Protein AF-A0A350R4T0-F1 (afdb_monomer)

pLDDT: mean 81.98, std 20.98, range [22.91, 98.38]

Secondary structure (DSSP, 8-state):
-----HHHIIIII----HHHHHHHHT-S--HHHHHHHHHHHHTTEEEEEEE-TTSPEEEEE--HHHHHHHHHHHHHHHHHHHHHHHS-HHHHHHHHHHHHHHHHHHHHHHHT----HHHHHHHHHT--SS--GGGHHHHHHHHHHHHHHTTGGGS--SHHHHHHHHHHHTT--GGG--------SS-SS---TT-TT---SS--HHHHHHHHHHHHHHHHH--S-HHHHHHHHHHHHHHH--SSS-HHHHHHHHHHHHHIIIIIGGGGGGS-THHHHT---HHHHHHHHHHHHH-BTHHHHHHHHHHHHHHHHHHHHHHHHHHHHHHHHHHHHHHHHHHHHTTTT----PPP------------PPPPPPPPPPP------PPP-PPSS--TTTHHHHHHHHHHH-TTS-HHHHHHHHHS--TT--EEHHHHHHHTT--HHHHHHHHHHHHHTTSEEEEEETTEEEEEEPP--

Foldseek 3Di:
DPCPQLLCCCVQVHVDDPVRVCVVVVHPDCPVSVVSNVVSQVVQKDWFLAADLVRHTFIERCDPNLVVLLVLLVVLLVVLLVLLVPDDPVLNLVLVLVLLLVLLVLVCVLLVLPDDPVVSVCLSVVVDPDDPPSCLLSSLLSVLLVVQLVPVLQPQQAQQLLQLNVCSSVVNDPVRDDDDNAFDPDDPDDDPPPDPLDQDQAHDLVCLRVNRRSLSCRLPPPPDDLLLSLLVQLLSLSHHVGHPDCSLSSSLSSSLSSSCNPPSNSSSSSFNSSCVSSPPDPVLVVLSSSCSRVSYCNSSSVVVSVVSSVSSVVSVVSSVVSVVVVVVVVLVVVVVVVVVVVPVPDDDDDDDDDDDDDDDDDDDDDDDDDDDDDDDDDDDDPDDDDDDDDDPVCLVVQLVVCCVVPVPADSLLSSCCSVAQDASDKDFLVNSCVPSVDDSVVSVVSLVVCVVVQQWPWDDDPHGIITGGDDDD

Nearest PDB structures (foldseek):
  3eqx-assembly1_A  TM=6.441E-01  e=3.065E-06  Shewanella oneidensis
  4rgl-assembly1_A  TM=5.930E-01  e=4.329E-07  Oleidesulfovibrio alaskensis G20
  6i7k-assembly1_A  TM=6.540E-01  e=5.885E-06  Homo sapiens
  6i7h-assembly1_A-2  TM=6.859E-01  e=5.178E-05  Homo sapiens
  6i7i-assembly1_A-2  TM=6.608E-01  e=1.604E-04  Homo sapiens

Solvent-accessible surface area (backbone atoms only — not comparable to full-atom values): 27866 Å² total; per-residue (Å²): 128,85,83,69,54,64,24,49,53,47,51,51,79,39,72,57,51,74,64,58,51,30,60,74,68,72,43,96,78,47,66,71,61,51,46,47,30,51,61,47,45,59,78,36,54,41,77,44,75,40,58,48,94,86,71,47,58,30,30,38,51,65,38,74,50,53,50,52,51,51,55,50,42,53,52,48,46,53,50,45,36,54,53,53,65,72,40,52,74,68,39,37,52,53,46,52,50,54,41,50,47,57,49,47,53,52,52,32,64,73,72,64,64,76,76,48,73,69,55,52,50,40,59,74,68,64,73,59,96,71,75,58,75,89,47,42,54,62,44,21,39,52,54,44,52,52,50,35,46,74,60,53,24,68,54,72,73,44,69,63,46,57,51,50,48,46,41,26,34,73,58,50,52,83,94,68,72,75,87,66,96,76,57,37,92,68,73,94,60,84,82,64,93,83,51,88,87,64,84,76,81,48,46,59,63,92,48,38,65,60,51,48,51,32,47,29,46,36,63,72,69,52,90,64,56,43,67,56,43,19,50,50,48,39,53,48,44,64,44,36,44,52,41,86,64,64,45,51,60,39,30,28,51,49,26,24,32,45,26,12,53,58,88,34,47,50,45,28,64,62,55,63,44,57,61,63,57,69,53,80,53,68,65,63,52,51,38,54,52,49,23,69,74,68,33,40,44,37,59,49,49,60,52,51,51,54,54,50,46,52,53,51,50,54,52,54,53,48,50,57,52,34,58,55,49,42,57,52,49,53,59,47,53,60,56,49,55,59,56,52,69,67,63,80,72,74,79,79,91,74,82,89,82,90,82,85,89,81,89,88,86,85,87,85,85,88,82,81,84,81,88,83,84,88,86,85,87,84,90,79,86,69,91,72,81,86,72,88,81,79,59,83,85,56,46,64,59,50,27,52,51,47,40,69,78,36,74,88,56,51,70,69,58,34,45,49,41,63,76,59,56,55,72,90,44,76,43,38,49,69,53,51,18,64,75,72,69,47,55,66,70,59,23,43,54,50,53,51,50,39,26,76,75,57,50,23,47,78,46,76,59,92,94,44,64,35,34,30,36,45,91,79,131

Structure (mmCIF, N/CA/C/O backbone):
data_AF-A0A350R4T0-F1
#
_entry.id   AF-A0A350R4T0-F1
#
loop_
_atom_site.group_PDB
_atom_site.id
_atom_site.type_symbol
_atom_site.label_atom_id
_atom_site.label_alt_id
_atom_site.label_comp_id
_atom_site.label_asym_id
_atom_site.label_entity_id
_atom_site.label_seq_id
_atom_site.pdbx_PDB_ins_code
_atom_site.Cartn_x
_atom_site.Cartn_y
_atom_site.Cartn_z
_atom_site.occupancy
_atom_site.B_iso_or_equiv
_atom_site.auth_seq_id
_atom_site.auth_comp_id
_atom_site.auth_asym_id
_atom_site.auth_atom_id
_atom_site.pdbx_PDB_model_num
ATOM 1 N N . MET A 1 1 ? 25.513 -29.483 -12.481 1.00 37.22 1 MET A N 1
ATOM 2 C CA . MET A 1 1 ? 24.245 -29.137 -11.806 1.00 37.22 1 MET A CA 1
ATOM 3 C C . MET A 1 1 ? 23.146 -29.222 -12.844 1.00 37.22 1 MET A C 1
ATOM 5 O O . MET A 1 1 ? 23.435 -28.833 -13.972 1.00 37.22 1 MET A O 1
ATOM 9 N N . PRO A 1 2 ? 21.965 -29.783 -12.539 1.00 38.56 2 PRO A N 1
ATOM 10 C CA . PRO A 1 2 ? 20.888 -29.847 -13.515 1.00 38.56 2 PRO A CA 1
ATOM 11 C C . PRO A 1 2 ? 20.585 -28.419 -13.962 1.00 38.56 2 PRO A C 1
ATOM 13 O O . PRO A 1 2 ? 20.465 -27.522 -13.131 1.00 38.56 2 PRO A O 1
ATOM 16 N N . THR A 1 3 ? 20.551 -28.215 -15.270 1.00 42.66 3 THR A N 1
ATOM 17 C CA . THR A 1 3 ? 20.135 -26.988 -15.942 1.00 42.66 3 THR A CA 1
ATOM 18 C C . THR A 1 3 ? 18.671 -26.710 -15.609 1.00 42.66 3 THR A C 1
ATOM 20 O O . THR A 1 3 ? 17.787 -27.014 -16.404 1.00 42.66 3 THR A O 1
ATOM 23 N N . GLN A 1 4 ? 18.390 -26.179 -14.417 1.00 57.03 4 GLN A N 1
ATOM 24 C CA . GLN A 1 4 ? 17.205 -25.345 -14.262 1.00 57.03 4 GLN A CA 1
ATOM 25 C C . GLN A 1 4 ? 17.345 -24.223 -15.288 1.00 57.03 4 GLN A C 1
ATOM 27 O O . GLN A 1 4 ? 18.411 -23.608 -15.390 1.00 57.03 4 GLN A O 1
ATOM 32 N N . ASP A 1 5 ? 16.306 -24.045 -16.098 1.00 84.06 5 ASP A N 1
ATOM 33 C CA . ASP A 1 5 ? 16.245 -22.997 -17.105 1.00 84.06 5 ASP A CA 1
ATOM 34 C C . ASP A 1 5 ? 16.638 -21.662 -16.453 1.00 84.06 5 ASP A C 1
ATOM 36 O O . ASP A 1 5 ? 16.085 -21.266 -15.423 1.00 84.06 5 ASP A O 1
ATOM 40 N N . ILE A 1 6 ? 17.650 -21.001 -17.019 1.00 88.50 6 ILE A N 1
ATOM 41 C CA . ILE A 1 6 ? 18.194 -19.739 -16.508 1.00 88.50 6 ILE A CA 1
ATOM 42 C C . ILE A 1 6 ? 17.074 -18.695 -16.397 1.00 88.50 6 ILE A C 1
ATOM 44 O O . ILE A 1 6 ? 17.079 -17.901 -15.455 1.00 88.50 6 ILE A O 1
ATOM 48 N N . GLY A 1 7 ? 16.092 -18.736 -17.306 1.00 87.06 7 GLY A N 1
ATOM 49 C CA . GLY A 1 7 ? 14.911 -17.883 -17.252 1.00 87.06 7 GLY A CA 1
ATOM 50 C C . GLY A 1 7 ? 14.069 -18.111 -15.998 1.00 87.06 7 GLY A C 1
ATOM 51 O O . GLY A 1 7 ? 13.732 -17.140 -15.320 1.00 87.06 7 GLY A O 1
ATOM 52 N N . ILE A 1 8 ? 13.815 -19.374 -15.636 1.00 90.50 8 ILE A N 1
ATOM 53 C CA . ILE A 1 8 ? 13.058 -19.753 -14.430 1.00 90.50 8 ILE A CA 1
ATOM 54 C C . ILE A 1 8 ? 13.806 -19.304 -13.175 1.00 90.50 8 ILE A C 1
ATOM 56 O O . ILE A 1 8 ? 13.237 -18.629 -12.321 1.00 90.50 8 ILE A O 1
ATOM 60 N N . ARG A 1 9 ? 15.102 -19.611 -13.069 1.00 91.94 9 ARG A N 1
ATOM 61 C CA . ARG A 1 9 ? 15.896 -19.259 -11.881 1.00 91.94 9 ARG A CA 1
ATOM 62 C C . ARG A 1 9 ? 15.863 -17.756 -11.580 1.00 91.94 9 ARG A C 1
ATOM 64 O O . ARG A 1 9 ? 15.686 -17.356 -10.434 1.00 91.94 9 ARG A O 1
ATOM 71 N N . TRP A 1 10 ? 16.017 -16.921 -12.606 1.00 94.00 10 TRP A N 1
ATOM 72 C CA . TRP A 1 10 ? 16.139 -15.466 -12.451 1.00 94.00 10 TRP A CA 1
ATOM 73 C C . TRP A 1 10 ? 14.848 -14.685 -12.738 1.00 94.00 10 TRP A C 1
ATOM 75 O O . TRP A 1 10 ? 14.883 -13.457 -12.876 1.00 94.00 10 TRP A O 1
ATOM 85 N N . SER A 1 11 ? 13.709 -15.377 -12.818 1.00 93.25 11 SER A N 1
ATOM 86 C CA . SER A 1 11 ? 12.385 -14.747 -12.942 1.00 93.25 11 SER A CA 1
ATOM 87 C C . SER A 1 11 ? 11.349 -15.334 -11.981 1.00 93.25 11 SER A C 1
ATOM 89 O O . SER A 1 11 ? 10.501 -14.590 -11.508 1.00 93.25 11 SER A O 1
ATOM 91 N N . GLU A 1 12 ? 11.416 -16.627 -11.652 1.00 92.62 12 GLU A N 1
ATOM 92 C CA . GLU A 1 12 ? 10.487 -17.285 -10.719 1.00 92.62 12 GLU A CA 1
ATOM 93 C C . GLU A 1 12 ? 11.066 -17.414 -9.311 1.00 92.62 12 GLU A C 1
ATOM 95 O O . GLU A 1 12 ? 10.388 -17.076 -8.346 1.00 92.62 12 GLU A O 1
ATOM 100 N N . GLU A 1 13 ? 12.303 -17.907 -9.167 1.00 91.19 13 GLU A N 1
ATOM 101 C CA . GLU A 1 13 ? 12.912 -18.093 -7.837 1.00 91.19 13 GLU A CA 1
ATOM 102 C C . GLU A 1 13 ? 13.390 -16.758 -7.259 1.00 91.19 13 GLU A C 1
ATOM 104 O O . GLU A 1 13 ? 13.171 -16.452 -6.087 1.00 91.19 13 GLU A O 1
ATOM 109 N N . LYS A 1 14 ? 14.031 -15.942 -8.101 1.00 91.38 14 LYS A N 1
ATOM 110 C CA . LYS A 1 14 ? 14.407 -14.566 -7.784 1.00 91.38 14 LYS A CA 1
ATOM 111 C C . LYS A 1 14 ? 14.205 -13.693 -9.013 1.00 91.38 14 LYS A C 1
ATOM 113 O O . LYS A 1 14 ? 14.926 -13.860 -9.990 1.00 91.38 14 LYS A O 1
ATOM 118 N N . TYR A 1 15 ? 13.304 -12.717 -8.942 1.00 95.12 15 TYR A N 1
ATOM 119 C CA . TYR A 1 15 ? 13.141 -11.714 -9.996 1.00 95.12 15 TYR A CA 1
ATOM 120 C C . TYR A 1 15 ? 14.297 -10.697 -9.950 1.00 95.12 15 TYR A C 1
ATOM 122 O O . TYR A 1 15 ? 14.198 -9.655 -9.306 1.00 95.12 15 TYR A O 1
ATOM 130 N N . ALA A 1 16 ? 15.434 -11.053 -10.555 1.00 94.38 16 ALA A N 1
ATOM 131 C CA . ALA A 1 16 ? 16.701 -10.334 -10.388 1.00 94.38 16 ALA A CA 1
ATOM 132 C C . ALA A 1 16 ? 16.960 -9.279 -11.472 1.00 94.38 16 ALA A C 1
ATOM 134 O O . ALA A 1 16 ? 16.561 -9.455 -12.627 1.00 94.38 16 ALA A O 1
ATOM 135 N N . THR A 1 17 ? 17.667 -8.204 -11.125 1.00 94.75 17 THR A N 1
ATOM 136 C CA . THR A 1 17 ? 18.118 -7.203 -12.109 1.00 94.75 17 THR A CA 1
ATOM 137 C C . THR A 1 17 ? 19.287 -7.732 -12.941 1.00 94.75 17 THR A C 1
ATOM 139 O O . THR A 1 17 ? 19.937 -8.723 -12.588 1.00 94.75 17 THR A O 1
ATOM 142 N N . LYS A 1 18 ? 19.608 -7.056 -14.052 1.00 92.75 18 LYS A N 1
ATOM 143 C CA . LYS A 1 18 ? 20.770 -7.430 -14.876 1.00 92.75 18 LYS A CA 1
ATOM 144 C C . LYS A 1 18 ? 22.067 -7.372 -14.068 1.00 92.75 18 LYS A C 1
ATOM 146 O O . LYS A 1 18 ? 22.930 -8.232 -14.235 1.00 92.75 18 LYS A O 1
ATOM 151 N N . ASP A 1 19 ? 22.198 -6.375 -13.203 1.00 91.56 19 ASP A N 1
ATOM 152 C CA . ASP A 1 19 ? 23.389 -6.187 -12.379 1.00 91.56 19 ASP A CA 1
ATOM 153 C C . ASP A 1 19 ? 23.502 -7.279 -11.307 1.00 91.56 19 ASP A C 1
ATOM 155 O O . ASP A 1 19 ? 24.559 -7.888 -11.180 1.00 91.56 19 ASP A O 1
ATOM 159 N N . GLU A 1 20 ? 22.401 -7.656 -10.652 1.00 92.75 20 GLU A N 1
ATOM 160 C CA . GLU A 1 20 ? 22.406 -8.770 -9.694 1.00 92.75 20 GLU A CA 1
ATOM 161 C C . GLU A 1 20 ? 22.778 -10.112 -10.340 1.00 92.75 20 GLU A C 1
ATOM 163 O O . GLU A 1 20 ? 23.484 -10.925 -9.739 1.00 92.75 20 GLU A O 1
ATOM 168 N N . VAL A 1 21 ? 22.313 -10.362 -11.569 1.00 93.19 21 VAL A N 1
ATOM 169 C CA . VAL A 1 21 ? 22.714 -11.552 -12.332 1.00 93.19 21 VAL A CA 1
ATOM 170 C C . VAL A 1 21 ? 24.203 -11.474 -12.676 1.00 93.19 21 VAL A C 1
ATOM 172 O O . VAL A 1 21 ? 24.911 -12.474 -12.555 1.00 93.19 21 VAL A O 1
ATOM 175 N N . ARG A 1 22 ? 24.709 -10.299 -13.071 1.00 92.50 22 ARG A N 1
ATOM 176 C CA . ARG A 1 22 ? 26.131 -10.100 -13.392 1.00 92.50 22 ARG A CA 1
ATOM 177 C C . ARG A 1 22 ? 27.015 -10.437 -12.193 1.00 92.50 22 ARG A C 1
ATOM 179 O O . ARG A 1 22 ? 27.972 -11.201 -12.339 1.00 92.50 22 ARG A O 1
ATOM 186 N N . ASP A 1 23 ? 26.641 -9.926 -11.027 1.00 91.44 23 ASP A N 1
ATOM 187 C CA . ASP A 1 23 ? 27.347 -10.147 -9.769 1.00 91.44 23 ASP A CA 1
ATOM 188 C C . ASP A 1 23 ? 27.299 -11.623 -9.354 1.00 91.44 23 ASP A C 1
ATOM 190 O O . ASP A 1 23 ? 28.320 -12.198 -8.977 1.00 91.44 23 ASP A O 1
ATOM 194 N N . ALA A 1 24 ? 26.146 -12.282 -9.508 1.00 91.19 24 ALA A N 1
ATOM 195 C CA . ALA A 1 24 ? 25.981 -13.690 -9.151 1.00 91.19 24 ALA A CA 1
ATOM 196 C C . ALA A 1 24 ? 26.835 -14.652 -9.995 1.00 91.19 24 ALA A C 1
ATOM 198 O O . ALA A 1 24 ? 27.280 -15.683 -9.485 1.00 91.19 24 ALA A O 1
ATOM 199 N N . TYR A 1 25 ? 27.063 -14.344 -11.275 1.00 87.88 25 TYR A N 1
ATOM 200 C CA . TYR A 1 25 ? 27.940 -15.142 -12.142 1.00 87.88 25 TYR A CA 1
ATOM 201 C C . TYR A 1 25 ? 29.409 -14.705 -12.085 1.00 87.88 25 TYR A C 1
ATOM 203 O O . TYR A 1 25 ? 30.262 -15.429 -12.596 1.00 87.88 25 TYR A O 1
ATOM 211 N N . ASN A 1 26 ? 29.718 -13.559 -11.467 1.00 87.12 26 ASN A N 1
ATOM 212 C CA . ASN A 1 26 ? 31.053 -12.957 -11.438 1.00 87.12 26 ASN A CA 1
ATOM 213 C C . ASN A 1 26 ? 31.675 -12.830 -12.849 1.00 87.12 26 ASN A C 1
ATOM 215 O O . ASN A 1 26 ? 32.846 -13.142 -13.074 1.00 87.12 26 ASN A O 1
ATOM 219 N N . MET A 1 27 ? 30.860 -12.424 -13.829 1.00 85.12 27 MET A N 1
ATOM 220 C CA . MET A 1 27 ? 31.243 -12.295 -15.241 1.00 85.12 27 MET A CA 1
ATOM 221 C C . MET A 1 27 ? 30.953 -10.883 -15.741 1.00 85.12 27 MET A C 1
ATOM 223 O O . MET A 1 27 ? 29.874 -10.357 -15.507 1.00 85.12 27 MET A O 1
ATOM 227 N N . SER A 1 28 ? 31.870 -10.278 -16.500 1.00 74.81 28 SER A N 1
ATOM 228 C CA . SER A 1 28 ? 31.670 -8.924 -17.044 1.00 74.81 28 SER A CA 1
ATOM 229 C C . SER A 1 28 ? 30.616 -8.862 -18.158 1.00 74.81 28 SER A C 1
ATOM 231 O O . SER A 1 28 ? 29.921 -7.857 -18.288 1.00 74.81 28 SER A O 1
ATOM 233 N N . MET A 1 29 ? 30.462 -9.936 -18.941 1.00 82.81 29 MET A N 1
ATOM 234 C CA . MET A 1 29 ? 29.531 -10.010 -20.068 1.00 82.81 29 MET A CA 1
ATOM 235 C C . MET A 1 29 ? 28.543 -11.163 -19.873 1.00 82.81 29 MET A C 1
ATOM 237 O O . MET A 1 29 ? 28.912 -12.334 -19.935 1.00 82.81 29 MET A O 1
ATOM 241 N N . ILE A 1 30 ? 27.274 -10.810 -19.659 1.00 90.00 30 ILE A N 1
ATOM 242 C CA . ILE A 1 30 ? 26.172 -11.756 -19.431 1.00 90.00 30 ILE A CA 1
ATOM 243 C C . ILE A 1 30 ? 25.044 -11.606 -20.462 1.00 90.00 30 ILE A C 1
ATOM 245 O O . ILE A 1 30 ? 23.940 -12.076 -20.222 1.00 90.00 30 ILE A O 1
ATOM 249 N N . ASP A 1 31 ? 25.272 -10.951 -21.605 1.00 91.25 31 ASP A N 1
ATOM 250 C CA . ASP A 1 31 ? 24.187 -10.572 -22.529 1.00 91.25 31 ASP A CA 1
ATOM 251 C C . ASP A 1 31 ? 23.389 -11.767 -23.062 1.00 91.25 31 ASP A C 1
ATOM 253 O O . ASP A 1 31 ? 22.167 -11.691 -23.151 1.00 91.25 31 ASP A O 1
ATOM 257 N N . ASN A 1 32 ? 24.044 -12.899 -23.334 1.00 90.12 32 ASN A N 1
ATOM 258 C CA . ASN A 1 32 ? 23.351 -14.123 -23.750 1.00 90.12 32 ASN A CA 1
ATOM 259 C C . ASN A 1 32 ? 22.494 -14.723 -22.622 1.00 90.12 32 ASN A C 1
ATOM 261 O O . ASN A 1 32 ? 21.389 -15.188 -22.883 1.00 90.12 32 ASN A O 1
ATOM 265 N N . ILE A 1 33 ? 22.987 -14.691 -21.378 1.00 91.06 33 ILE A N 1
ATOM 266 C CA . ILE A 1 33 ? 22.257 -15.155 -20.184 1.00 91.06 33 ILE A CA 1
ATOM 267 C C . ILE A 1 33 ? 21.057 -14.235 -19.947 1.00 91.06 33 ILE A C 1
ATOM 269 O O . ILE A 1 33 ? 19.930 -14.699 -19.812 1.00 91.06 33 ILE A O 1
ATOM 273 N N . TRP A 1 34 ? 21.287 -12.922 -19.974 1.00 94.62 34 TRP A N 1
ATOM 274 C CA . TRP A 1 34 ? 20.245 -11.918 -19.805 1.00 94.62 34 TRP A CA 1
ATOM 275 C C . TRP A 1 34 ? 19.180 -12.015 -20.893 1.00 94.62 34 TRP A C 1
ATOM 277 O O . TRP A 1 34 ? 17.994 -11.930 -20.597 1.00 94.62 34 TRP A O 1
ATOM 287 N N . LYS A 1 35 ? 19.578 -12.270 -22.144 1.00 93.94 35 LYS A N 1
ATOM 288 C CA . LYS A 1 35 ? 18.636 -12.485 -23.242 1.00 93.94 35 LYS A CA 1
ATOM 289 C C . LYS A 1 35 ? 17.700 -13.663 -22.967 1.00 93.94 35 LYS A C 1
ATOM 291 O O . LYS A 1 35 ? 16.502 -13.503 -23.145 1.00 93.94 35 LYS A O 1
ATOM 296 N N . GLN A 1 36 ? 18.212 -14.794 -22.477 1.00 93.62 36 GLN A N 1
ATOM 297 C CA . GLN A 1 36 ? 17.370 -15.943 -22.111 1.00 93.62 36 GLN A CA 1
ATOM 298 C C . GLN A 1 36 ? 16.370 -15.595 -20.998 1.00 93.62 36 GLN A C 1
ATOM 300 O O . GLN A 1 36 ? 15.213 -15.999 -21.060 1.00 93.62 36 GLN A O 1
ATOM 305 N N . ILE A 1 37 ? 16.795 -14.798 -20.013 1.00 94.94 37 ILE A N 1
ATOM 306 C CA . ILE A 1 37 ? 15.923 -14.320 -18.931 1.00 94.94 37 ILE A CA 1
ATOM 307 C C . ILE A 1 37 ? 14.811 -13.424 -19.486 1.00 94.94 37 ILE A C 1
ATOM 309 O O . ILE A 1 37 ? 13.642 -13.629 -19.173 1.00 94.94 37 ILE A O 1
ATOM 313 N N . ILE A 1 38 ? 15.153 -12.460 -20.344 1.00 95.19 38 ILE A N 1
ATOM 314 C CA . ILE A 1 38 ? 14.170 -11.574 -20.978 1.00 95.19 38 ILE A CA 1
ATOM 315 C C . ILE A 1 38 ? 13.218 -12.354 -21.890 1.00 95.19 38 ILE A C 1
ATOM 317 O O . ILE A 1 38 ? 12.019 -12.087 -21.871 1.00 95.19 38 ILE A O 1
ATOM 321 N N . ASP A 1 39 ? 13.719 -13.325 -22.655 1.00 94.62 39 ASP A N 1
ATOM 322 C CA . ASP A 1 39 ? 12.893 -14.167 -23.523 1.00 94.62 39 ASP A CA 1
ATOM 323 C C . ASP A 1 39 ? 11.878 -14.987 -22.705 1.00 94.62 39 ASP A C 1
ATOM 325 O O . ASP A 1 39 ? 10.723 -15.085 -23.111 1.00 94.62 39 ASP A O 1
ATOM 329 N N . TYR A 1 40 ? 12.258 -15.484 -21.520 1.00 95.19 40 TYR A N 1
ATOM 330 C CA . TYR A 1 40 ? 11.320 -16.109 -20.579 1.00 95.19 40 TYR A CA 1
ATOM 331 C C . TYR A 1 40 ? 10.292 -15.106 -20.037 1.00 95.19 40 TYR A C 1
ATOM 333 O O . TYR A 1 40 ? 9.089 -15.350 -20.109 1.00 95.19 40 TYR A O 1
ATOM 341 N N . ARG A 1 41 ? 10.742 -13.950 -19.527 1.00 96.31 41 ARG A N 1
ATOM 342 C CA . ARG A 1 41 ? 9.858 -12.921 -18.949 1.00 96.31 41 ARG A CA 1
ATOM 343 C C . ARG A 1 41 ? 8.807 -12.434 -19.941 1.00 96.31 41 ARG A C 1
ATOM 345 O O . ARG A 1 41 ? 7.651 -12.290 -19.562 1.00 96.31 41 ARG A O 1
ATOM 352 N N . ARG A 1 42 ? 9.181 -12.274 -21.215 1.00 95.88 42 ARG A N 1
ATOM 353 C CA . ARG A 1 42 ? 8.281 -11.866 -22.308 1.00 95.88 42 ARG A CA 1
ATOM 354 C C . ARG A 1 42 ? 7.040 -12.743 -22.447 1.00 95.88 42 ARG A C 1
ATOM 356 O O . ARG A 1 42 ? 6.013 -12.241 -22.887 1.00 95.88 42 ARG A O 1
ATOM 363 N N . LEU A 1 43 ? 7.111 -14.019 -22.063 1.00 95.31 43 LEU A N 1
ATOM 364 C CA . LEU A 1 43 ? 5.964 -14.933 -22.099 1.00 95.31 43 LEU A CA 1
ATOM 365 C C . LEU A 1 43 ? 4.859 -14.540 -21.105 1.00 95.31 43 LEU A C 1
ATOM 367 O O . LEU A 1 43 ? 3.704 -14.906 -21.304 1.00 95.31 43 LEU A O 1
ATOM 371 N N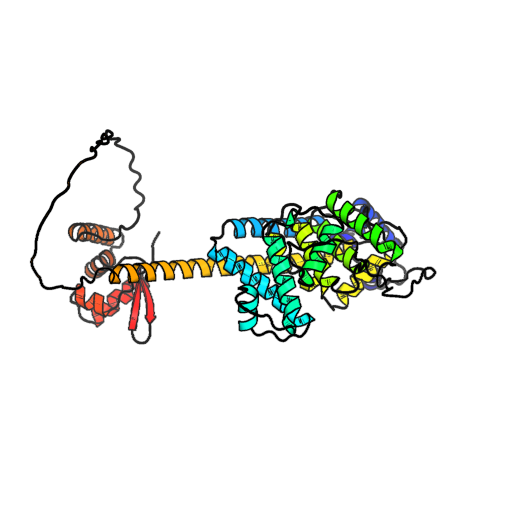 . TYR A 1 44 ? 5.211 -13.790 -20.057 1.00 96.25 44 TYR A N 1
ATOM 372 C CA . TYR A 1 44 ? 4.328 -13.387 -18.958 1.00 96.25 44 TYR A CA 1
ATOM 373 C C . TYR A 1 44 ? 4.193 -11.862 -18.833 1.00 96.25 44 TYR A C 1
ATOM 375 O O . TYR A 1 44 ? 3.600 -11.366 -17.873 1.00 96.25 44 TYR A O 1
ATOM 383 N N . THR A 1 45 ? 4.768 -11.104 -19.770 1.00 97.50 45 THR A N 1
ATOM 384 C CA . THR A 1 45 ? 4.732 -9.642 -19.759 1.00 97.50 45 THR A CA 1
ATOM 385 C C . THR A 1 45 ? 3.349 -9.123 -20.139 1.00 97.50 45 THR A C 1
ATOM 387 O O . THR A 1 45 ? 2.776 -9.496 -21.161 1.00 97.50 45 THR A O 1
ATOM 390 N N . LYS A 1 46 ? 2.850 -8.195 -19.330 1.00 97.00 46 LYS A N 1
ATOM 391 C CA . LYS A 1 46 ? 1.690 -7.351 -19.581 1.00 97.00 46 LYS A CA 1
ATOM 392 C C . LYS A 1 46 ? 2.177 -5.911 -19.711 1.00 97.00 46 LYS A C 1
ATOM 394 O O . LYS A 1 46 ? 2.768 -5.369 -18.779 1.00 97.00 46 LYS A O 1
ATOM 399 N N . THR A 1 47 ? 1.962 -5.310 -20.875 1.00 96.88 47 THR A N 1
ATOM 400 C CA . THR A 1 47 ? 2.154 -3.868 -21.067 1.00 96.88 47 THR A CA 1
ATOM 401 C C . THR A 1 47 ? 0.997 -3.133 -20.403 1.00 96.88 47 THR A C 1
ATOM 403 O O . THR A 1 47 ? -0.140 -3.595 -20.483 1.00 96.88 47 THR A O 1
ATOM 406 N N . LEU A 1 48 ? 1.296 -2.037 -19.714 1.00 96.81 48 LEU A N 1
ATOM 407 C CA . LEU A 1 48 ? 0.308 -1.229 -19.014 1.00 96.81 48 LEU A CA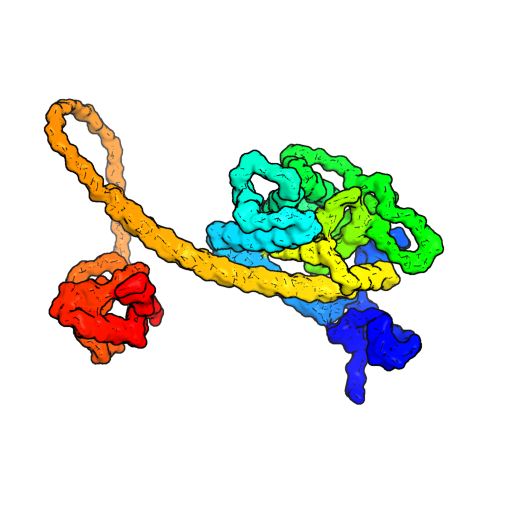 1
ATOM 408 C C . LEU A 1 48 ? -0.086 -0.023 -19.866 1.00 96.81 48 LEU A C 1
ATOM 410 O O . LEU A 1 48 ? 0.765 0.559 -20.539 1.00 96.81 48 LEU A O 1
ATOM 414 N N . ASP A 1 49 ? -1.332 0.421 -19.723 1.00 93.44 49 ASP A N 1
ATOM 415 C CA . ASP A 1 49 ? -1.814 1.711 -20.237 1.00 93.44 49 ASP A CA 1
ATOM 416 C C . ASP A 1 49 ? -1.380 2.873 -19.318 1.00 93.44 49 ASP A C 1
ATOM 418 O O . ASP A 1 49 ? -2.156 3.756 -18.968 1.00 93.44 49 ASP A O 1
ATOM 422 N N . LEU A 1 50 ? -0.121 2.823 -18.880 1.00 94.62 50 LEU A N 1
ATOM 423 C CA . LEU A 1 50 ? 0.552 3.806 -18.041 1.00 94.62 50 LEU A CA 1
ATOM 424 C C . LEU A 1 50 ? 1.897 4.116 -18.668 1.00 94.62 50 LEU A C 1
ATOM 426 O O . LEU A 1 50 ? 2.722 3.211 -18.823 1.00 94.62 50 LEU A O 1
ATOM 430 N N . HIS A 1 51 ? 2.154 5.382 -18.969 1.00 95.69 51 HIS A N 1
ATOM 431 C CA . HIS A 1 51 ? 3.400 5.773 -19.614 1.00 95.69 51 HIS A CA 1
ATOM 432 C C . HIS A 1 51 ? 4.343 6.500 -18.666 1.00 95.69 51 HIS A C 1
ATOM 434 O O . HIS A 1 51 ? 3.930 7.200 -17.741 1.00 95.69 51 HIS A O 1
ATOM 440 N N . ASN A 1 52 ? 5.643 6.363 -18.913 1.00 94.06 52 ASN A N 1
ATOM 441 C CA . ASN A 1 52 ? 6.640 7.212 -18.282 1.00 94.06 52 ASN A CA 1
ATOM 442 C C . ASN A 1 52 ? 6.575 8.651 -18.842 1.00 94.06 52 ASN A C 1
ATOM 444 O O . ASN A 1 52 ? 5.828 8.963 -19.779 1.00 94.06 52 ASN A O 1
ATOM 448 N N . ILE A 1 53 ? 7.408 9.538 -18.295 1.00 91.56 53 ILE A N 1
ATOM 449 C CA . ILE A 1 53 ? 7.526 10.929 -18.761 1.00 91.56 53 ILE A CA 1
ATOM 450 C C . ILE A 1 53 ? 7.872 10.999 -20.261 1.00 91.56 53 ILE A C 1
ATOM 452 O O . ILE A 1 53 ? 7.377 11.880 -20.956 1.00 91.56 53 ILE A O 1
ATOM 456 N N . ASP A 1 54 ? 8.592 10.024 -20.815 1.00 88.81 54 ASP A N 1
ATOM 457 C CA . ASP A 1 54 ? 8.925 9.962 -22.248 1.00 88.81 54 ASP A CA 1
ATOM 458 C C . ASP A 1 54 ? 7.848 9.288 -23.121 1.00 88.81 54 ASP A C 1
ATOM 460 O O . ASP A 1 54 ? 8.101 8.972 -24.284 1.00 88.81 54 ASP A O 1
ATOM 464 N N . ARG A 1 55 ? 6.638 9.058 -22.589 1.00 91.94 55 ARG A N 1
ATOM 465 C CA . ARG A 1 55 ? 5.512 8.396 -23.284 1.00 91.94 55 ARG A CA 1
ATOM 466 C C . ARG A 1 55 ? 5.787 6.943 -23.687 1.00 91.94 55 ARG A C 1
ATOM 468 O O . ARG A 1 55 ? 5.169 6.422 -24.612 1.00 91.94 55 ARG A O 1
ATOM 475 N N . THR A 1 56 ? 6.705 6.274 -22.999 1.00 93.81 56 THR A N 1
ATOM 476 C CA . THR A 1 56 ? 6.963 4.841 -23.166 1.00 93.81 56 THR A CA 1
ATOM 477 C C . THR A 1 56 ? 6.174 4.063 -22.112 1.00 93.81 56 THR A C 1
ATOM 479 O O . THR A 1 56 ? 6.229 4.432 -20.937 1.00 93.81 56 THR A O 1
ATOM 482 N N . PRO A 1 57 ? 5.425 3.015 -22.493 1.00 96.81 57 PRO A N 1
ATOM 483 C CA . PRO A 1 57 ? 4.569 2.305 -21.555 1.00 96.81 57 PRO A CA 1
ATOM 484 C C . PRO A 1 57 ? 5.390 1.498 -20.549 1.00 96.81 57 PRO A C 1
ATOM 486 O O . PRO A 1 57 ? 6.406 0.886 -20.893 1.00 96.81 57 PRO A O 1
ATOM 489 N N . TYR A 1 58 ? 4.910 1.465 -19.312 1.00 97.94 58 TYR A N 1
ATOM 490 C CA . TYR A 1 58 ? 5.384 0.541 -18.293 1.00 97.94 58 TYR A CA 1
ATOM 491 C C . TYR A 1 58 ? 4.912 -0.885 -18.583 1.00 97.94 58 TYR A C 1
ATOM 493 O O . TYR A 1 58 ? 3.959 -1.128 -19.327 1.00 97.94 58 TYR A O 1
ATOM 501 N N . MET A 1 59 ? 5.575 -1.855 -17.964 1.00 97.94 59 MET A N 1
ATOM 502 C CA . MET A 1 59 ? 5.178 -3.255 -18.020 1.00 97.94 59 MET A CA 1
ATOM 503 C C . MET A 1 59 ? 5.271 -3.928 -16.652 1.00 97.94 59 MET A C 1
ATOM 505 O O . MET A 1 59 ? 6.018 -3.498 -15.774 1.00 97.94 59 MET A O 1
ATOM 509 N N . VAL A 1 60 ? 4.529 -5.022 -16.496 1.00 98.06 60 VAL A N 1
ATOM 510 C CA . VAL A 1 60 ? 4.623 -5.951 -15.362 1.00 98.06 60 VAL A CA 1
ATOM 511 C C . VAL A 1 60 ? 4.713 -7.371 -15.907 1.00 98.06 60 VAL A C 1
ATOM 513 O O . VAL A 1 60 ? 4.073 -7.714 -16.897 1.00 98.06 60 VAL A O 1
ATOM 516 N N . VAL A 1 61 ? 5.502 -8.221 -15.267 1.00 97.81 61 VAL A N 1
ATOM 517 C CA . VAL A 1 61 ? 5.699 -9.622 -15.625 1.00 97.81 61 VAL A CA 1
ATOM 518 C C . VAL A 1 61 ? 5.015 -10.488 -14.579 1.00 97.81 61 VAL A C 1
ATOM 520 O O . VAL A 1 61 ? 5.482 -10.644 -13.453 1.00 97.81 61 VAL A O 1
ATOM 523 N N . VAL A 1 62 ? 3.872 -11.053 -14.955 1.00 96.31 62 VAL A N 1
ATOM 524 C CA . VAL A 1 62 ? 2.969 -11.754 -14.038 1.00 96.31 62 VAL A CA 1
ATOM 525 C C . VAL A 1 62 ? 3.278 -13.253 -14.071 1.00 96.31 62 VAL A C 1
ATOM 527 O O . VAL A 1 62 ? 2.488 -14.064 -14.557 1.00 96.31 62 VAL A O 1
ATOM 530 N N . THR A 1 63 ? 4.477 -13.606 -13.599 1.00 95.44 63 THR A N 1
ATOM 531 C CA . THR A 1 63 ? 4.956 -14.996 -13.534 1.00 95.44 63 THR A CA 1
ATOM 532 C C . THR A 1 63 ? 4.160 -15.841 -12.536 1.00 95.44 63 THR A C 1
ATOM 534 O O . THR A 1 63 ? 3.370 -15.312 -11.748 1.00 95.44 63 THR A O 1
ATOM 537 N N . GLN A 1 64 ? 4.379 -17.161 -12.518 1.00 94.44 64 GLN A N 1
ATOM 538 C CA . GLN A 1 64 ? 3.668 -18.041 -11.589 1.00 94.44 64 GLN A CA 1
ATOM 539 C C . GLN A 1 64 ? 3.954 -17.671 -10.125 1.00 94.44 64 GLN A C 1
ATOM 541 O O . GLN A 1 64 ? 3.025 -17.614 -9.317 1.00 94.44 64 GLN A O 1
ATOM 546 N N . THR A 1 65 ? 5.207 -17.368 -9.775 1.00 95.38 65 THR A N 1
ATOM 547 C CA . THR A 1 65 ? 5.563 -16.931 -8.418 1.00 95.38 65 THR A CA 1
ATOM 548 C C . THR A 1 65 ? 4.859 -15.629 -8.037 1.00 95.38 65 THR A C 1
ATOM 550 O O . THR A 1 65 ?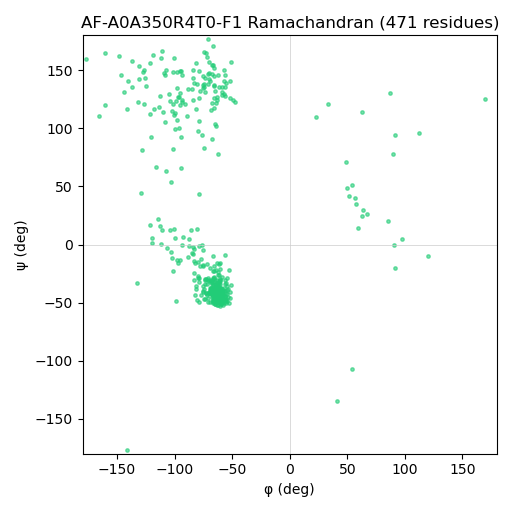 4.315 -15.535 -6.935 1.00 95.38 65 THR A O 1
ATOM 553 N N . ILE A 1 66 ? 4.815 -14.636 -8.934 1.00 97.25 66 ILE A N 1
ATOM 554 C CA . ILE A 1 66 ? 4.128 -13.363 -8.666 1.00 97.25 66 ILE A CA 1
ATOM 555 C C . ILE A 1 66 ? 2.628 -13.594 -8.463 1.00 97.25 66 ILE A C 1
ATOM 557 O O . ILE A 1 66 ? 2.066 -13.095 -7.492 1.00 97.25 66 ILE A O 1
ATOM 561 N N . GLN A 1 67 ? 1.990 -14.416 -9.301 1.00 96.69 67 GLN A N 1
ATOM 562 C CA . GLN A 1 67 ? 0.577 -14.778 -9.134 1.00 96.69 67 GLN A CA 1
ATOM 563 C C . GLN A 1 67 ? 0.308 -15.462 -7.790 1.00 96.69 67 GLN A C 1
ATOM 565 O O . GLN A 1 67 ? -0.688 -15.162 -7.135 1.00 96.69 67 GLN A O 1
ATOM 570 N N . LEU A 1 68 ? 1.195 -16.357 -7.343 1.00 97.38 68 LEU A N 1
ATOM 571 C CA . LEU A 1 68 ? 1.064 -17.014 -6.040 1.00 97.38 68 LEU A CA 1
ATOM 572 C C . LEU A 1 68 ? 1.182 -16.024 -4.876 1.00 97.38 68 LEU A C 1
ATOM 574 O O . LEU A 1 68 ? 0.414 -16.135 -3.918 1.00 97.38 68 LEU A O 1
ATOM 578 N N . LYS A 1 69 ? 2.100 -15.051 -4.960 1.00 97.62 69 LYS A N 1
ATOM 579 C CA . LYS A 1 69 ? 2.227 -13.977 -3.962 1.00 97.62 69 LYS A CA 1
ATOM 580 C C . LYS A 1 69 ? 0.977 -13.100 -3.922 1.00 97.62 69 LYS A C 1
ATOM 582 O O . LYS A 1 69 ? 0.412 -12.910 -2.849 1.00 97.62 69 LYS A O 1
ATOM 587 N N . VAL A 1 70 ? 0.497 -12.651 -5.082 1.00 98.00 70 VAL A N 1
ATOM 588 C CA . VAL A 1 70 ? -0.751 -11.878 -5.207 1.00 98.00 70 VAL A CA 1
ATOM 589 C C . VAL A 1 70 ? -1.918 -12.647 -4.590 1.00 98.00 70 VAL A C 1
ATOM 591 O O . VAL A 1 70 ? -2.580 -12.145 -3.688 1.00 98.00 70 VAL A O 1
ATOM 594 N N . ALA A 1 71 ? -2.094 -13.916 -4.958 1.00 97.69 71 ALA A N 1
ATOM 595 C CA . ALA A 1 71 ? -3.157 -14.749 -4.410 1.00 97.69 71 ALA A CA 1
ATOM 596 C C . ALA A 1 71 ? -2.995 -15.039 -2.900 1.00 97.69 71 ALA A C 1
ATOM 598 O O . ALA A 1 71 ? -3.966 -15.405 -2.240 1.00 97.69 71 ALA A O 1
ATOM 599 N N . SER A 1 72 ? -1.789 -14.950 -2.323 1.00 97.25 72 SER A N 1
ATOM 600 C CA . SER A 1 72 ? -1.593 -15.005 -0.860 1.00 97.25 72 SER A CA 1
ATOM 601 C C . SER A 1 72 ? -2.144 -13.742 -0.200 1.00 97.25 72 SER A C 1
ATOM 603 O O . SER A 1 72 ? -2.934 -13.839 0.742 1.00 97.25 72 SER A O 1
ATOM 605 N N . VAL A 1 73 ? -1.770 -12.576 -0.733 1.00 98.00 73 VAL A N 1
ATOM 606 C CA . VAL A 1 73 ? -2.201 -11.254 -0.259 1.00 98.00 73 VAL A CA 1
ATOM 607 C C . VAL A 1 73 ? -3.724 -11.116 -0.344 1.00 98.00 73 VAL A C 1
ATOM 609 O O . VAL A 1 73 ? -4.366 -10.853 0.672 1.00 98.00 73 VAL A O 1
ATOM 612 N N . GLU A 1 74 ? -4.328 -11.414 -1.498 1.00 97.62 74 GLU A N 1
ATOM 613 C CA . GLU A 1 74 ? -5.785 -11.339 -1.708 1.00 97.62 74 GLU A CA 1
ATOM 614 C C . GLU A 1 74 ? -6.562 -12.257 -0.755 1.00 97.62 74 GLU A C 1
ATOM 616 O O . GLU A 1 74 ? -7.567 -11.853 -0.165 1.00 97.62 74 GLU A O 1
ATOM 621 N N . ARG A 1 75 ? -6.081 -13.491 -0.535 1.00 97.75 75 ARG A N 1
ATOM 622 C CA . ARG A 1 75 ? -6.717 -14.421 0.413 1.00 97.75 75 ARG A CA 1
ATOM 623 C C . ARG A 1 75 ? -6.672 -13.898 1.843 1.00 97.75 75 ARG A C 1
ATOM 625 O O . ARG A 1 75 ? -7.616 -14.123 2.596 1.00 97.75 75 ARG A O 1
ATOM 632 N N . ARG A 1 76 ? -5.582 -13.244 2.251 1.00 97.69 76 ARG A N 1
ATOM 633 C CA . ARG A 1 76 ? -5.478 -12.667 3.598 1.00 97.69 76 ARG A CA 1
ATOM 634 C C . ARG A 1 76 ? -6.351 -11.435 3.757 1.00 97.69 76 ARG A C 1
ATOM 636 O O . ARG A 1 76 ? -7.042 -11.362 4.765 1.00 97.69 76 ARG A O 1
ATOM 643 N N . LEU A 1 77 ? -6.391 -10.552 2.761 1.00 97.19 77 LEU A N 1
ATOM 644 C CA . LEU A 1 77 ? -7.329 -9.426 2.732 1.00 97.19 77 LEU A CA 1
ATOM 645 C C . LEU A 1 77 ? -8.778 -9.902 2.840 1.00 97.19 77 LEU A C 1
ATOM 647 O O . LEU A 1 77 ? -9.506 -9.447 3.714 1.00 97.19 77 LEU A O 1
ATOM 651 N N . SER A 1 78 ? -9.159 -10.907 2.051 1.00 96.81 78 SER A N 1
ATOM 652 C CA . SER A 1 78 ? -10.499 -11.508 2.120 1.00 96.81 78 SER A CA 1
ATOM 653 C C . SER A 1 78 ? -10.799 -12.082 3.511 1.00 96.81 78 SER A C 1
ATOM 655 O O . SER A 1 78 ? -11.895 -11.925 4.040 1.00 96.81 78 SER A O 1
ATOM 657 N N . ARG A 1 79 ? -9.817 -12.740 4.146 1.00 97.00 79 ARG A N 1
ATOM 658 C CA . ARG A 1 79 ? -9.965 -13.248 5.521 1.00 97.00 79 ARG A CA 1
ATOM 659 C C . ARG A 1 79 ? -10.120 -12.132 6.547 1.00 97.00 79 ARG A C 1
ATOM 661 O O . ARG A 1 79 ? -10.860 -12.333 7.503 1.00 97.00 79 ARG A O 1
ATOM 668 N N . ILE A 1 80 ? -9.405 -11.019 6.383 1.00 97.00 80 ILE A N 1
ATOM 669 C CA . ILE A 1 80 ? -9.548 -9.837 7.240 1.00 97.00 80 ILE A CA 1
ATOM 670 C C . ILE A 1 80 ? -10.960 -9.293 7.083 1.00 97.00 80 ILE A C 1
ATOM 672 O O . ILE A 1 80 ? -11.649 -9.206 8.087 1.00 97.00 80 ILE A O 1
ATOM 676 N N . LEU A 1 81 ? -11.414 -9.059 5.848 1.00 95.25 81 LEU A N 1
ATOM 677 C CA . LEU A 1 81 ? -12.756 -8.557 5.553 1.00 95.25 81 LEU A CA 1
ATOM 678 C C . LEU A 1 81 ? -13.855 -9.400 6.215 1.00 95.25 81 LEU A C 1
ATOM 680 O O . LEU A 1 81 ? -14.704 -8.866 6.920 1.00 95.25 81 LEU A O 1
ATOM 684 N N . VAL A 1 82 ? -13.812 -10.726 6.043 1.00 95.81 82 VAL A N 1
ATOM 685 C CA . VAL A 1 82 ? -14.794 -11.634 6.665 1.00 95.81 82 VAL A CA 1
ATOM 686 C C . VAL A 1 82 ? -14.720 -11.559 8.190 1.00 95.81 82 VAL A C 1
ATOM 688 O O . VAL A 1 82 ? -15.739 -11.395 8.852 1.00 95.81 82 VAL A O 1
ATOM 691 N N . LYS A 1 83 ? -13.513 -11.628 8.765 1.00 95.38 83 LYS A N 1
ATOM 692 C CA . LYS A 1 83 ? -13.341 -11.594 10.222 1.00 95.38 83 LYS A CA 1
ATOM 693 C C . LYS A 1 83 ? -13.793 -10.272 10.832 1.00 95.38 83 LYS A C 1
ATOM 695 O O . LYS A 1 83 ? -14.404 -10.300 11.889 1.00 95.38 83 LYS A O 1
ATOM 700 N N . THR A 1 84 ? -13.506 -9.136 10.200 1.00 93.56 84 THR A N 1
ATOM 701 C CA . THR A 1 84 ? -13.917 -7.816 10.702 1.00 93.56 84 THR A CA 1
ATOM 702 C C . THR A 1 84 ? -15.411 -7.581 10.534 1.00 93.56 84 THR A C 1
ATOM 704 O O . THR A 1 84 ? -16.002 -6.883 11.352 1.00 93.56 84 THR A O 1
ATOM 707 N N . HIS A 1 85 ? -16.032 -8.179 9.515 1.00 92.06 85 HIS A N 1
ATOM 708 C CA . HIS A 1 85 ? -17.482 -8.157 9.347 1.00 92.06 85 HIS A CA 1
ATOM 709 C C . HIS A 1 85 ? -18.208 -8.972 10.430 1.00 92.06 85 HIS A C 1
ATOM 711 O O . HIS A 1 85 ? -19.242 -8.535 10.928 1.00 92.06 85 HIS A O 1
ATOM 717 N N . ASP A 1 86 ? -17.646 -10.119 10.822 1.00 92.06 86 ASP A N 1
ATOM 718 C CA . ASP A 1 86 ? -18.215 -11.006 11.846 1.00 92.06 86 ASP A CA 1
ATOM 719 C C . ASP A 1 86 ? -17.994 -10.505 13.294 1.00 92.06 86 ASP A C 1
ATOM 721 O O . ASP A 1 86 ? -18.609 -11.026 14.228 1.00 92.06 86 ASP A O 1
ATOM 725 N N . MET A 1 87 ? -17.129 -9.503 13.508 1.00 93.06 87 MET A N 1
ATOM 726 C CA . MET A 1 87 ? -16.904 -8.886 14.826 1.00 93.06 87 MET A CA 1
ATOM 727 C C . MET A 1 87 ? -18.136 -8.117 15.314 1.00 93.06 87 MET A C 1
ATOM 729 O O . MET A 1 87 ? -18.831 -7.464 14.530 1.00 93.06 87 MET A O 1
ATOM 733 N N . LYS A 1 88 ? -18.377 -8.092 16.634 1.00 91.25 88 LYS A N 1
ATOM 734 C CA . LYS A 1 88 ? -19.405 -7.196 17.186 1.00 91.25 88 LYS A CA 1
ATOM 735 C C . LYS A 1 88 ? -18.909 -5.752 17.136 1.00 91.25 88 LYS A C 1
ATOM 737 O O . LYS A 1 88 ? -17.718 -5.482 16.993 1.00 91.25 88 LYS A O 1
ATOM 742 N N . ALA A 1 89 ? -19.836 -4.808 17.303 1.00 90.81 89 ALA A N 1
ATOM 743 C CA . ALA A 1 89 ? -19.556 -3.376 17.189 1.00 90.81 89 ALA A CA 1
ATOM 744 C C . ALA A 1 89 ? -18.361 -2.922 18.050 1.00 90.81 89 ALA A C 1
ATOM 746 O O . ALA A 1 89 ? -17.468 -2.249 17.543 1.00 90.81 89 ALA A O 1
ATOM 747 N N . TYR A 1 90 ? -18.304 -3.359 19.314 1.00 89.75 90 TYR A N 1
ATOM 748 C CA . TYR A 1 90 ? -17.194 -3.043 20.217 1.00 89.75 90 TYR A CA 1
ATOM 749 C C . TYR A 1 90 ? -15.856 -3.617 19.727 1.00 89.75 90 TYR A C 1
ATOM 751 O O . TYR A 1 90 ? -14.866 -2.891 19.655 1.00 89.75 90 TYR A O 1
ATOM 759 N N . GLY A 1 91 ? -15.819 -4.905 19.360 1.00 92.69 91 GLY A N 1
ATOM 760 C CA . GLY A 1 91 ? -14.610 -5.555 18.849 1.00 92.69 91 GLY A CA 1
ATOM 761 C C . GLY A 1 91 ? -14.106 -4.897 17.565 1.00 92.69 91 GLY A C 1
ATOM 762 O O . GLY A 1 91 ? -12.916 -4.605 17.444 1.00 92.69 91 GLY A O 1
ATOM 763 N N . LYS A 1 92 ? -15.019 -4.572 16.644 1.00 93.12 92 LYS A N 1
ATOM 764 C CA . LYS A 1 92 ? -14.706 -3.874 15.394 1.00 93.12 92 LYS A CA 1
ATOM 765 C C . LYS A 1 92 ? -14.122 -2.482 15.644 1.00 93.12 92 LYS A C 1
ATOM 767 O O . LYS A 1 92 ? -13.105 -2.135 15.045 1.00 93.12 92 LYS A O 1
ATOM 772 N N . GLU A 1 93 ? -14.719 -1.701 16.544 1.00 92.50 93 GLU A N 1
ATOM 773 C CA . GLU A 1 93 ? -14.208 -0.377 16.916 1.00 92.50 93 GLU A CA 1
ATOM 774 C C . GLU A 1 93 ? -12.826 -0.471 17.578 1.00 92.50 93 GLU A C 1
ATOM 776 O O . GLU A 1 93 ? -11.905 0.253 17.197 1.00 92.50 93 GLU A O 1
ATOM 781 N N . LEU A 1 94 ? -12.648 -1.397 18.526 1.00 93.75 94 LEU A N 1
ATOM 782 C CA . LEU A 1 94 ? -11.374 -1.617 19.210 1.00 93.75 94 LEU A CA 1
ATOM 783 C C . LEU A 1 94 ? -10.268 -2.036 18.232 1.00 93.75 94 LEU A C 1
ATOM 785 O O . LEU A 1 94 ? -9.153 -1.516 18.302 1.00 93.75 94 LEU A O 1
ATOM 789 N N . PHE A 1 95 ? -10.569 -2.951 17.309 1.00 96.44 95 PHE A N 1
ATOM 790 C CA . PHE A 1 95 ? -9.639 -3.370 16.263 1.00 96.44 95 PHE A CA 1
ATOM 791 C C . PHE A 1 95 ? -9.268 -2.200 15.345 1.00 96.44 95 PHE A C 1
ATOM 793 O O . PHE A 1 95 ? -8.083 -1.937 15.140 1.00 96.44 95 PHE A O 1
ATOM 800 N N . ALA A 1 96 ? -10.256 -1.445 14.854 1.00 95.19 96 ALA A N 1
ATOM 801 C CA . ALA A 1 96 ? -10.004 -0.281 14.012 1.00 95.19 96 ALA A CA 1
ATOM 802 C C . ALA A 1 96 ? -9.128 0.761 14.729 1.00 95.19 96 ALA A C 1
ATOM 804 O O . ALA A 1 96 ? -8.158 1.244 14.149 1.00 95.19 96 ALA A O 1
ATOM 805 N N . LYS A 1 97 ? -9.394 1.050 16.013 1.00 94.44 97 LYS A N 1
ATOM 806 C CA . LYS A 1 97 ? -8.566 1.961 16.825 1.00 94.44 97 LYS A CA 1
ATOM 807 C C . LYS A 1 97 ? -7.118 1.495 16.928 1.00 94.44 97 LYS A C 1
ATOM 809 O O . LYS A 1 97 ? -6.216 2.308 16.754 1.00 94.44 97 LYS A O 1
ATOM 814 N N . ARG A 1 98 ? -6.873 0.203 17.166 1.00 95.31 98 ARG A N 1
ATOM 815 C CA . ARG A 1 98 ? -5.508 -0.350 17.231 1.00 95.31 98 ARG A CA 1
ATOM 816 C C . ARG A 1 98 ? -4.776 -0.233 15.889 1.00 95.31 98 ARG A C 1
ATOM 818 O O . ARG A 1 98 ? -3.614 0.177 15.866 1.00 95.31 98 ARG A O 1
ATOM 825 N N . ARG A 1 99 ? -5.467 -0.476 14.771 1.00 96.31 99 ARG A N 1
ATOM 826 C CA . ARG A 1 99 ? -4.904 -0.273 13.425 1.00 96.31 99 ARG A CA 1
ATOM 827 C C . ARG A 1 99 ? -4.593 1.186 13.133 1.00 96.31 99 ARG A C 1
ATOM 829 O O . ARG A 1 99 ? -3.495 1.493 12.676 1.00 96.31 99 ARG A O 1
ATOM 836 N N . TYR A 1 100 ? -5.510 2.091 13.447 1.00 96.81 100 TYR A N 1
ATOM 837 C CA . TYR A 1 100 ? -5.296 3.520 13.232 1.00 96.81 100 TYR A CA 1
ATOM 838 C C . TYR A 1 100 ? -4.219 4.087 14.162 1.00 96.81 100 TYR A C 1
ATOM 840 O O . TYR A 1 100 ? -3.462 4.954 13.736 1.00 96.81 100 TYR A O 1
ATOM 848 N N . ALA A 1 101 ? -4.061 3.554 15.378 1.00 96.38 101 ALA A N 1
ATOM 849 C CA . ALA A 1 101 ? -2.934 3.884 16.248 1.00 96.38 101 ALA A CA 1
ATOM 850 C C . ALA A 1 101 ? -1.590 3.531 15.587 1.00 96.38 101 ALA A C 1
ATOM 852 O O . ALA A 1 101 ? -0.692 4.367 15.557 1.00 96.38 101 ALA A O 1
ATOM 853 N N . LYS A 1 102 ? -1.470 2.350 14.961 1.00 96.06 102 LYS A N 1
ATOM 854 C CA . LYS A 1 102 ? -0.267 1.966 14.196 1.00 96.06 102 LYS A CA 1
ATOM 855 C C . LYS A 1 102 ? -0.013 2.871 12.986 1.00 96.06 102 LYS A C 1
ATOM 857 O O . LYS A 1 102 ? 1.140 3.105 12.632 1.00 96.06 102 LYS A O 1
ATOM 862 N N . THR A 1 103 ? -1.056 3.389 12.337 1.00 96.81 103 THR A N 1
ATOM 863 C CA . THR A 1 103 ? -0.903 4.425 11.300 1.00 96.81 103 THR A CA 1
ATOM 864 C C . THR A 1 103 ? -0.391 5.737 11.900 1.00 96.81 103 THR A C 1
ATOM 866 O O . THR A 1 103 ? 0.545 6.327 11.363 1.00 96.81 103 THR A O 1
ATOM 869 N N . ILE A 1 104 ? -0.942 6.171 13.040 1.00 96.69 104 ILE A N 1
ATOM 870 C CA . ILE A 1 104 ? -0.481 7.370 13.756 1.00 96.69 104 ILE A CA 1
ATOM 871 C C . ILE A 1 104 ? 0.989 7.238 14.158 1.00 96.69 104 ILE A C 1
ATOM 873 O O . ILE A 1 104 ? 1.731 8.196 13.987 1.00 96.69 104 ILE A O 1
ATOM 877 N N . GLU A 1 105 ? 1.435 6.074 14.632 1.00 95.31 105 GLU A N 1
ATOM 878 C CA . GLU A 1 105 ? 2.843 5.830 14.980 1.00 95.31 105 GLU A CA 1
ATOM 879 C C . GLU A 1 105 ? 3.787 6.066 13.791 1.00 95.31 105 GLU A C 1
ATOM 881 O O . GLU A 1 105 ?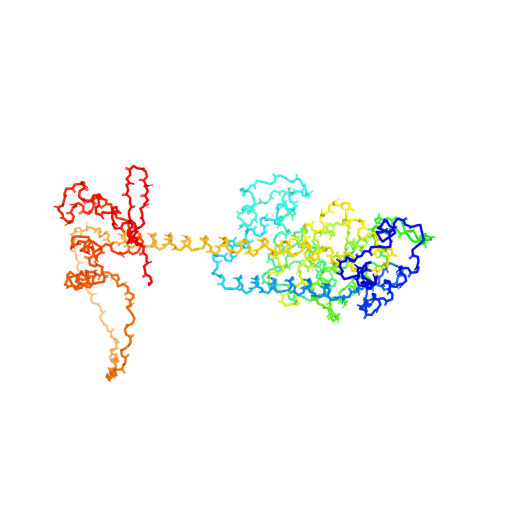 4.858 6.656 13.949 1.00 95.31 105 GLU A O 1
ATOM 886 N N . VAL A 1 106 ? 3.387 5.647 12.587 1.00 95.31 106 VAL A N 1
ATOM 887 C CA . VAL A 1 106 ? 4.177 5.866 11.365 1.00 95.31 106 VAL A CA 1
ATOM 888 C C . VAL A 1 106 ? 4.225 7.352 11.008 1.00 95.31 106 VAL A C 1
ATOM 890 O O . VAL A 1 106 ? 5.303 7.882 10.733 1.00 95.31 106 VAL A O 1
ATOM 893 N N . LEU A 1 107 ? 3.084 8.043 11.071 1.00 95.31 107 LEU A N 1
ATOM 894 C CA . LEU A 1 107 ? 3.007 9.482 10.810 1.00 95.31 107 LEU A CA 1
ATOM 895 C C . LEU A 1 107 ? 3.807 10.290 11.843 1.00 95.31 107 LEU A C 1
ATOM 897 O O . LEU A 1 107 ? 4.574 11.176 11.474 1.00 95.31 107 LEU A O 1
ATOM 901 N N . ASP A 1 108 ? 3.680 9.964 13.129 1.00 94.19 108 ASP A N 1
ATOM 902 C CA . ASP A 1 108 ? 4.415 10.608 14.220 1.00 94.19 108 ASP A CA 1
ATOM 903 C C . ASP A 1 108 ? 5.926 10.440 14.057 1.00 94.19 108 ASP A C 1
ATOM 905 O O . ASP A 1 108 ? 6.675 11.402 14.230 1.00 94.19 108 ASP A O 1
ATOM 909 N N . SER A 1 109 ? 6.374 9.245 13.657 1.00 92.88 109 SER A N 1
ATOM 910 C CA . SER A 1 109 ? 7.783 8.983 13.364 1.00 92.88 109 SER A CA 1
ATOM 911 C C . SER A 1 109 ? 8.295 9.842 12.202 1.00 92.88 109 SER A C 1
ATOM 913 O O . SER A 1 109 ? 9.380 10.425 12.298 1.00 92.88 109 SER A O 1
ATOM 915 N N . ASN A 1 110 ? 7.495 9.982 11.139 1.00 92.69 110 ASN A N 1
ATOM 916 C CA . ASN A 1 110 ? 7.838 10.786 9.968 1.00 92.69 110 ASN A CA 1
ATOM 917 C C . ASN A 1 110 ? 7.915 12.291 10.293 1.00 92.69 110 ASN A C 1
ATOM 919 O O . ASN A 1 110 ? 8.926 12.940 10.011 1.00 92.69 110 ASN A O 1
ATOM 923 N N . TYR A 1 111 ? 6.890 12.848 10.946 1.00 91.50 111 TYR A N 1
ATOM 924 C CA . TYR A 1 111 ? 6.846 14.279 11.286 1.00 91.50 111 TYR A CA 1
ATOM 925 C C . TYR A 1 111 ? 7.591 14.641 12.575 1.00 91.50 111 TYR A C 1
ATOM 927 O O . TYR A 1 111 ? 7.767 15.824 12.870 1.00 91.50 111 TYR A O 1
ATOM 935 N N . LYS A 1 112 ? 8.053 13.644 13.337 1.00 90.81 112 LYS A N 1
ATOM 936 C CA . LYS A 1 112 ? 8.787 13.796 14.604 1.00 90.81 112 LYS A CA 1
ATOM 937 C C . LYS A 1 112 ? 8.005 14.603 15.641 1.00 90.81 112 LYS A C 1
ATOM 939 O O . LYS A 1 112 ? 8.573 15.435 16.354 1.00 90.81 112 LYS A O 1
ATOM 944 N N . THR A 1 113 ? 6.698 14.363 15.719 1.00 88.44 113 THR A N 1
ATOM 945 C CA . THR A 1 113 ? 5.801 15.106 16.612 1.00 88.44 113 THR A CA 1
ATOM 946 C C . THR A 1 113 ? 5.888 14.653 18.075 1.00 88.44 113 THR A C 1
ATOM 948 O O . THR A 1 113 ? 5.575 15.449 18.959 1.00 88.44 113 THR A O 1
ATOM 951 N N . ASN A 1 114 ? 6.420 13.452 18.345 1.00 89.69 114 ASN A N 1
ATOM 952 C CA . ASN A 1 114 ? 6.560 12.834 19.672 1.00 89.69 114 ASN A CA 1
ATOM 953 C C . ASN A 1 114 ? 5.225 12.761 20.435 1.00 89.69 114 ASN A C 1
ATOM 955 O O . ASN A 1 114 ? 5.119 13.210 21.581 1.00 89.69 114 ASN A O 1
ATOM 959 N N . ILE A 1 115 ? 4.196 12.228 19.779 1.00 91.81 115 ILE A N 1
ATOM 960 C CA . ILE A 1 115 ? 2.849 12.110 20.337 1.00 91.81 115 ILE A CA 1
ATOM 961 C C . ILE A 1 115 ? 2.810 11.134 21.529 1.00 91.81 115 ILE A C 1
ATOM 963 O O . ILE A 1 115 ? 3.406 10.058 21.501 1.00 91.81 115 ILE A O 1
ATOM 967 N N . SER A 1 116 ? 2.105 11.503 22.604 1.00 92.19 116 SER A N 1
ATOM 968 C CA . SER A 1 116 ? 1.894 10.604 23.748 1.00 92.19 116 SER A CA 1
ATOM 969 C C . SER A 1 116 ? 0.747 9.631 23.478 1.00 92.19 116 SER A C 1
ATOM 971 O O . SER A 1 116 ? -0.158 9.929 22.700 1.00 92.19 116 SER A O 1
ATOM 973 N N . GLN A 1 117 ? 0.744 8.484 24.159 1.00 90.44 117 GLN A N 1
ATOM 974 C CA . GLN A 1 117 ? -0.314 7.478 24.005 1.00 90.44 117 GLN A CA 1
ATOM 975 C C . GLN A 1 117 ? -1.697 8.012 24.409 1.00 90.44 117 GLN A C 1
ATOM 977 O O . GLN A 1 117 ? -2.695 7.676 23.778 1.00 90.44 117 GLN A O 1
ATOM 982 N N . GLU A 1 118 ? -1.766 8.899 25.406 1.00 89.56 118 GLU A N 1
ATOM 983 C CA . GLU A 1 118 ? -3.019 9.567 25.772 1.00 89.56 118 GLU A CA 1
ATOM 984 C C . GLU A 1 118 ? -3.523 10.457 24.631 1.00 89.56 118 GLU A C 1
ATOM 986 O O . GLU A 1 118 ? -4.700 10.404 24.280 1.00 89.56 118 GLU A O 1
ATOM 991 N N . MET A 1 119 ? -2.631 11.232 24.001 1.00 91.75 119 MET A N 1
ATOM 992 C CA . MET A 1 119 ? -2.997 12.072 22.859 1.00 91.75 119 MET A CA 1
ATOM 993 C C . MET A 1 119 ? -3.432 11.227 21.653 1.00 91.75 119 MET A C 1
ATOM 995 O O . MET A 1 119 ? -4.375 11.609 20.972 1.00 91.75 119 MET A O 1
ATOM 999 N N . VAL A 1 120 ? -2.814 10.064 21.409 1.00 93.31 120 VAL A N 1
ATOM 1000 C CA . VAL A 1 120 ? -3.267 9.127 20.363 1.00 93.31 120 VAL A CA 1
ATOM 1001 C C . VAL A 1 120 ? -4.719 8.704 20.597 1.00 93.31 120 VAL A C 1
ATOM 1003 O O . VAL A 1 120 ? -5.509 8.773 19.659 1.00 93.31 120 VAL A O 1
ATOM 1006 N N . SER A 1 121 ? -5.093 8.325 21.827 1.00 91.69 121 SER A N 1
ATOM 1007 C CA . SER A 1 121 ? -6.491 7.979 22.147 1.00 91.69 121 SER A CA 1
ATOM 1008 C C . SER A 1 121 ? -7.422 9.150 21.855 1.00 91.69 121 SER A C 1
ATOM 1010 O O . SER A 1 121 ? -8.390 8.987 21.125 1.00 91.69 121 SER A O 1
ATOM 1012 N N . HIS A 1 122 ? -7.071 10.349 22.322 1.00 91.62 122 HIS A N 1
ATOM 1013 C CA . HIS A 1 122 ? -7.867 11.554 22.097 1.00 91.62 122 HIS A CA 1
ATOM 1014 C C . HIS A 1 122 ? -8.060 11.892 20.605 1.00 91.62 122 HIS A C 1
ATOM 1016 O O . HIS A 1 122 ? -9.148 12.278 20.175 1.00 91.62 122 HIS A O 1
ATOM 1022 N N . LEU A 1 123 ? -7.025 11.707 19.775 1.00 92.44 123 LEU A N 1
ATOM 1023 C CA . LEU A 1 123 ? -7.144 11.881 18.322 1.00 92.44 123 LEU A CA 1
ATOM 1024 C C . LEU A 1 123 ? -8.049 10.823 17.679 1.00 92.44 123 LEU A C 1
ATOM 1026 O O . LEU A 1 123 ? -8.766 11.127 16.727 1.00 92.44 123 LEU A O 1
ATOM 1030 N N . LEU A 1 124 ? -8.007 9.584 18.174 1.00 92.94 124 LEU A N 1
ATOM 1031 C CA . LEU A 1 124 ? -8.831 8.488 17.669 1.00 92.94 124 LEU A CA 1
ATOM 1032 C C . LEU A 1 124 ? -10.290 8.592 18.114 1.00 92.94 124 LEU A C 1
ATOM 1034 O O . LEU A 1 124 ? -11.169 8.248 17.328 1.00 92.94 124 LEU A O 1
ATOM 1038 N N . ASP A 1 125 ? -10.542 9.063 19.330 1.00 88.94 125 ASP A N 1
ATOM 1039 C CA . ASP A 1 125 ? -11.879 9.222 19.906 1.00 88.94 125 ASP A CA 1
ATOM 1040 C C . ASP A 1 125 ? -12.560 10.525 19.457 1.00 88.94 125 ASP A C 1
ATOM 1042 O O . ASP A 1 125 ? -13.777 10.653 19.565 1.00 88.94 125 ASP A O 1
ATOM 1046 N N . GLU A 1 126 ? -11.786 11.465 18.901 1.00 85.94 126 GLU A N 1
ATOM 1047 C CA . GLU A 1 126 ? -12.249 12.783 18.442 1.00 85.94 126 GLU A CA 1
ATOM 1048 C C . GLU A 1 126 ? -12.920 13.599 19.561 1.00 85.94 126 GLU A C 1
ATOM 1050 O O . GLU A 1 126 ? -13.854 14.367 19.336 1.00 85.94 126 GLU A O 1
ATOM 1055 N N . ASP A 1 127 ? -12.422 13.442 20.789 1.00 85.19 127 ASP A N 1
ATOM 1056 C CA . ASP A 1 127 ? -13.006 14.008 22.009 1.00 85.19 127 ASP A CA 1
ATOM 1057 C C . ASP A 1 127 ? -12.404 15.370 22.412 1.00 85.19 127 ASP A C 1
ATOM 1059 O O . ASP A 1 127 ? -12.821 15.989 23.396 1.00 85.19 127 ASP A O 1
ATOM 1063 N N . LEU A 1 128 ? -11.441 15.875 21.636 1.00 81.62 128 LEU A N 1
ATOM 1064 C CA . LEU A 1 128 ? -10.807 17.169 21.865 1.00 81.62 128 LEU A CA 1
ATOM 1065 C C . LEU A 1 128 ? -11.623 18.308 21.257 1.00 81.62 128 LEU A C 1
ATOM 1067 O O . LEU A 1 128 ? -11.814 18.382 20.046 1.00 81.62 128 LEU A O 1
ATOM 1071 N N . SER A 1 129 ? -11.977 19.292 22.086 1.00 79.69 129 SER A N 1
ATOM 1072 C CA . SER A 1 129 ? -12.614 20.532 21.618 1.00 79.69 129 SER A CA 1
ATOM 1073 C C . SER A 1 129 ? -11.732 21.331 20.653 1.00 79.69 129 SER A C 1
ATOM 1075 O O . SER A 1 129 ? -12.241 22.019 19.771 1.00 79.69 129 SER A O 1
ATOM 1077 N N . THR A 1 130 ? -10.410 21.263 20.838 1.00 82.56 130 THR A N 1
ATOM 1078 C CA . THR A 1 130 ? -9.426 21.939 19.990 1.00 82.56 130 THR A CA 1
ATOM 1079 C C . THR A 1 130 ? -8.189 21.070 19.849 1.00 82.56 130 THR A C 1
ATOM 1081 O O . THR A 1 130 ? -7.618 20.622 20.843 1.00 82.56 130 THR A O 1
ATOM 1084 N N . ILE A 1 131 ? -7.734 20.896 18.613 1.00 86.31 131 ILE A N 1
ATOM 1085 C CA . ILE A 1 131 ? -6.575 20.065 18.293 1.00 86.31 131 ILE A CA 1
ATOM 1086 C C . ILE A 1 131 ? -5.336 20.957 18.197 1.00 86.31 131 ILE A C 1
ATOM 1088 O O . ILE A 1 131 ? -5.360 21.950 17.462 1.00 86.31 131 ILE A O 1
ATOM 1092 N N . PRO A 1 132 ? -4.247 20.645 18.924 1.00 88.19 132 PRO A N 1
ATOM 1093 C CA . PRO A 1 132 ? -2.997 21.384 18.799 1.00 88.19 132 PRO A CA 1
ATOM 1094 C C . PRO A 1 132 ? -2.499 21.400 17.350 1.00 88.19 132 PRO A C 1
ATOM 1096 O O . PRO A 1 132 ? -2.519 20.375 16.668 1.00 88.19 132 PRO A O 1
ATOM 1099 N N . SER A 1 133 ? -1.995 22.548 16.887 1.00 87.75 133 SER A N 1
ATOM 1100 C CA . SER A 1 133 ? -1.581 22.739 15.488 1.00 87.75 133 SER A CA 1
ATOM 1101 C C . SER A 1 133 ? -0.566 21.696 15.011 1.00 87.75 133 SER A C 1
ATOM 1103 O O . SER A 1 133 ? -0.663 21.229 13.880 1.00 87.75 133 SER A O 1
ATOM 1105 N N . GLN A 1 134 ? 0.344 21.265 15.888 1.00 89.56 134 GLN A N 1
ATOM 1106 C CA . GLN A 1 134 ? 1.346 20.231 15.610 1.00 89.56 134 GLN A CA 1
ATOM 1107 C C . GLN A 1 134 ? 0.762 18.847 15.272 1.00 89.56 134 GLN A C 1
ATOM 1109 O O . GLN A 1 134 ? 1.427 18.070 14.600 1.00 89.56 134 GLN A O 1
ATOM 1114 N N . TYR A 1 135 ? -0.468 18.542 15.702 1.00 92.00 135 TYR A N 1
ATOM 1115 C CA . TYR A 1 135 ? -1.141 17.263 15.431 1.00 92.00 135 TYR A CA 1
ATOM 1116 C C . TYR A 1 135 ? -2.259 17.383 14.393 1.00 92.00 135 TYR A C 1
ATOM 1118 O O . TYR A 1 135 ? -2.861 16.376 14.029 1.00 92.00 135 TYR A O 1
ATOM 1126 N N . SER A 1 136 ? -2.541 18.596 13.907 1.00 91.19 136 SER A N 1
ATOM 1127 C CA . SER A 1 136 ? -3.646 18.859 12.976 1.00 91.19 136 SER A CA 1
ATOM 1128 C C . SER A 1 136 ? -3.570 18.000 11.713 1.00 91.19 136 SER A C 1
ATOM 1130 O O . SER A 1 136 ? -4.577 17.434 11.303 1.00 91.19 136 SER A O 1
ATOM 1132 N N . LEU A 1 137 ? -2.372 17.830 11.148 1.00 93.94 137 LEU A N 1
ATOM 1133 C CA . LEU A 1 137 ? -2.158 17.022 9.951 1.00 93.94 137 LEU A CA 1
ATOM 1134 C C . LEU A 1 137 ? -2.442 15.534 10.196 1.00 93.94 137 LEU A C 1
ATOM 1136 O O . LEU A 1 137 ? -3.178 14.920 9.430 1.00 93.94 137 LEU A O 1
ATOM 1140 N N . ILE A 1 138 ? -1.908 14.976 11.289 1.00 95.38 138 ILE A N 1
ATOM 1141 C CA . ILE A 1 138 ? -2.135 13.576 11.682 1.00 95.38 138 ILE A CA 1
ATOM 1142 C C . ILE A 1 138 ? -3.624 13.342 11.934 1.00 95.38 138 ILE A C 1
ATOM 1144 O O . ILE A 1 138 ? -4.197 12.378 11.435 1.00 95.38 138 ILE A O 1
ATOM 1148 N N . TYR A 1 139 ? -4.271 14.250 12.664 1.00 94.75 139 TYR A N 1
ATOM 1149 C CA . TYR A 1 139 ? -5.704 14.176 12.909 1.00 94.75 139 TYR A CA 1
ATOM 1150 C C . TYR A 1 139 ? -6.515 14.202 11.610 1.00 94.75 139 TYR A C 1
ATOM 1152 O O . TYR A 1 139 ? -7.349 13.326 11.389 1.00 94.75 139 TYR A O 1
ATOM 1160 N N . ASN A 1 140 ? -6.255 15.175 10.732 1.00 95.06 140 ASN A N 1
ATOM 1161 C CA . ASN A 1 140 ? -6.967 15.300 9.464 1.00 95.06 140 ASN A CA 1
ATOM 1162 C C . ASN A 1 140 ? -6.752 14.068 8.582 1.00 95.06 140 ASN A C 1
ATOM 1164 O O . ASN A 1 140 ? -7.701 13.597 7.959 1.00 95.06 140 ASN A O 1
ATOM 1168 N N . TYR A 1 141 ? -5.538 13.512 8.565 1.00 97.19 141 TYR A N 1
ATOM 1169 C CA . TYR A 1 141 ? -5.231 12.275 7.857 1.00 97.19 141 TYR A CA 1
ATOM 1170 C C . TYR A 1 141 ? -6.074 11.105 8.374 1.00 97.19 141 TYR A C 1
ATOM 1172 O O . TYR A 1 141 ? -6.733 10.423 7.593 1.00 97.19 141 TYR A O 1
ATOM 1180 N N . ILE A 1 142 ? -6.118 10.895 9.692 1.00 96.38 142 ILE A N 1
ATOM 1181 C CA . ILE A 1 142 ? -6.896 9.804 10.293 1.00 96.38 142 ILE A CA 1
ATOM 1182 C C . ILE A 1 142 ? -8.396 10.001 10.081 1.00 96.38 142 ILE A C 1
ATOM 1184 O O . ILE A 1 142 ? -9.099 9.042 9.771 1.00 96.38 142 ILE A O 1
ATOM 1188 N N . ARG A 1 143 ? -8.892 11.237 10.170 1.00 95.00 143 ARG A N 1
ATOM 1189 C CA . ARG A 1 143 ? -10.284 11.568 9.839 1.00 95.00 143 ARG A CA 1
ATOM 1190 C C . ARG A 1 143 ? -10.610 11.244 8.377 1.00 95.00 143 ARG A C 1
ATOM 1192 O O . ARG A 1 143 ? -11.657 10.669 8.098 1.00 95.00 143 ARG A O 1
ATOM 1199 N N . THR A 1 144 ? -9.701 11.575 7.461 1.00 96.19 144 THR A N 1
ATOM 1200 C CA . THR A 1 144 ? -9.801 11.250 6.026 1.00 96.19 144 THR A CA 1
ATOM 1201 C C . THR A 1 144 ? -9.846 9.733 5.828 1.00 96.19 144 THR A C 1
ATOM 1203 O O . THR A 1 144 ? -10.739 9.217 5.163 1.00 96.19 144 THR A O 1
ATOM 1206 N N . LEU A 1 145 ? -8.943 8.992 6.474 1.00 96.81 145 LEU A N 1
ATOM 1207 C CA . LEU A 1 145 ? -8.909 7.531 6.426 1.00 96.81 145 LEU A CA 1
ATOM 1208 C C . LEU A 1 145 ? -10.229 6.921 6.924 1.00 96.81 145 LEU A C 1
ATOM 1210 O O . LEU A 1 145 ? -10.811 6.079 6.243 1.00 96.81 145 LEU A O 1
ATOM 1214 N N . LYS A 1 146 ? -10.736 7.374 8.079 1.00 95.31 146 LYS A N 1
ATOM 1215 C CA . LYS A 1 146 ? -12.017 6.918 8.641 1.00 95.31 146 LYS A CA 1
ATOM 1216 C C . LYS A 1 146 ? -13.199 7.186 7.709 1.00 95.31 146 LYS A C 1
ATOM 1218 O O . LYS A 1 146 ? -14.074 6.332 7.606 1.00 95.31 146 LYS A O 1
ATOM 1223 N N . TYR A 1 147 ? -13.214 8.332 7.030 1.00 94.69 147 TYR A N 1
ATOM 1224 C CA . TYR A 1 147 ? -14.242 8.659 6.041 1.00 94.69 147 TYR A CA 1
ATOM 1225 C C . TYR A 1 147 ? -14.245 7.660 4.880 1.00 94.69 147 TYR A C 1
ATOM 1227 O O . TYR A 1 147 ? -15.284 7.097 4.548 1.00 94.69 147 TYR A O 1
ATOM 1235 N N . TYR A 1 148 ? -13.081 7.339 4.312 1.00 95.25 148 TYR A N 1
ATOM 1236 C CA . TYR A 1 148 ? -13.022 6.314 3.266 1.00 95.25 148 TYR A CA 1
ATOM 1237 C C . TYR A 1 148 ? -13.390 4.927 3.792 1.00 95.25 148 TYR A C 1
ATOM 1239 O O . TYR A 1 148 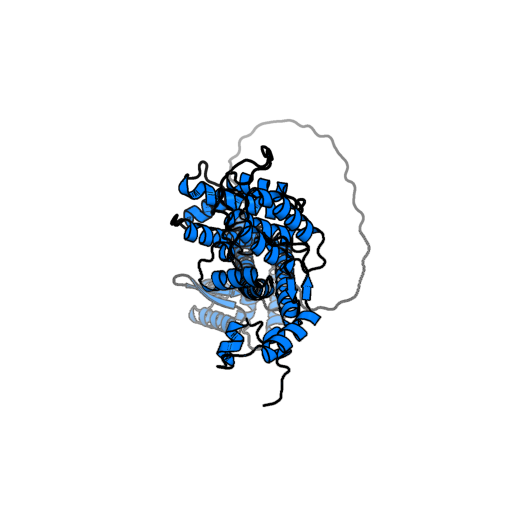? -14.121 4.204 3.118 1.00 95.25 148 TYR A O 1
ATOM 1247 N N . ALA A 1 149 ? -12.995 4.588 5.022 1.00 94.44 149 ALA A N 1
ATOM 1248 C CA . ALA A 1 149 ? -13.388 3.341 5.672 1.00 94.44 149 ALA A CA 1
ATOM 1249 C C . ALA A 1 149 ? -14.907 3.215 5.899 1.00 94.44 149 ALA A C 1
ATOM 1251 O O . ALA A 1 149 ? -15.414 2.096 5.909 1.00 94.44 149 ALA A O 1
ATOM 1252 N N . SER A 1 150 ? -15.656 4.319 6.023 1.00 92.56 150 SER A N 1
ATOM 1253 C CA . SER A 1 150 ? -17.111 4.288 6.246 1.00 92.56 150 SER A CA 1
ATOM 1254 C C . SER A 1 150 ? -17.953 4.063 4.980 1.00 92.56 150 SER A C 1
ATOM 1256 O O . SER A 1 150 ? -19.168 4.248 5.024 1.00 92.56 150 SER A O 1
ATOM 1258 N N . GLY A 1 151 ? -17.337 3.655 3.864 1.00 91.50 151 GLY A N 1
ATOM 1259 C CA . GLY A 1 151 ? -18.026 3.284 2.617 1.00 91.50 151 GLY A CA 1
ATOM 1260 C C . GLY A 1 151 ? -17.637 4.122 1.398 1.00 91.50 151 GLY A C 1
ATOM 1261 O O . GLY A 1 151 ? -17.963 3.757 0.268 1.00 91.50 151 GLY A O 1
AT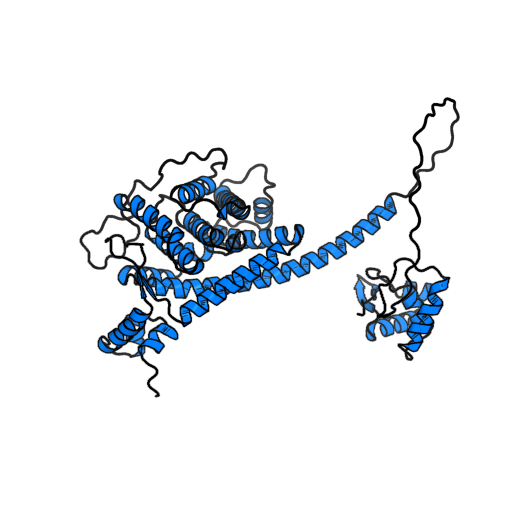OM 1262 N N . HIS A 1 152 ? -16.894 5.212 1.603 1.00 91.94 152 HIS A N 1
ATOM 1263 C CA . HIS A 1 152 ? -16.456 6.103 0.525 1.00 91.94 152 HIS A CA 1
ATOM 1264 C C . HIS A 1 152 ? -15.289 5.541 -0.303 1.00 91.94 152 HIS A C 1
ATOM 1266 O O . HIS A 1 152 ? -14.880 6.140 -1.290 1.00 91.94 152 HIS A O 1
ATOM 1272 N N . TYR A 1 153 ? -14.777 4.346 0.017 1.00 87.50 153 TYR A N 1
ATOM 1273 C CA . TYR A 1 153 ? -13.886 3.600 -0.884 1.00 87.50 153 TYR A CA 1
ATOM 1274 C C . TYR A 1 153 ? -14.543 3.238 -2.232 1.00 87.50 153 TYR A C 1
ATOM 1276 O O . TYR A 1 153 ? -13.849 2.900 -3.188 1.00 87.50 153 TYR A O 1
ATOM 1284 N N . THR A 1 154 ? -15.874 3.322 -2.328 1.00 89.88 154 THR A N 1
ATOM 1285 C CA . THR A 1 154 ? -16.637 3.112 -3.570 1.00 89.88 154 THR A CA 1
ATOM 1286 C C . THR A 1 154 ? -16.713 4.350 -4.469 1.00 89.88 154 THR A C 1
ATOM 1288 O O . THR A 1 154 ? -17.251 4.264 -5.576 1.00 89.88 154 THR A O 1
ATOM 1291 N N . ASP A 1 155 ? -16.163 5.486 -4.026 1.00 91.19 155 ASP A N 1
ATOM 1292 C CA . ASP A 1 155 ? -16.128 6.719 -4.808 1.00 91.19 155 ASP A CA 1
ATOM 1293 C C . ASP A 1 155 ? -15.421 6.495 -6.158 1.00 91.19 155 ASP A C 1
ATOM 1295 O O . ASP A 1 155 ? -14.549 5.635 -6.314 1.00 91.19 155 ASP A O 1
ATOM 1299 N N . ILE A 1 156 ? -15.831 7.262 -7.171 1.00 93.00 156 ILE A N 1
ATOM 1300 C CA . ILE A 1 156 ? -15.321 7.111 -8.537 1.00 93.00 156 ILE A CA 1
ATOM 1301 C C . ILE A 1 156 ? -13.822 7.418 -8.553 1.00 93.00 156 ILE A C 1
ATOM 1303 O O . ILE A 1 156 ? -13.395 8.491 -8.136 1.00 93.00 156 ILE A O 1
ATOM 1307 N N . ILE A 1 157 ? -13.031 6.493 -9.097 1.00 95.12 157 ILE A N 1
ATOM 1308 C CA . ILE A 1 157 ? -11.590 6.686 -9.268 1.00 95.12 157 ILE A CA 1
ATOM 1309 C C . ILE A 1 157 ? -11.338 7.615 -10.461 1.00 95.12 157 ILE A C 1
ATOM 1311 O O . ILE A 1 157 ? -11.286 7.187 -11.616 1.00 95.12 157 ILE A O 1
ATOM 1315 N N . ASP A 1 158 ? -11.199 8.901 -10.166 1.00 93.81 158 ASP A N 1
ATOM 1316 C CA . ASP A 1 158 ? -10.819 9.960 -11.095 1.00 93.81 158 ASP A CA 1
ATOM 1317 C C . ASP A 1 158 ? -9.882 10.980 -10.410 1.00 93.81 158 ASP A C 1
ATOM 1319 O O . ASP A 1 158 ? -9.485 10.826 -9.252 1.00 93.81 158 ASP A O 1
ATOM 1323 N N . TYR A 1 159 ? -9.511 12.045 -11.126 1.00 90.88 159 TYR A N 1
ATOM 1324 C CA . TYR A 1 159 ? -8.646 13.095 -10.580 1.00 90.88 159 TYR A CA 1
ATOM 1325 C C . TYR A 1 159 ? -9.266 13.822 -9.368 1.00 90.88 159 TYR A C 1
ATOM 1327 O O . TYR A 1 159 ? -8.537 14.328 -8.514 1.00 90.88 159 TYR A O 1
ATOM 1335 N N . ARG A 1 160 ? -10.603 13.851 -9.265 1.00 91.88 160 ARG A N 1
ATOM 1336 C CA . ARG A 1 160 ? -11.335 14.521 -8.181 1.00 91.88 160 ARG A CA 1
ATOM 1337 C C . ARG A 1 160 ? -11.189 13.770 -6.876 1.00 91.88 160 ARG A C 1
ATOM 1339 O O . ARG A 1 160 ? -11.121 14.401 -5.826 1.00 91.88 160 ARG A O 1
ATOM 1346 N N . LEU A 1 161 ? -11.107 12.442 -6.935 1.00 93.69 161 LEU A N 1
ATOM 1347 C CA . LEU A 1 161 ? -10.807 11.631 -5.763 1.00 93.69 161 LEU A CA 1
ATOM 1348 C C . LEU A 1 161 ? -9.463 12.051 -5.148 1.00 93.69 161 LEU A C 1
ATOM 1350 O O . LEU A 1 161 ? -9.406 12.343 -3.957 1.00 93.69 161 LEU A O 1
ATOM 1354 N N . LEU A 1 162 ? -8.406 12.180 -5.953 1.00 93.19 162 LEU A N 1
ATOM 1355 C CA . LEU A 1 162 ? -7.088 12.618 -5.473 1.00 93.19 162 LEU A CA 1
ATOM 1356 C C . LEU A 1 162 ? -7.113 14.023 -4.856 1.00 93.19 162 LEU A C 1
ATOM 1358 O O . LEU A 1 162 ? -6.563 14.228 -3.774 1.00 93.19 162 LEU A O 1
ATOM 1362 N N . GLU A 1 163 ? -7.786 14.974 -5.501 1.00 91.19 163 GLU A N 1
ATOM 1363 C CA . GLU A 1 163 ? -7.973 16.325 -4.954 1.00 91.19 163 GLU A CA 1
ATOM 1364 C C . GLU A 1 163 ? -8.773 16.311 -3.652 1.00 91.19 163 GLU A C 1
ATOM 1366 O O . GLU A 1 163 ? -8.423 17.002 -2.696 1.00 91.19 163 GLU A O 1
ATOM 1371 N N . SER A 1 164 ? -9.824 15.494 -3.578 1.00 92.62 164 SER A N 1
ATOM 1372 C CA . SER A 1 164 ? -10.641 15.377 -2.374 1.00 92.62 164 SER A CA 1
ATOM 1373 C C . SER A 1 164 ? -9.839 14.813 -1.201 1.00 92.62 164 SER A C 1
ATOM 1375 O O . SER A 1 164 ? -9.922 15.357 -0.102 1.00 92.62 164 SER A O 1
ATOM 1377 N N . ILE A 1 165 ? -8.994 13.801 -1.438 1.00 95.12 165 ILE A N 1
ATOM 1378 C CA . ILE A 1 165 ? -8.063 13.260 -0.442 1.00 95.12 165 ILE A CA 1
ATOM 1379 C C . ILE A 1 165 ? -7.140 14.377 0.055 1.00 95.12 165 ILE A C 1
ATOM 1381 O O . ILE A 1 165 ? -7.062 14.615 1.260 1.00 95.12 165 ILE A O 1
ATOM 1385 N N . LEU A 1 166 ? -6.486 15.105 -0.857 1.00 94.75 166 LEU A N 1
ATOM 1386 C CA . LEU A 1 166 ? -5.576 16.194 -0.502 1.00 94.75 166 LEU A CA 1
ATOM 1387 C C . LEU A 1 166 ? -6.276 17.265 0.349 1.00 94.75 166 LEU A C 1
ATOM 1389 O O . LEU A 1 166 ? -5.792 17.624 1.425 1.00 94.75 166 LEU A O 1
ATOM 1393 N N . LYS A 1 167 ? -7.437 17.753 -0.100 1.00 92.88 167 LYS A N 1
ATOM 1394 C CA . LYS A 1 167 ? -8.219 18.787 0.593 1.00 92.88 167 LYS A CA 1
ATOM 1395 C C . LYS A 1 167 ? -8.676 18.341 1.980 1.00 92.88 167 LYS A C 1
ATOM 1397 O O . LYS A 1 167 ? -8.645 19.135 2.923 1.00 92.88 167 LYS A O 1
ATOM 1402 N N . GLN A 1 168 ? -9.064 17.079 2.132 1.00 93.31 168 GLN A N 1
ATOM 1403 C CA . GLN A 1 168 ? -9.474 16.534 3.425 1.00 93.31 168 GLN A CA 1
ATOM 1404 C C . GLN A 1 168 ? -8.293 16.450 4.405 1.00 93.31 168 GLN A C 1
ATOM 1406 O O . GLN A 1 168 ? -8.447 16.854 5.562 1.00 93.31 168 GLN A O 1
ATOM 1411 N N . ILE A 1 169 ? -7.101 16.048 3.940 1.00 95.00 169 ILE A N 1
ATOM 1412 C CA . ILE A 1 169 ? -5.869 16.056 4.753 1.00 95.00 169 ILE A CA 1
ATOM 1413 C C . ILE A 1 169 ? -5.482 17.495 5.148 1.00 95.00 169 ILE A C 1
ATOM 1415 O O . ILE A 1 169 ? -5.058 17.745 6.279 1.00 95.00 169 ILE A O 1
ATOM 1419 N N . GLN A 1 170 ? -5.696 18.475 4.264 1.00 92.44 170 GLN A N 1
ATOM 1420 C CA . GLN A 1 170 ? -5.518 19.904 4.570 1.00 92.44 170 GLN A CA 1
ATOM 1421 C C . GLN A 1 170 ? -6.533 20.444 5.596 1.00 92.44 170 GLN A C 1
ATOM 1423 O O . GLN A 1 170 ? -6.376 21.556 6.098 1.00 92.44 170 GLN A O 1
ATOM 1428 N N . GLY A 1 171 ? -7.562 19.664 5.939 1.00 89.69 171 GLY A N 1
ATOM 1429 C CA . GLY A 1 171 ? -8.556 20.006 6.951 1.00 89.69 171 GLY A CA 1
ATOM 1430 C C . GLY A 1 171 ? -9.853 20.590 6.397 1.00 89.69 171 GLY A C 1
ATOM 1431 O O . GLY A 1 171 ? -10.724 20.951 7.192 1.00 89.69 171 GLY A O 1
ATOM 1432 N N . VAL A 1 172 ? -10.024 20.651 5.073 1.00 88.94 172 VAL A N 1
ATOM 1433 C CA . VAL A 1 172 ? -11.282 21.085 4.453 1.00 88.94 172 VAL A CA 1
ATOM 1434 C C . VAL A 1 172 ? -12.388 20.086 4.798 1.00 88.94 172 VAL A C 1
ATOM 1436 O O . VAL A 1 172 ? -12.195 18.873 4.714 1.00 88.94 172 VAL A O 1
ATOM 1439 N N . SER A 1 173 ? -13.540 20.600 5.238 1.00 80.12 173 SER A N 1
ATOM 1440 C CA . SER A 1 173 ? -14.702 19.763 5.557 1.00 80.12 173 SER A CA 1
ATOM 1441 C C . SER A 1 173 ? -15.253 19.090 4.302 1.00 80.12 173 SER A C 1
ATOM 1443 O O . SER A 1 173 ? -15.293 19.718 3.243 1.00 80.12 173 SER A O 1
ATOM 1445 N N . PHE A 1 174 ? -15.755 17.864 4.453 1.00 74.06 174 PHE A N 1
ATOM 1446 C CA . PHE A 1 174 ? -16.394 17.085 3.389 1.00 74.06 174 PHE A CA 1
ATOM 1447 C C . PHE A 1 174 ? -17.512 17.870 2.680 1.00 74.06 174 PHE A C 1
ATOM 1449 O O . PHE A 1 174 ? -17.574 17.881 1.455 1.00 74.06 174 PHE A O 1
ATOM 1456 N N . ASP A 1 175 ? -18.321 18.620 3.437 1.00 72.69 175 ASP A N 1
ATOM 1457 C CA . ASP A 1 175 ? -19.451 19.403 2.909 1.00 72.69 175 ASP A CA 1
ATOM 1458 C C . ASP A 1 175 ? -19.034 20.646 2.099 1.00 72.69 175 ASP A C 1
ATOM 1460 O O . ASP A 1 175 ? -19.845 21.217 1.372 1.00 72.69 175 ASP A O 1
ATOM 1464 N N . ASN A 1 176 ? -17.776 21.083 2.227 1.00 72.25 176 ASN A N 1
ATOM 1465 C CA . ASN A 1 176 ? -17.258 22.317 1.625 1.00 72.25 176 ASN A CA 1
ATOM 1466 C C . ASN A 1 176 ? -16.215 22.050 0.528 1.00 72.25 176 ASN A C 1
ATOM 1468 O O . ASN A 1 176 ? -15.465 22.958 0.157 1.00 72.25 176 ASN A O 1
ATOM 1472 N N . LEU A 1 177 ? -16.135 20.817 0.020 1.00 74.94 177 LEU A N 1
ATOM 1473 C CA . LEU A 1 177 ? -15.203 20.454 -1.044 1.00 74.94 177 LEU A CA 1
ATOM 1474 C C . LEU A 1 177 ? -15.546 21.210 -2.333 1.00 74.94 177 LEU A C 1
ATOM 1476 O O . LEU A 1 177 ? -16.483 20.874 -3.054 1.00 74.94 177 LEU A O 1
ATOM 1480 N N . THR A 1 178 ? -14.756 22.241 -2.626 1.00 71.88 178 THR A N 1
ATOM 1481 C CA . THR A 1 178 ? -14.713 22.871 -3.947 1.00 71.88 178 THR A CA 1
ATOM 1482 C C . THR A 1 178 ? -13.493 22.315 -4.660 1.00 71.88 178 THR A C 1
ATOM 1484 O O . THR A 1 178 ? -12.368 22.515 -4.206 1.00 71.88 178 THR A O 1
ATOM 1487 N N . LEU A 1 179 ? -13.733 21.553 -5.723 1.00 71.94 179 LEU A N 1
ATOM 1488 C CA . LEU A 1 179 ? -12.688 20.884 -6.487 1.00 71.94 179 LEU A CA 1
ATOM 1489 C C . LEU A 1 179 ? -12.336 21.749 -7.695 1.00 71.94 179 LEU A C 1
ATOM 1491 O O . LEU A 1 179 ? -13.063 21.783 -8.691 1.00 71.94 179 LEU A O 1
ATOM 1495 N N . GLU A 1 180 ? -11.241 22.487 -7.565 1.00 66.31 180 GLU A N 1
ATOM 1496 C CA . GLU A 1 180 ? -10.531 23.096 -8.684 1.00 66.31 180 GLU A CA 1
ATOM 1497 C C . GLU A 1 180 ? -9.309 22.227 -8.980 1.00 66.31 180 GLU A C 1
ATOM 1499 O O . GLU A 1 180 ? -8.778 21.598 -8.067 1.00 66.31 180 GLU A O 1
ATOM 1504 N N . LYS A 1 181 ? -8.893 22.155 -10.253 1.00 68.38 181 LYS A N 1
ATOM 1505 C CA . LYS A 1 181 ? -7.805 21.265 -10.662 1.00 68.38 181 LYS A CA 1
ATOM 1506 C C . LYS A 1 181 ? -6.481 21.740 -10.062 1.00 68.38 181 LYS A C 1
ATOM 1508 O O . LYS A 1 181 ? -5.813 22.581 -10.655 1.00 68.38 181 LYS A O 1
ATOM 1513 N N . GLU A 1 182 ? -6.145 21.243 -8.876 1.00 78.44 182 GLU A N 1
ATOM 1514 C CA . GLU A 1 182 ? -5.022 21.705 -8.057 1.00 78.44 182 GLU A CA 1
ATOM 1515 C C . GLU A 1 182 ? -3.836 20.756 -8.198 1.00 78.44 182 GLU A C 1
ATOM 1517 O O . GLU A 1 182 ? -3.602 19.876 -7.372 1.00 78.44 182 GLU A O 1
ATOM 1522 N N . TYR A 1 183 ? -3.071 20.945 -9.267 1.00 91.94 183 TYR A N 1
ATOM 1523 C CA . TYR A 1 183 ? -1.719 20.405 -9.359 1.00 91.94 183 TYR A CA 1
ATOM 1524 C C . TYR A 1 183 ? -0.706 21.493 -9.052 1.00 91.94 183 TYR A C 1
ATOM 1526 O O . TYR A 1 183 ? -1.011 22.680 -9.153 1.00 91.94 183 TYR A O 1
ATOM 1534 N N . ARG A 1 184 ? 0.511 21.076 -8.711 1.00 93.25 184 ARG A N 1
ATOM 1535 C CA . ARG A 1 184 ? 1.609 22.017 -8.504 1.00 93.25 184 ARG A CA 1
ATOM 1536 C C . ARG A 1 184 ? 1.861 22.878 -9.735 1.00 93.25 184 ARG A C 1
ATOM 1538 O O . ARG A 1 184 ? 1.861 22.392 -10.867 1.00 93.25 184 ARG A O 1
ATOM 1545 N N . GLU A 1 185 ? 2.145 24.147 -9.480 1.00 89.69 185 GLU A N 1
ATOM 1546 C CA . GLU A 1 185 ? 2.483 25.139 -10.505 1.00 89.69 185 GLU A CA 1
ATOM 1547 C C . GLU A 1 185 ? 3.998 25.336 -10.653 1.00 89.69 185 GLU A C 1
ATOM 1549 O O . GLU A 1 185 ? 4.456 25.932 -11.629 1.00 89.69 185 GLU A O 1
ATOM 1554 N N . GLU A 1 186 ? 4.786 24.825 -9.703 1.00 89.50 186 GLU A N 1
ATOM 1555 C CA . GLU A 1 186 ? 6.244 24.919 -9.705 1.00 89.50 186 GLU A CA 1
ATOM 1556 C C . GLU A 1 186 ? 6.905 23.569 -10.009 1.00 89.50 186 GLU A C 1
ATOM 1558 O O . GLU A 1 186 ? 6.406 22.489 -9.667 1.00 89.50 186 GLU A O 1
ATOM 1563 N N . GLU A 1 187 ? 8.049 23.618 -10.699 1.00 89.62 187 GLU A N 1
ATOM 1564 C CA . GLU A 1 187 ? 8.818 22.416 -11.003 1.00 89.62 187 GLU A CA 1
ATOM 1565 C C . GLU A 1 187 ? 9.622 21.968 -9.784 1.00 89.62 187 GLU A C 1
ATOM 1567 O O . GLU A 1 187 ? 10.436 22.720 -9.251 1.00 89.62 187 GLU A O 1
ATOM 1572 N N . ILE A 1 188 ? 9.449 20.704 -9.384 1.00 85.81 188 ILE A N 1
ATOM 1573 C CA . ILE A 1 188 ? 10.251 20.083 -8.314 1.00 85.81 188 ILE A CA 1
ATOM 1574 C C . ILE A 1 188 ? 11.719 19.941 -8.747 1.00 85.81 188 ILE A C 1
ATOM 1576 O O . ILE A 1 188 ? 12.640 19.959 -7.927 1.00 85.81 188 ILE A O 1
ATOM 1580 N N . GLU A 1 189 ? 11.953 19.786 -10.048 1.00 76.44 189 GLU A N 1
ATOM 1581 C CA . GLU A 1 189 ? 13.280 19.655 -10.624 1.00 76.44 189 GLU A CA 1
ATOM 1582 C C . GLU A 1 189 ? 13.335 20.285 -12.015 1.00 76.44 189 GLU A C 1
ATOM 1584 O O . GLU A 1 189 ? 12.381 20.217 -12.786 1.00 76.44 189 GLU A O 1
ATOM 1589 N N . THR A 1 190 ? 14.483 20.870 -12.359 1.00 69.38 190 THR A N 1
ATOM 1590 C CA . THR A 1 190 ? 14.728 21.380 -13.706 1.00 69.38 190 THR A CA 1
ATOM 1591 C C . THR A 1 190 ? 14.600 20.252 -14.723 1.00 69.38 190 THR A C 1
ATOM 1593 O O . THR A 1 190 ? 15.243 19.215 -14.603 1.00 69.38 190 THR A O 1
ATOM 1596 N N . SER A 1 191 ? 13.810 20.454 -15.769 1.00 62.28 191 SER A N 1
ATOM 1597 C CA . SER A 1 191 ? 13.577 19.409 -16.758 1.00 62.28 191 SER A CA 1
ATOM 1598 C C . SER A 1 191 ? 14.853 19.053 -17.537 1.00 62.28 191 SER A C 1
ATOM 1600 O O . SER A 1 191 ? 15.494 19.904 -18.160 1.00 62.28 191 SER A O 1
ATOM 1602 N N . HIS A 1 192 ? 15.203 17.766 -17.555 1.00 67.06 192 HIS A N 1
ATOM 1603 C CA . HIS A 1 192 ? 16.400 17.241 -18.216 1.00 67.06 192 HIS A CA 1
ATOM 1604 C C . HIS A 1 192 ? 16.079 16.551 -19.553 1.00 67.06 192 HIS A C 1
ATOM 1606 O O . HIS A 1 192 ? 16.503 15.426 -19.798 1.00 67.06 192 HIS A O 1
ATOM 1612 N N . TYR A 1 193 ? 15.385 17.255 -20.458 1.00 58.12 193 TYR A N 1
ATOM 1613 C CA . TYR A 1 193 ? 14.883 16.734 -21.748 1.00 58.12 193 TYR A CA 1
ATOM 1614 C C . TYR A 1 193 ? 15.937 16.126 -22.702 1.00 58.12 193 TYR A C 1
ATOM 1616 O O . TYR A 1 193 ? 15.579 15.552 -23.725 1.00 58.12 193 TYR A O 1
ATOM 1624 N N . TYR A 1 194 ? 17.234 16.260 -22.407 1.00 57.25 194 TYR A N 1
ATOM 1625 C CA . TYR A 1 194 ? 18.330 15.870 -23.304 1.00 57.25 194 TYR A CA 1
ATOM 1626 C C . TYR A 1 194 ? 19.267 14.796 -22.734 1.00 57.25 194 TYR A C 1
ATOM 1628 O O . TYR A 1 194 ? 20.251 14.442 -23.386 1.00 57.25 194 TYR A O 1
ATOM 1636 N N . GLN A 1 195 ? 19.017 14.293 -21.521 1.00 64.31 195 GLN A N 1
ATOM 1637 C CA . GLN A 1 195 ? 19.857 13.262 -20.912 1.00 64.31 195 GLN A CA 1
ATOM 1638 C C . GLN A 1 195 ? 19.211 11.883 -21.055 1.00 64.31 195 GLN A C 1
ATOM 1640 O O . GLN A 1 195 ? 18.210 11.579 -20.416 1.00 64.31 195 GLN A O 1
ATOM 1645 N N . ASN A 1 196 ? 19.824 11.019 -21.867 1.00 59.22 196 ASN A N 1
ATOM 1646 C CA . ASN A 1 196 ? 19.429 9.614 -21.924 1.00 59.22 196 ASN A CA 1
ATOM 1647 C C . ASN A 1 196 ? 19.640 8.952 -20.557 1.00 59.22 196 ASN A C 1
ATOM 1649 O O . ASN A 1 196 ? 20.715 9.081 -19.966 1.00 59.22 196 ASN A O 1
ATOM 1653 N N . ASN A 1 197 ? 18.652 8.164 -20.124 1.00 66.69 197 ASN A N 1
ATOM 1654 C CA . ASN A 1 197 ? 18.685 7.403 -18.872 1.00 66.69 197 ASN A CA 1
ATOM 1655 C C . ASN A 1 197 ? 18.681 8.285 -17.606 1.00 66.69 197 ASN A C 1
ATOM 1657 O O . ASN A 1 197 ? 19.201 7.882 -16.560 1.00 66.69 197 ASN A O 1
ATOM 1661 N N . TYR A 1 198 ? 18.128 9.497 -17.721 1.00 79.44 198 TYR A N 1
ATOM 1662 C CA . TYR A 1 198 ? 17.913 10.389 -16.592 1.00 79.44 198 TYR A CA 1
ATOM 1663 C C . TYR A 1 198 ? 16.887 9.799 -15.622 1.00 79.44 198 TYR A C 1
ATOM 1665 O O . TYR A 1 198 ? 15.866 9.255 -16.038 1.00 79.44 198 TYR A O 1
ATOM 1673 N N . VAL A 1 199 ? 17.173 9.912 -14.326 1.00 85.19 199 VAL A N 1
ATOM 1674 C CA . VAL A 1 199 ? 16.257 9.480 -13.273 1.00 85.19 199 VAL A CA 1
ATOM 1675 C C . VAL A 1 199 ? 15.497 10.706 -12.788 1.00 85.19 199 VAL A C 1
ATOM 1677 O O . VAL A 1 199 ? 16.066 11.558 -12.109 1.00 85.19 199 VAL A O 1
ATOM 1680 N N . TYR A 1 200 ? 14.225 10.796 -13.153 1.00 86.69 200 TYR A N 1
ATOM 1681 C CA . TYR A 1 200 ? 13.353 11.903 -12.790 1.00 86.69 200 TYR A CA 1
ATOM 1682 C C . TYR A 1 200 ? 12.943 11.824 -11.324 1.00 86.69 200 TYR A C 1
ATOM 1684 O O . TYR A 1 200 ? 12.527 10.764 -10.844 1.00 86.69 200 TYR A O 1
ATOM 1692 N N . LYS A 1 201 ? 12.997 12.968 -10.634 1.00 87.94 201 LYS A N 1
ATOM 1693 C CA . LYS A 1 201 ? 12.439 13.109 -9.281 1.00 87.94 201 LYS A CA 1
ATOM 1694 C C . LYS A 1 201 ? 10.922 13.297 -9.261 1.00 87.94 201 LYS A C 1
ATOM 1696 O O . LYS A 1 201 ? 10.298 12.942 -8.266 1.00 87.94 201 LYS A O 1
ATOM 1701 N N . ALA A 1 202 ? 10.363 13.883 -10.319 1.00 91.94 202 ALA A N 1
ATOM 1702 C CA . ALA A 1 202 ? 8.934 14.126 -10.493 1.00 91.94 202 ALA A CA 1
ATOM 1703 C C . ALA A 1 202 ? 8.603 14.362 -11.981 1.00 91.94 202 ALA A C 1
ATOM 1705 O O . ALA A 1 202 ? 9.506 14.619 -12.785 1.00 91.94 202 ALA A O 1
ATOM 1706 N N . ALA A 1 203 ? 7.321 14.298 -12.349 1.00 92.50 203 ALA A N 1
ATOM 1707 C CA . ALA A 1 203 ? 6.864 14.563 -13.718 1.00 92.50 203 ALA A CA 1
ATOM 1708 C C . ALA A 1 203 ? 6.871 16.065 -14.064 1.00 92.50 203 ALA A C 1
ATOM 1710 O O . ALA A 1 203 ? 6.548 16.864 -13.207 1.00 92.50 203 ALA A O 1
ATOM 1711 N N . PRO A 1 204 ? 7.173 16.507 -15.293 1.00 92.38 204 PRO A N 1
ATOM 1712 C CA . PRO A 1 204 ? 6.997 17.915 -15.670 1.00 92.38 204 PRO A CA 1
ATOM 1713 C C . PRO A 1 204 ? 5.552 18.391 -15.453 1.00 92.38 204 PRO A C 1
ATOM 1715 O O . PRO A 1 204 ? 4.628 17.607 -15.678 1.00 92.38 204 PRO A O 1
ATOM 1718 N N . ILE A 1 205 ? 5.332 19.658 -15.078 1.00 93.31 205 ILE A N 1
ATOM 1719 C CA . ILE A 1 205 ? 3.987 20.192 -14.749 1.00 93.31 205 ILE A CA 1
ATOM 1720 C C . ILE A 1 205 ? 2.994 19.960 -15.891 1.00 93.31 205 ILE A C 1
ATOM 1722 O O . ILE A 1 205 ? 1.865 19.519 -15.682 1.00 93.31 205 ILE A O 1
ATOM 1726 N N . GLU A 1 206 ? 3.444 20.197 -17.122 1.00 91.94 206 GLU A N 1
ATOM 1727 C CA . GLU A 1 206 ? 2.652 20.010 -18.341 1.00 91.94 206 GLU A CA 1
ATOM 1728 C C . GLU A 1 206 ? 2.197 18.560 -18.570 1.00 91.94 206 GLU A C 1
ATOM 1730 O O . GLU A 1 206 ? 1.279 18.331 -19.357 1.00 91.94 206 GLU A O 1
ATOM 1735 N N . ARG A 1 207 ? 2.827 17.594 -17.886 1.00 92.94 207 ARG A N 1
ATOM 1736 C CA . ARG A 1 207 ? 2.526 16.162 -17.961 1.00 92.94 207 ARG A CA 1
ATOM 1737 C C . ARG A 1 207 ? 1.734 15.620 -16.768 1.00 92.94 207 ARG A C 1
ATOM 1739 O O . ARG A 1 207 ? 1.351 14.455 -16.761 1.00 92.94 207 ARG A O 1
ATOM 1746 N N . ILE A 1 208 ? 1.503 16.415 -15.723 1.00 95.06 208 ILE A N 1
ATOM 1747 C CA . ILE A 1 208 ? 0.841 15.898 -14.516 1.00 95.06 208 ILE A CA 1
ATOM 1748 C C . ILE A 1 208 ? -0.597 15.489 -14.844 1.00 95.06 208 ILE A C 1
ATOM 1750 O O . ILE A 1 208 ? -1.030 14.398 -14.485 1.00 95.06 208 ILE A O 1
ATOM 1754 N N . ALA A 1 209 ? -1.325 16.337 -15.571 1.00 94.75 209 ALA A N 1
ATOM 1755 C CA . ALA A 1 209 ? -2.735 16.106 -15.856 1.00 94.75 209 ALA A CA 1
ATOM 1756 C C . ALA A 1 209 ? -2.999 14.839 -16.673 1.00 94.75 209 ALA A C 1
ATOM 1758 O O . ALA A 1 209 ? -3.851 14.047 -16.278 1.00 94.75 209 ALA A O 1
ATOM 1759 N N . ASP A 1 210 ? -2.276 14.629 -17.776 1.00 95.25 210 ASP A N 1
ATOM 1760 C CA . ASP A 1 210 ? -2.443 13.427 -18.594 1.00 95.25 210 ASP A CA 1
ATOM 1761 C C . ASP A 1 210 ? -1.967 12.175 -17.857 1.00 95.25 210 ASP A C 1
ATOM 1763 O O . ASP A 1 210 ? -2.627 11.148 -17.948 1.00 95.25 210 ASP A O 1
ATOM 1767 N N . MET A 1 211 ? -0.888 12.253 -17.072 1.00 97.12 211 MET A N 1
ATOM 1768 C CA . MET A 1 211 ? -0.411 11.103 -16.295 1.00 97.12 211 MET A CA 1
ATOM 1769 C C . MET A 1 211 ? -1.393 10.697 -15.184 1.00 97.12 211 MET A C 1
ATOM 1771 O O . MET A 1 211 ? -1.611 9.507 -14.964 1.00 97.12 211 MET A O 1
ATOM 1775 N N . ILE A 1 212 ? -2.026 11.652 -14.496 1.00 97.12 212 ILE A N 1
ATOM 1776 C CA . ILE A 1 212 ? -3.059 11.341 -13.494 1.00 97.12 212 ILE A CA 1
ATOM 1777 C C . ILE A 1 212 ? -4.324 10.774 -14.151 1.00 97.12 212 ILE A C 1
ATOM 1779 O O . ILE A 1 212 ? -4.907 9.824 -13.622 1.00 97.12 212 ILE A O 1
ATOM 1783 N N . ASP A 1 213 ? -4.724 11.289 -15.315 1.00 95.94 213 ASP A N 1
ATOM 1784 C CA . ASP A 1 213 ? -5.847 10.731 -16.074 1.00 95.94 213 ASP A CA 1
ATOM 1785 C C . ASP A 1 213 ? -5.534 9.298 -16.560 1.00 95.94 213 ASP A C 1
ATOM 1787 O O . ASP A 1 213 ? -6.368 8.402 -16.410 1.00 95.94 213 ASP A O 1
ATOM 1791 N N . GLU A 1 214 ? -4.318 9.044 -17.064 1.00 97.19 214 GLU A N 1
ATOM 1792 C CA . GLU A 1 214 ? -3.830 7.697 -17.405 1.00 97.19 214 GLU A CA 1
ATOM 1793 C C . GLU A 1 214 ? -3.869 6.763 -16.192 1.00 97.19 214 GLU A C 1
ATOM 1795 O O . GLU A 1 214 ? -4.367 5.644 -16.300 1.00 97.19 214 GLU A O 1
ATOM 1800 N N . LEU A 1 215 ? -3.422 7.226 -15.021 1.00 98.12 215 LEU A N 1
ATOM 1801 C CA . LEU A 1 215 ? -3.481 6.451 -13.784 1.00 98.12 215 LEU A CA 1
ATOM 1802 C C . LEU A 1 215 ? -4.909 6.053 -13.416 1.00 98.12 215 LEU A C 1
ATOM 1804 O O . LEU A 1 215 ? -5.171 4.881 -13.139 1.00 98.12 215 LEU A O 1
ATOM 1808 N N . CYS A 1 216 ? -5.838 7.005 -13.422 1.00 96.88 216 CYS A N 1
ATOM 1809 C CA . CYS A 1 216 ? -7.228 6.727 -13.074 1.00 96.88 216 CYS A CA 1
ATOM 1810 C C . CYS A 1 216 ? -7.877 5.763 -14.080 1.00 96.88 216 CYS A C 1
ATOM 1812 O O . CYS A 1 216 ? -8.642 4.880 -13.689 1.00 96.88 216 CYS A O 1
ATOM 1814 N N . ASN A 1 217 ? -7.553 5.890 -15.370 1.00 96.94 217 ASN A N 1
ATOM 1815 C CA . ASN A 1 217 ? -8.020 4.964 -16.403 1.00 96.94 217 ASN A CA 1
ATOM 1816 C C . ASN A 1 217 ? -7.428 3.568 -16.217 1.00 96.94 217 ASN A C 1
ATOM 1818 O O . ASN A 1 217 ? -8.176 2.595 -16.188 1.00 96.94 217 ASN A O 1
ATOM 1822 N N . PHE A 1 218 ? -6.117 3.465 -15.992 1.00 97.44 218 PHE A N 1
ATOM 1823 C CA . PHE A 1 218 ? -5.443 2.199 -15.720 1.00 97.44 218 PHE A CA 1
ATOM 1824 C C . PHE A 1 218 ? -6.088 1.459 -14.547 1.00 97.44 218 PHE A C 1
ATOM 1826 O O . PHE A 1 218 ? -6.409 0.275 -14.658 1.00 97.44 218 PHE A O 1
ATOM 1833 N N . VAL A 1 219 ? -6.315 2.150 -13.430 1.00 96.94 219 VAL A N 1
ATOM 1834 C CA . VAL A 1 219 ? -6.909 1.537 -12.240 1.00 96.94 219 VAL A CA 1
ATOM 1835 C C . VAL A 1 219 ? -8.324 1.016 -12.541 1.00 96.94 219 VAL A C 1
ATOM 1837 O O . VAL A 1 219 ? -8.643 -0.124 -12.191 1.00 96.94 219 VAL A O 1
ATOM 1840 N N . ARG A 1 220 ? -9.155 1.789 -13.251 1.00 95.19 220 ARG A N 1
ATOM 1841 C CA . ARG A 1 220 ? -10.533 1.394 -13.591 1.00 95.19 220 ARG A CA 1
ATOM 1842 C C . ARG A 1 220 ? -10.622 0.280 -14.633 1.00 95.19 220 ARG A C 1
ATOM 1844 O O . ARG A 1 220 ? -11.441 -0.620 -14.477 1.00 95.19 220 ARG A O 1
ATOM 1851 N N . GLU A 1 221 ? -9.803 0.331 -15.677 1.00 94.25 221 GLU A N 1
ATOM 1852 C CA . GLU A 1 221 ? -10.006 -0.468 -16.894 1.00 94.25 221 GLU A CA 1
ATOM 1853 C C . GLU A 1 221 ? -9.112 -1.712 -16.982 1.00 94.25 221 GLU A C 1
ATOM 1855 O O . GLU A 1 221 ? -9.468 -2.669 -17.668 1.00 94.25 221 GLU A O 1
ATOM 1860 N N . SER A 1 222 ? -7.977 -1.741 -16.275 1.00 94.88 222 SER A N 1
ATOM 1861 C CA . SER A 1 222 ? -7.021 -2.855 -16.355 1.00 94.88 222 SER A CA 1
ATOM 1862 C C . SER A 1 222 ? -7.614 -4.195 -15.883 1.00 94.88 222 SER A C 1
ATOM 1864 O O . SER A 1 222 ? -8.403 -4.244 -14.938 1.00 94.88 222 SER A O 1
ATOM 1866 N N . ASP A 1 223 ? -7.192 -5.300 -16.508 1.00 93.94 223 ASP A N 1
ATOM 1867 C CA . ASP A 1 223 ? -7.573 -6.681 -16.163 1.00 93.94 223 ASP A CA 1
ATOM 1868 C C . ASP A 1 223 ? -6.725 -7.283 -15.028 1.00 93.94 223 ASP A C 1
ATOM 1870 O O . ASP A 1 223 ? -6.930 -8.430 -14.625 1.00 93.94 223 ASP A O 1
ATOM 1874 N N . LEU A 1 224 ? -5.743 -6.531 -14.526 1.00 96.00 224 LEU A N 1
ATOM 1875 C CA . LEU A 1 224 ? -4.851 -6.985 -13.467 1.00 96.00 224 LEU A CA 1
ATOM 1876 C C . LEU A 1 224 ? -5.576 -7.107 -12.122 1.00 96.00 224 LEU A C 1
ATOM 1878 O O . LEU A 1 224 ? -6.569 -6.432 -11.859 1.00 96.00 224 LEU A O 1
ATOM 1882 N N . SER A 1 225 ? -5.020 -7.937 -11.236 1.00 96.12 225 SER A N 1
ATOM 1883 C CA . SER A 1 225 ? -5.477 -8.037 -9.845 1.00 96.12 225 SER A CA 1
ATOM 1884 C C . SER A 1 225 ? -5.526 -6.649 -9.181 1.00 96.12 225 SER A C 1
ATOM 1886 O O . SER A 1 225 ? -4.584 -5.864 -9.369 1.00 96.12 225 SER A O 1
ATOM 1888 N N . PRO A 1 226 ? -6.547 -6.359 -8.351 1.00 96.25 226 PRO A N 1
ATOM 1889 C CA . PRO A 1 226 ? -6.622 -5.123 -7.572 1.00 96.25 226 PRO A CA 1
ATOM 1890 C C . PRO A 1 226 ? -5.361 -4.827 -6.759 1.00 96.25 226 PRO A C 1
ATOM 1892 O O . PRO A 1 226 ? -4.945 -3.675 -6.653 1.00 96.25 226 PRO A O 1
ATOM 1895 N N . VAL A 1 227 ? -4.700 -5.870 -6.246 1.00 97.81 227 VAL A N 1
ATOM 1896 C CA . VAL A 1 227 ? -3.441 -5.741 -5.503 1.00 97.81 227 VAL A CA 1
ATOM 1897 C C . VAL A 1 227 ? -2.336 -5.188 -6.392 1.00 97.81 227 VAL A C 1
ATOM 1899 O O . VAL A 1 227 ? -1.638 -4.256 -6.000 1.00 97.81 227 VAL A O 1
ATOM 1902 N N . ILE A 1 228 ? -2.198 -5.709 -7.613 1.00 97.88 228 ILE A N 1
ATOM 1903 C CA . ILE A 1 228 ? -1.212 -5.188 -8.565 1.00 97.88 228 ILE A CA 1
ATOM 1904 C C . ILE A 1 228 ? -1.564 -3.748 -8.943 1.00 97.88 228 ILE A C 1
ATOM 1906 O O . ILE A 1 228 ? -0.673 -2.901 -8.946 1.00 97.88 228 ILE A O 1
ATOM 1910 N N . LYS A 1 229 ? -2.843 -3.450 -9.214 1.00 97.38 229 LYS A N 1
ATOM 1911 C CA . LYS A 1 229 ? -3.297 -2.092 -9.550 1.00 97.38 229 LYS A CA 1
ATOM 1912 C C . LYS A 1 229 ? -2.933 -1.087 -8.460 1.00 97.38 229 LYS A C 1
ATOM 1914 O O . LYS A 1 229 ? -2.357 -0.052 -8.774 1.00 97.38 229 LYS A O 1
ATOM 1919 N N . ALA A 1 230 ? -3.207 -1.407 -7.196 1.00 97.81 230 ALA A N 1
ATOM 1920 C CA . ALA A 1 230 ? -2.908 -0.534 -6.066 1.00 97.81 230 ALA A CA 1
ATOM 1921 C C . ALA A 1 230 ? -1.401 -0.322 -5.861 1.00 97.81 230 ALA A C 1
ATOM 1923 O O . ALA A 1 230 ? -0.966 0.803 -5.630 1.00 97.81 230 ALA A O 1
ATOM 1924 N N . ILE A 1 231 ? -0.585 -1.373 -6.002 1.00 98.31 231 ILE A N 1
ATOM 1925 C CA . ILE A 1 231 ? 0.878 -1.257 -5.894 1.00 98.31 231 ILE A CA 1
ATOM 1926 C C . ILE A 1 231 ? 1.457 -0.431 -7.053 1.00 98.31 231 ILE A C 1
ATOM 1928 O O . ILE A 1 231 ? 2.335 0.405 -6.847 1.00 98.31 231 ILE A O 1
ATOM 1932 N N . VAL A 1 232 ? 0.962 -0.639 -8.275 1.00 98.38 232 VAL A N 1
ATOM 1933 C CA . VAL A 1 232 ? 1.371 0.149 -9.445 1.00 98.38 232 VAL A CA 1
ATOM 1934 C C . VAL A 1 232 ? 0.940 1.606 -9.292 1.00 98.38 232 VAL A C 1
ATOM 1936 O O . VAL A 1 232 ? 1.750 2.496 -9.542 1.00 98.38 232 VAL A O 1
ATOM 1939 N N . ALA A 1 233 ? -0.284 1.864 -8.825 1.00 98.12 233 ALA A N 1
ATOM 1940 C CA . ALA A 1 233 ? -0.753 3.211 -8.514 1.00 98.12 233 ALA A CA 1
ATOM 1941 C C . ALA A 1 233 ? 0.126 3.884 -7.455 1.00 98.12 233 ALA A C 1
ATOM 1943 O O . ALA A 1 233 ? 0.485 5.052 -7.604 1.00 98.12 233 ALA A O 1
ATOM 1944 N N . ASN A 1 234 ? 0.545 3.120 -6.441 1.00 97.75 234 ASN A N 1
ATOM 1945 C CA . ASN A 1 234 ? 1.425 3.603 -5.390 1.00 97.75 234 ASN A CA 1
ATOM 1946 C C . ASN A 1 234 ? 2.803 4.033 -5.916 1.00 97.75 234 ASN A C 1
ATOM 1948 O O . ASN A 1 234 ? 3.280 5.122 -5.589 1.00 97.75 234 ASN A O 1
ATOM 1952 N N . TYR A 1 235 ? 3.411 3.231 -6.794 1.00 97.88 235 TYR A N 1
ATOM 1953 C CA . TYR A 1 235 ? 4.635 3.625 -7.496 1.00 97.88 235 TYR A CA 1
ATOM 1954 C C . TYR A 1 235 ? 4.413 4.874 -8.355 1.00 97.88 235 TYR A C 1
ATOM 1956 O O . TYR A 1 235 ? 5.188 5.828 -8.294 1.00 97.88 235 TYR A O 1
ATOM 1964 N N . TYR A 1 236 ? 3.353 4.864 -9.165 1.00 98.00 236 TYR A N 1
ATOM 1965 C CA . TYR A 1 236 ? 3.135 5.866 -10.200 1.00 98.00 236 TYR A CA 1
ATOM 1966 C C . TYR A 1 236 ? 2.832 7.250 -9.613 1.00 98.00 236 TYR A C 1
ATOM 1968 O O . TYR A 1 236 ? 3.392 8.239 -10.077 1.00 98.00 236 TYR A O 1
ATOM 1976 N N . LEU A 1 237 ? 2.048 7.340 -8.533 1.00 97.19 237 LEU A N 1
ATOM 1977 C CA . LEU A 1 237 ? 1.838 8.610 -7.825 1.00 97.19 237 LEU A CA 1
ATOM 1978 C C . LEU A 1 237 ? 3.121 9.151 -7.198 1.00 97.19 237 LEU A C 1
ATOM 1980 O O . LEU A 1 237 ? 3.378 10.352 -7.287 1.00 97.19 237 LEU A O 1
ATOM 1984 N N . ASN A 1 238 ? 3.955 8.280 -6.622 1.00 95.19 238 ASN A N 1
ATOM 1985 C CA . ASN A 1 238 ? 5.253 8.692 -6.086 1.00 95.19 238 ASN A CA 1
ATOM 1986 C C . ASN A 1 238 ? 6.218 9.160 -7.191 1.00 95.19 238 ASN A C 1
ATOM 1988 O O . ASN A 1 238 ? 7.079 10.001 -6.945 1.00 95.19 238 ASN A O 1
ATOM 1992 N N . TYR A 1 239 ? 6.074 8.626 -8.408 1.00 95.31 239 TYR A N 1
ATOM 1993 C CA . TYR A 1 239 ? 6.830 9.044 -9.588 1.00 95.31 239 TYR A CA 1
ATOM 1994 C C . TYR A 1 239 ? 6.344 10.382 -10.166 1.00 95.31 239 TYR A C 1
ATOM 1996 O O . TYR A 1 239 ? 7.164 11.212 -10.555 1.00 95.31 239 TYR A O 1
ATOM 2004 N N . VAL A 1 240 ? 5.028 10.607 -10.219 1.00 95.81 240 VAL A N 1
ATOM 2005 C CA . VAL A 1 240 ? 4.437 11.833 -10.778 1.00 95.81 240 VAL A CA 1
ATOM 2006 C C . VAL A 1 240 ? 4.611 13.019 -9.829 1.00 95.81 240 VAL A C 1
ATOM 2008 O O . VAL A 1 240 ? 5.036 14.088 -10.275 1.00 95.81 240 VAL A O 1
ATOM 2011 N N . LYS A 1 241 ? 4.311 12.824 -8.535 1.00 95.44 241 LYS A N 1
ATOM 2012 C CA . LYS A 1 241 ? 4.219 13.870 -7.499 1.00 95.44 241 LYS A CA 1
ATOM 2013 C C . LYS A 1 241 ? 3.365 15.067 -7.956 1.00 95.44 241 LYS A C 1
ATOM 2015 O O . LYS A 1 241 ? 3.916 16.127 -8.277 1.00 95.44 241 LYS A O 1
ATOM 2020 N N . PRO A 1 242 ? 2.033 14.884 -8.062 1.00 95.44 242 PRO A N 1
ATOM 2021 C CA . PRO A 1 242 ? 1.136 15.879 -8.651 1.00 95.44 242 PRO A CA 1
ATOM 2022 C C . PRO A 1 242 ? 0.964 17.162 -7.825 1.00 95.44 242 PRO A C 1
ATOM 2024 O O . PRO A 1 242 ? 0.561 18.178 -8.386 1.00 95.44 242 PRO A O 1
ATOM 2027 N N . PHE A 1 243 ? 1.255 17.142 -6.524 1.00 94.75 243 PHE A N 1
ATOM 2028 C CA . PHE A 1 243 ? 0.960 18.242 -5.602 1.00 94.75 243 PHE A CA 1
ATOM 2029 C C . PHE A 1 243 ? 2.229 18.931 -5.088 1.00 94.75 243 PHE A C 1
ATOM 2031 O O . PHE A 1 243 ? 3.313 18.348 -5.103 1.00 94.75 243 PHE A O 1
ATOM 2038 N N . ASP A 1 244 ? 2.098 20.160 -4.586 1.00 90.81 244 ASP A N 1
ATOM 2039 C CA . ASP A 1 244 ? 3.212 20.890 -3.957 1.00 90.81 244 ASP A CA 1
ATOM 2040 C C . ASP A 1 244 ? 3.621 20.274 -2.609 1.00 90.81 244 ASP A C 1
ATOM 2042 O O . ASP A 1 244 ? 4.778 20.330 -2.193 1.00 90.81 244 ASP A O 1
ATOM 2046 N N . TYR A 1 245 ? 2.657 19.676 -1.913 1.00 91.38 245 TYR A N 1
ATOM 2047 C CA . TYR A 1 245 ? 2.813 19.075 -0.596 1.00 91.38 245 TYR A CA 1
ATOM 2048 C C . TYR A 1 245 ? 1.860 17.888 -0.447 1.00 91.38 245 TYR A C 1
ATOM 2050 O O . TYR A 1 245 ? 0.880 17.763 -1.177 1.00 91.38 245 TYR A O 1
ATOM 2058 N N . LEU A 1 246 ? 2.151 17.032 0.532 1.00 94.44 246 LEU A N 1
ATOM 2059 C CA . LEU A 1 246 ? 1.325 15.890 0.930 1.00 94.44 246 LEU A CA 1
ATOM 2060 C C . LEU A 1 246 ? 1.140 14.794 -0.140 1.00 94.44 246 LEU A C 1
ATOM 2062 O O . LEU A 1 246 ? 0.102 14.127 -0.195 1.00 94.44 246 LEU A O 1
ATOM 2066 N N . ASN A 1 247 ? 2.129 14.618 -1.023 1.00 95.06 247 ASN A N 1
ATOM 2067 C CA . 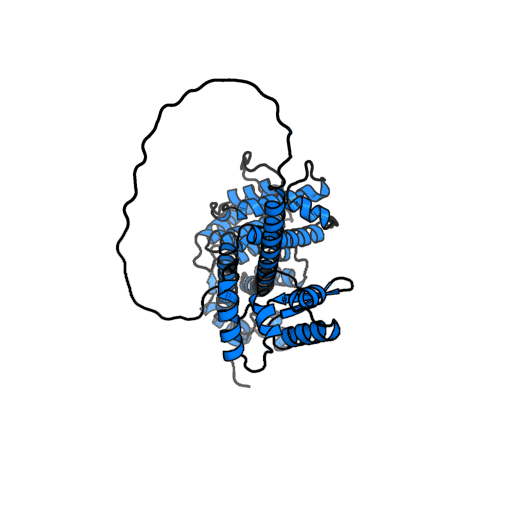ASN A 1 247 ? 2.065 13.614 -2.087 1.00 95.06 247 ASN A CA 1
ATOM 2068 C C . ASN A 1 247 ? 2.079 12.195 -1.517 1.00 95.06 247 ASN A C 1
ATOM 2070 O O . ASN A 1 247 ? 1.330 11.339 -1.976 1.00 95.06 247 ASN A O 1
ATOM 2074 N N . GLU A 1 248 ? 2.938 11.943 -0.535 1.00 95.81 248 GLU A N 1
ATOM 2075 C CA . GLU A 1 248 ? 3.132 10.642 0.091 1.00 95.81 248 GLU A CA 1
ATOM 2076 C C . GLU A 1 248 ? 1.860 10.200 0.842 1.00 95.81 248 GLU A C 1
ATOM 2078 O O . GLU A 1 248 ? 1.377 9.081 0.677 1.00 95.81 248 GLU A O 1
ATOM 2083 N N . GLU A 1 249 ? 1.247 11.117 1.581 1.00 97.00 249 GLU A N 1
ATOM 2084 C CA . GLU A 1 249 ? 0.010 10.967 2.340 1.00 97.00 249 GLU A CA 1
ATOM 2085 C C . GLU A 1 249 ? -1.163 10.651 1.407 1.00 97.00 249 GLU A C 1
ATOM 2087 O O . GLU A 1 249 ? -1.871 9.656 1.605 1.00 97.00 249 GLU A O 1
ATOM 2092 N N . ALA A 1 250 ? -1.344 11.478 0.370 1.00 97.31 250 ALA A N 1
ATOM 2093 C CA . ALA A 1 250 ? -2.388 11.283 -0.628 1.00 97.31 250 ALA A CA 1
ATOM 2094 C C . ALA A 1 250 ? -2.197 9.960 -1.380 1.00 97.31 250 ALA A C 1
ATOM 2096 O O . ALA A 1 250 ? -3.164 9.239 -1.613 1.00 97.31 250 ALA A O 1
ATOM 2097 N N . ASN A 1 251 ? -0.950 9.603 -1.695 1.00 98.00 251 ASN A N 1
ATOM 2098 C CA . ASN A 1 251 ? -0.602 8.341 -2.331 1.00 98.00 251 ASN A CA 1
ATOM 2099 C C . ASN A 1 251 ? -0.983 7.132 -1.459 1.00 98.00 251 ASN A C 1
ATOM 2101 O O . ASN A 1 251 ? -1.663 6.223 -1.938 1.00 98.00 251 ASN A O 1
ATOM 2105 N N . ALA A 1 252 ? -0.607 7.125 -0.176 1.00 98.06 252 ALA A N 1
ATOM 2106 C CA . ALA A 1 252 ? -0.951 6.025 0.722 1.00 98.06 252 ALA A CA 1
ATOM 2107 C C . ALA A 1 252 ? -2.470 5.817 0.822 1.00 98.06 252 ALA A C 1
ATOM 2109 O O . ALA A 1 252 ? -2.933 4.680 0.723 1.00 98.06 252 ALA A O 1
ATOM 2110 N N . LEU A 1 253 ? -3.251 6.894 0.959 1.00 98.12 253 LEU A N 1
ATOM 2111 C CA . LEU A 1 253 ? -4.713 6.790 0.994 1.00 98.12 253 LEU A CA 1
ATOM 2112 C C . LEU A 1 253 ? -5.288 6.355 -0.353 1.00 98.12 253 LEU A C 1
ATOM 2114 O O . LEU A 1 253 ? -6.138 5.469 -0.382 1.00 98.12 253 LEU A O 1
ATOM 2118 N N . PHE A 1 254 ? -4.799 6.902 -1.465 1.00 98.06 254 PHE A N 1
ATOM 2119 C CA . PHE A 1 254 ? -5.263 6.517 -2.796 1.00 98.06 254 PHE A CA 1
ATOM 2120 C C . PHE A 1 254 ? -5.025 5.030 -3.077 1.00 98.06 254 PHE A C 1
ATOM 2122 O O . PHE A 1 254 ? -5.921 4.355 -3.579 1.00 98.06 254 PHE A O 1
ATOM 2129 N N . ALA A 1 255 ? -3.864 4.486 -2.702 1.00 97.62 255 ALA A N 1
ATOM 2130 C CA . ALA A 1 255 ? -3.567 3.063 -2.855 1.00 97.62 255 ALA A CA 1
ATOM 2131 C C . ALA A 1 255 ? -4.525 2.177 -2.035 1.00 97.62 255 ALA A C 1
ATOM 2133 O O . ALA A 1 255 ? -5.008 1.161 -2.541 1.00 97.62 255 ALA A O 1
ATOM 2134 N N . LYS A 1 256 ? -4.857 2.581 -0.800 1.00 97.75 256 LYS A N 1
ATOM 2135 C CA . LYS A 1 256 ? -5.867 1.892 0.023 1.00 97.75 256 LYS A CA 1
ATOM 2136 C C . LYS A 1 256 ? -7.251 1.966 -0.613 1.00 97.75 256 LYS A C 1
ATOM 2138 O O . LYS A 1 256 ? -7.909 0.941 -0.736 1.00 97.75 256 LYS A O 1
ATOM 2143 N N . ILE A 1 257 ? -7.669 3.145 -1.073 1.00 97.56 257 ILE A N 1
ATOM 2144 C CA . ILE A 1 257 ? -8.966 3.339 -1.737 1.00 97.56 257 ILE A CA 1
ATOM 2145 C C . ILE A 1 257 ? -9.055 2.492 -3.005 1.00 97.56 257 ILE A C 1
ATOM 2147 O O . ILE A 1 257 ? -10.068 1.834 -3.210 1.00 97.56 257 ILE A O 1
ATOM 2151 N N . CYS A 1 258 ? -7.983 2.409 -3.798 1.00 95.81 258 CYS A N 1
ATOM 2152 C CA . CYS A 1 258 ? -7.931 1.523 -4.959 1.00 95.81 258 CYS A CA 1
ATOM 2153 C C . CYS A 1 258 ? -8.214 0.066 -4.571 1.00 95.81 258 CYS A C 1
ATOM 2155 O O . CYS A 1 258 ? -9.002 -0.589 -5.239 1.00 95.81 258 CYS A O 1
ATOM 2157 N N . LEU A 1 259 ? -7.616 -0.452 -3.493 1.00 95.75 259 LEU A N 1
ATOM 2158 C CA . LEU A 1 259 ? -7.921 -1.808 -3.017 1.00 95.75 259 LEU A CA 1
ATOM 2159 C C . LEU A 1 259 ? -9.370 -1.942 -2.544 1.00 95.75 259 LEU A C 1
ATOM 2161 O O . LEU A 1 259 ? -10.029 -2.920 -2.887 1.00 95.75 259 LEU A O 1
ATOM 2165 N N . GLY A 1 260 ? -9.856 -0.977 -1.760 1.00 95.50 260 GLY A N 1
ATOM 2166 C CA . GLY A 1 260 ? -11.219 -0.990 -1.235 1.00 95.50 260 GLY A CA 1
ATOM 2167 C C . GLY A 1 260 ? -12.278 -0.963 -2.338 1.00 95.50 260 GLY A C 1
ATOM 2168 O O . GLY A 1 260 ? -13.274 -1.668 -2.243 1.00 95.50 260 GLY A O 1
ATOM 2169 N N . HIS A 1 261 ? -12.028 -0.218 -3.416 1.00 95.12 261 HIS A N 1
ATOM 2170 C CA . HIS A 1 261 ? -12.936 -0.074 -4.553 1.00 95.12 261 HIS A CA 1
ATOM 2171 C C . HIS A 1 261 ? -13.166 -1.378 -5.335 1.00 95.12 261 HIS A C 1
ATOM 2173 O O . HIS A 1 261 ? -14.235 -1.567 -5.911 1.00 95.12 261 HIS A O 1
ATOM 2179 N N . PHE A 1 262 ? -12.174 -2.276 -5.376 1.00 90.25 262 PHE A N 1
ATOM 2180 C CA . PHE A 1 262 ? -12.230 -3.534 -6.130 1.00 90.25 262 PHE A CA 1
ATOM 2181 C C . PHE A 1 262 ? -12.161 -4.749 -5.192 1.00 90.25 262 PHE A C 1
ATOM 2183 O O . PHE A 1 262 ? -11.197 -5.510 -5.234 1.00 90.25 262 PHE A O 1
ATOM 2190 N N . ASP A 1 263 ? -13.199 -4.929 -4.370 1.00 86.81 263 ASP A N 1
ATOM 2191 C CA . ASP A 1 263 ? -13.519 -6.155 -3.608 1.00 86.81 263 ASP A CA 1
ATOM 2192 C C . ASP A 1 263 ? -12.935 -6.294 -2.187 1.00 86.81 263 ASP A C 1
ATOM 2194 O O . ASP A 1 263 ? -13.203 -7.298 -1.520 1.00 86.81 263 ASP A O 1
ATOM 2198 N N . PHE A 1 264 ? -12.164 -5.322 -1.685 1.00 94.75 264 PHE A N 1
ATOM 2199 C CA . PHE A 1 264 ? -11.586 -5.404 -0.330 1.00 94.75 264 PHE A CA 1
ATOM 2200 C C . PHE A 1 264 ? -12.155 -4.409 0.685 1.00 94.75 264 PHE A C 1
ATOM 2202 O O . PHE A 1 264 ? -11.728 -4.438 1.841 1.00 94.75 264 PHE A O 1
ATOM 2209 N N . ASP A 1 265 ? -13.111 -3.568 0.288 1.00 94.44 265 ASP A N 1
ATOM 2210 C CA . ASP A 1 265 ? -13.879 -2.661 1.145 1.00 94.44 265 ASP A CA 1
ATOM 2211 C C . ASP A 1 265 ? -13.024 -1.965 2.232 1.00 94.44 265 ASP A C 1
ATOM 2213 O O . ASP A 1 265 ? -11.904 -1.502 1.987 1.00 94.44 265 ASP A O 1
ATOM 2217 N N . GLU A 1 266 ? -13.525 -1.924 3.469 1.00 92.81 266 GLU A N 1
ATOM 2218 C CA . GLU A 1 266 ? -12.853 -1.358 4.640 1.00 92.81 266 GLU A CA 1
ATOM 2219 C C . GLU A 1 266 ? -11.568 -2.106 5.030 1.00 92.81 266 GLU A C 1
ATOM 2221 O O . GLU A 1 266 ? -10.694 -1.514 5.664 1.00 92.81 266 GLU A O 1
ATOM 2226 N N . ALA A 1 267 ? -11.398 -3.376 4.633 1.00 95.50 267 ALA A N 1
ATOM 2227 C CA . ALA A 1 267 ? -10.215 -4.158 5.001 1.00 95.50 267 ALA A CA 1
ATOM 2228 C C . ALA A 1 267 ? -8.927 -3.553 4.423 1.00 95.50 267 ALA A C 1
ATOM 2230 O O . ALA A 1 267 ? -7.865 -3.623 5.046 1.00 95.50 267 ALA A O 1
ATOM 2231 N N . SER A 1 268 ? -9.038 -2.905 3.262 1.00 96.12 268 SER A N 1
ATOM 2232 C CA . SER A 1 268 ? -7.949 -2.149 2.640 1.00 96.12 268 SER A CA 1
ATOM 2233 C C . SER A 1 268 ? -7.438 -0.987 3.501 1.00 96.12 268 SER A C 1
ATOM 2235 O O . SER A 1 268 ? -6.249 -0.667 3.457 1.00 96.12 268 SER A O 1
ATOM 2237 N N . MET A 1 269 ? -8.298 -0.387 4.330 1.00 96.31 269 MET A N 1
ATOM 2238 C CA . MET A 1 269 ? -7.970 0.789 5.143 1.00 96.31 269 MET A CA 1
ATOM 2239 C C . MET A 1 269 ? -7.102 0.448 6.359 1.00 96.31 269 MET A C 1
ATOM 2241 O O . MET A 1 269 ? -6.447 1.329 6.917 1.00 96.31 269 MET A O 1
ATOM 2245 N N . TYR A 1 270 ? -7.047 -0.831 6.743 1.00 96.56 270 TYR A N 1
ATOM 2246 C CA . TYR A 1 270 ? -6.224 -1.320 7.852 1.00 96.56 270 TYR A CA 1
ATOM 2247 C C . TYR A 1 270 ? -4.763 -1.591 7.475 1.00 96.56 270 TYR A C 1
ATOM 2249 O O . TYR A 1 270 ? -3.929 -1.768 8.373 1.00 96.56 270 TYR A O 1
ATOM 2257 N N . LEU A 1 271 ? -4.454 -1.639 6.175 1.00 96.44 271 LEU A N 1
ATOM 2258 C CA . LEU A 1 271 ? -3.085 -1.752 5.673 1.00 96.44 271 LEU A CA 1
ATOM 2259 C C . LEU A 1 271 ? -2.282 -0.500 6.006 1.00 96.44 271 LEU A C 1
ATOM 2261 O O . LEU A 1 271 ? -2.833 0.594 6.076 1.00 96.44 271 LEU A O 1
ATOM 2265 N N . ASN A 1 272 ? -0.970 -0.644 6.152 1.00 94.31 272 ASN A N 1
ATOM 2266 C CA . ASN A 1 272 ? -0.070 0.454 6.481 1.00 94.31 272 ASN A CA 1
ATOM 2267 C C . ASN A 1 272 ? 0.791 0.863 5.270 1.00 94.31 272 ASN A C 1
ATOM 2269 O O . ASN A 1 272 ? 2.016 0.728 5.281 1.00 94.31 272 ASN A O 1
ATOM 2273 N N . PHE A 1 273 ? 0.141 1.351 4.204 1.00 96.62 273 PHE A N 1
ATOM 2274 C CA . PHE A 1 273 ? 0.828 1.911 3.027 1.00 96.62 273 PHE A CA 1
ATOM 2275 C C . PHE A 1 273 ? 1.696 3.128 3.373 1.00 96.62 273 PHE A C 1
ATOM 2277 O O . PHE A 1 273 ? 2.641 3.431 2.650 1.00 96.62 273 PHE A O 1
ATOM 2284 N N . GLU A 1 274 ? 1.424 3.783 4.498 1.00 96.88 274 GLU A N 1
ATOM 2285 C CA . GLU A 1 274 ? 2.225 4.862 5.064 1.00 96.88 274 GLU A CA 1
ATOM 2286 C C . GLU A 1 274 ? 3.671 4.401 5.290 1.00 96.88 274 GLU A C 1
ATOM 2288 O O . GLU A 1 274 ? 4.602 5.125 4.947 1.00 96.88 274 GLU A O 1
ATOM 2293 N N . LYS A 1 275 ? 3.883 3.157 5.752 1.00 94.12 275 LYS A N 1
ATOM 2294 C CA . LYS A 1 275 ? 5.238 2.588 5.879 1.00 94.12 275 LYS A CA 1
ATOM 2295 C C . LYS A 1 275 ? 5.977 2.503 4.550 1.00 94.12 275 LYS A C 1
ATOM 2297 O O . LYS A 1 275 ? 7.195 2.569 4.563 1.00 94.12 275 LYS A O 1
ATOM 2302 N N . ILE A 1 276 ? 5.263 2.325 3.437 1.00 94.44 276 ILE A N 1
ATOM 2303 C CA . ILE A 1 276 ? 5.853 2.194 2.098 1.00 94.44 276 ILE A CA 1
ATOM 2304 C C . ILE A 1 276 ? 6.196 3.575 1.532 1.00 94.44 276 ILE A C 1
ATOM 2306 O O . ILE A 1 276 ? 7.294 3.774 1.024 1.00 94.44 276 ILE A O 1
ATOM 2310 N N . VAL A 1 277 ? 5.274 4.538 1.612 1.00 93.56 277 VAL A N 1
ATOM 2311 C CA . VAL A 1 277 ? 5.482 5.878 1.025 1.00 93.56 277 VAL A CA 1
ATOM 2312 C C . VAL A 1 277 ? 6.473 6.728 1.817 1.00 93.56 277 VAL A C 1
ATOM 2314 O O . VAL A 1 277 ? 7.178 7.537 1.221 1.00 93.56 277 VAL A O 1
ATOM 2317 N N . PHE A 1 278 ? 6.555 6.531 3.136 1.00 92.56 278 PHE A N 1
ATOM 2318 C CA . PHE A 1 278 ? 7.542 7.192 3.993 1.00 92.56 278 PHE A CA 1
ATOM 2319 C C . PHE A 1 278 ? 8.815 6.364 4.175 1.00 92.56 278 PHE A C 1
ATOM 2321 O O . PHE A 1 278 ? 9.678 6.733 4.977 1.00 92.56 278 PHE A O 1
ATOM 2328 N N . ASP A 1 279 ? 8.951 5.248 3.455 1.00 84.69 279 ASP A N 1
ATOM 2329 C CA . ASP A 1 279 ? 10.153 4.439 3.535 1.00 84.69 279 ASP A CA 1
ATOM 2330 C C . ASP A 1 279 ? 11.363 5.234 3.026 1.00 84.69 279 ASP A C 1
ATOM 2332 O O . ASP A 1 279 ? 11.422 5.698 1.885 1.00 84.69 279 ASP A O 1
ATOM 2336 N N . THR A 1 280 ? 12.355 5.379 3.899 1.00 76.75 280 THR A N 1
ATOM 2337 C CA . THR A 1 280 ? 13.633 6.024 3.580 1.00 76.75 280 THR A CA 1
ATOM 2338 C C . THR A 1 280 ? 14.734 5.005 3.289 1.00 76.75 280 THR A C 1
ATOM 2340 O O . THR A 1 280 ? 15.885 5.400 3.081 1.00 76.75 280 THR A O 1
ATOM 2343 N N . ASP A 1 281 ? 14.406 3.707 3.235 1.00 82.56 281 ASP A N 1
ATOM 2344 C CA . ASP A 1 281 ? 15.348 2.642 2.909 1.00 82.56 281 ASP A CA 1
ATOM 2345 C C . ASP A 1 281 ? 15.964 2.871 1.516 1.00 82.56 281 ASP A C 1
ATOM 2347 O O . ASP A 1 281 ? 15.309 3.121 0.496 1.00 82.56 281 ASP A O 1
ATOM 2351 N N . GLU A 1 282 ? 17.289 2.761 1.464 1.00 87.56 282 GLU A N 1
ATOM 2352 C CA . GLU A 1 282 ? 18.065 2.814 0.232 1.00 87.56 282 GLU A CA 1
ATOM 2353 C C . GLU A 1 282 ? 17.627 1.712 -0.750 1.00 87.56 282 GLU A C 1
ATOM 2355 O O . GLU A 1 282 ? 17.727 1.878 -1.969 1.00 87.56 282 GLU A O 1
ATOM 2360 N N . LYS A 1 283 ? 17.114 0.585 -0.240 1.00 91.38 283 LYS A N 1
ATOM 2361 C CA . LYS A 1 283 ? 16.638 -0.540 -1.044 1.00 91.38 283 LYS A CA 1
ATOM 2362 C C . LYS A 1 283 ? 15.422 -0.179 -1.898 1.00 91.38 283 LYS A C 1
ATOM 2364 O O . LYS A 1 283 ? 15.469 -0.412 -3.108 1.00 91.38 283 LYS A O 1
ATOM 2369 N N . LEU A 1 284 ? 14.367 0.399 -1.315 1.00 91.88 284 LEU A N 1
ATOM 2370 C CA . LEU A 1 284 ? 13.167 0.784 -2.069 1.00 91.88 284 LEU A CA 1
ATOM 2371 C C . LEU A 1 284 ? 13.486 1.873 -3.099 1.00 91.88 284 LEU A C 1
ATOM 2373 O O . LEU A 1 284 ? 13.005 1.826 -4.235 1.00 91.88 284 LEU A O 1
ATOM 2377 N N . ASN A 1 285 ? 14.372 2.803 -2.737 1.00 91.31 285 ASN A N 1
ATOM 2378 C CA . ASN A 1 285 ? 14.872 3.825 -3.650 1.00 91.31 285 ASN A CA 1
ATOM 2379 C C . ASN A 1 285 ? 15.603 3.205 -4.852 1.00 91.31 285 ASN A C 1
ATOM 2381 O O . ASN A 1 285 ? 15.285 3.524 -5.998 1.00 91.31 285 ASN A O 1
ATOM 2385 N N . LYS A 1 286 ? 16.523 2.255 -4.626 1.00 93.56 286 LYS A N 1
ATOM 2386 C CA . LYS A 1 286 ? 17.212 1.526 -5.710 1.00 93.56 286 LYS A CA 1
ATOM 2387 C C . LYS A 1 286 ? 16.235 0.791 -6.625 1.00 93.56 286 LYS A C 1
ATOM 2389 O O . LYS A 1 286 ? 16.387 0.855 -7.843 1.00 93.56 286 LYS A O 1
ATOM 2394 N N . ILE A 1 287 ? 15.225 0.135 -6.054 1.00 95.44 287 ILE A N 1
ATOM 2395 C CA . ILE A 1 287 ? 14.181 -0.561 -6.819 1.00 95.44 287 ILE A CA 1
ATOM 2396 C C . ILE A 1 287 ? 13.382 0.430 -7.670 1.00 95.44 287 ILE A C 1
ATOM 2398 O O . ILE A 1 287 ? 13.164 0.183 -8.854 1.00 95.44 287 ILE A O 1
ATOM 2402 N N . SER A 1 288 ? 12.992 1.571 -7.099 1.00 94.06 288 SER A N 1
ATOM 2403 C CA . SER A 1 288 ? 12.223 2.600 -7.807 1.00 94.06 288 SER A CA 1
ATOM 2404 C C . SER A 1 288 ? 12.993 3.180 -8.995 1.00 94.06 288 SER A C 1
ATOM 2406 O O . SER A 1 288 ? 12.428 3.359 -10.077 1.00 94.06 288 SER A O 1
ATOM 2408 N N . VAL A 1 289 ? 14.300 3.402 -8.817 1.00 93.50 289 VAL A N 1
ATOM 2409 C CA . VAL A 1 289 ? 15.215 3.838 -9.881 1.00 93.50 289 VAL A CA 1
ATOM 2410 C C . VAL A 1 289 ? 15.361 2.775 -10.970 1.00 93.50 289 VAL A C 1
ATOM 2412 O O . VAL A 1 289 ? 15.342 3.108 -12.154 1.00 93.50 289 VAL A O 1
ATOM 2415 N N . GLU A 1 290 ? 15.491 1.500 -10.598 1.00 95.44 290 GLU A N 1
ATOM 2416 C CA . GLU A 1 290 ? 15.567 0.401 -11.567 1.00 95.44 290 GLU A CA 1
ATOM 2417 C C . GLU A 1 290 ? 14.285 0.300 -12.404 1.00 95.44 290 GLU A C 1
ATOM 2419 O O . GLU A 1 290 ? 14.355 0.163 -13.627 1.00 95.44 290 GLU A O 1
ATOM 2424 N N . CYS A 1 291 ? 13.117 0.449 -11.774 1.00 96.50 291 CYS A N 1
ATOM 2425 C CA . CYS A 1 291 ? 11.824 0.477 -12.461 1.00 96.50 291 CYS A CA 1
ATOM 2426 C C . CYS A 1 291 ? 11.747 1.623 -13.476 1.00 96.50 291 CYS A C 1
ATOM 2428 O O . CYS A 1 291 ? 11.266 1.435 -14.589 1.00 96.50 291 CYS A O 1
ATOM 2430 N N . GLN A 1 292 ? 12.278 2.798 -13.131 1.00 94.69 292 GLN A N 1
ATOM 2431 C CA . GLN A 1 292 ? 12.262 3.963 -14.016 1.00 94.69 292 GLN A CA 1
ATOM 2432 C C . GLN A 1 292 ? 13.175 3.775 -15.240 1.00 94.69 292 GLN A C 1
ATOM 2434 O O . GLN A 1 292 ? 12.816 4.169 -16.345 1.00 94.69 292 GLN A O 1
ATOM 2439 N N . LYS A 1 293 ? 14.333 3.123 -15.061 1.00 93.00 293 LYS A N 1
ATOM 2440 C CA . LYS A 1 293 ? 15.293 2.836 -16.145 1.00 93.00 293 LYS A CA 1
ATOM 2441 C C . LYS A 1 293 ? 14.841 1.713 -17.072 1.00 93.00 293 LYS A C 1
ATOM 2443 O O . LYS A 1 293 ? 15.122 1.743 -18.267 1.00 93.00 293 LYS A O 1
ATOM 2448 N N . THR A 1 294 ? 14.217 0.681 -16.510 1.00 94.50 294 THR A N 1
ATOM 2449 C CA . THR A 1 294 ? 13.861 -0.544 -17.244 1.00 94.50 294 THR A CA 1
ATOM 2450 C C . THR A 1 294 ? 12.418 -0.563 -17.732 1.00 94.50 294 THR A C 1
ATOM 2452 O O . THR A 1 294 ? 12.091 -1.385 -18.586 1.00 94.50 294 THR A O 1
ATOM 2455 N N . LEU A 1 295 ? 11.573 0.324 -17.194 1.00 96.44 295 LEU A N 1
ATOM 2456 C CA . LEU A 1 295 ? 10.117 0.345 -17.363 1.00 96.44 295 LEU A CA 1
ATOM 2457 C C . LEU A 1 295 ? 9.419 -0.935 -16.872 1.00 96.44 295 LEU A C 1
ATOM 2459 O O . LEU A 1 295 ? 8.245 -1.159 -17.159 1.00 96.44 295 LEU A O 1
ATOM 2463 N N . ASP A 1 296 ? 10.129 -1.764 -16.106 1.00 97.69 296 ASP A N 1
ATOM 2464 C CA . ASP A 1 296 ? 9.637 -3.011 -15.535 1.00 97.69 296 ASP A CA 1
ATOM 2465 C C . ASP A 1 296 ? 9.236 -2.793 -14.072 1.00 97.69 296 ASP A C 1
ATOM 2467 O O . ASP A 1 296 ? 10.078 -2.792 -13.173 1.00 97.69 296 ASP A O 1
ATOM 2471 N N . LEU A 1 297 ? 7.936 -2.625 -13.820 1.00 98.31 297 LEU A N 1
ATOM 2472 C CA . LEU A 1 297 ? 7.408 -2.412 -12.469 1.00 98.31 297 LEU A CA 1
ATOM 2473 C C . LEU A 1 297 ? 7.381 -3.695 -11.631 1.00 98.31 297 LEU A C 1
ATOM 2475 O O . LEU A 1 297 ? 7.073 -3.647 -10.440 1.00 98.31 297 LEU A O 1
ATOM 2479 N N . THR A 1 298 ? 7.734 -4.849 -12.203 1.00 98.25 298 THR A N 1
ATOM 2480 C CA . THR A 1 298 ? 7.722 -6.132 -11.485 1.00 98.25 298 THR A CA 1
ATOM 2481 C C . THR A 1 298 ? 8.684 -6.137 -10.302 1.00 98.25 298 THR A C 1
ATOM 2483 O O . THR A 1 298 ? 8.386 -6.770 -9.292 1.00 98.25 298 THR A O 1
ATOM 2486 N N . TYR A 1 299 ? 9.808 -5.412 -10.374 1.00 97.69 299 TYR A N 1
ATOM 2487 C CA . TYR A 1 299 ? 10.730 -5.290 -9.239 1.00 97.69 299 TYR A CA 1
ATOM 2488 C C . TYR A 1 299 ? 10.053 -4.631 -8.033 1.00 97.69 299 TYR A C 1
ATOM 2490 O O . TYR A 1 299 ? 10.174 -5.128 -6.913 1.00 97.69 299 TYR A O 1
ATOM 2498 N N . TYR A 1 300 ? 9.309 -3.550 -8.279 1.00 97.81 300 TYR A N 1
ATOM 2499 C CA . TYR A 1 300 ? 8.544 -2.847 -7.256 1.00 97.81 300 TYR A CA 1
ATOM 2500 C C . TYR A 1 300 ? 7.401 -3.720 -6.737 1.00 97.81 300 TYR A C 1
ATOM 2502 O O . TYR A 1 300 ? 7.307 -3.957 -5.536 1.00 97.81 300 TYR A O 1
ATOM 2510 N N . VAL A 1 301 ? 6.603 -4.298 -7.643 1.00 98.25 301 VAL A N 1
ATOM 2511 C CA . VAL A 1 301 ? 5.487 -5.191 -7.292 1.00 98.25 301 VAL A CA 1
ATOM 2512 C C . VAL A 1 301 ? 5.955 -6.357 -6.425 1.00 98.25 301 VAL A C 1
ATOM 2514 O O . VAL A 1 301 ? 5.381 -6.606 -5.371 1.00 98.25 301 VAL A O 1
ATOM 2517 N N . ASN A 1 302 ? 7.024 -7.047 -6.822 1.00 97.50 302 ASN A N 1
ATOM 2518 C CA . ASN A 1 302 ? 7.545 -8.193 -6.083 1.00 97.50 302 ASN A CA 1
ATOM 2519 C C . ASN A 1 302 ? 8.009 -7.820 -4.667 1.00 97.50 302 ASN A C 1
ATOM 2521 O O . ASN A 1 302 ? 7.808 -8.606 -3.745 1.00 97.50 302 ASN A O 1
ATOM 2525 N N . TYR A 1 303 ? 8.621 -6.645 -4.500 1.00 96.25 303 TYR A N 1
ATOM 2526 C CA . TYR A 1 303 ? 9.096 -6.174 -3.201 1.00 96.25 303 TYR A CA 1
ATOM 2527 C C . TYR A 1 303 ? 7.947 -5.729 -2.290 1.00 96.25 303 TYR A C 1
ATOM 2529 O O . TYR A 1 303 ? 7.881 -6.156 -1.140 1.00 96.25 303 TYR A O 1
ATOM 2537 N N . ILE A 1 304 ? 7.007 -4.936 -2.810 1.00 96.94 304 ILE A N 1
ATOM 2538 C CA . ILE A 1 304 ? 5.862 -4.461 -2.026 1.00 96.94 304 ILE A CA 1
ATOM 2539 C C . ILE A 1 304 ? 4.923 -5.608 -1.643 1.00 96.94 304 ILE A C 1
ATOM 2541 O O . ILE A 1 304 ? 4.390 -5.603 -0.539 1.00 96.94 304 ILE A O 1
ATOM 2545 N N . LEU A 1 305 ? 4.760 -6.632 -2.489 1.00 97.69 305 LEU A N 1
ATOM 2546 C CA . LEU A 1 305 ? 3.991 -7.829 -2.128 1.00 97.69 305 LEU A CA 1
ATOM 2547 C C . LEU A 1 305 ? 4.532 -8.517 -0.867 1.00 97.69 305 LEU A C 1
ATOM 2549 O O . LEU A 1 305 ? 3.737 -8.995 -0.062 1.00 97.69 305 LEU A O 1
ATOM 2553 N N . ASP A 1 306 ? 5.855 -8.552 -0.682 1.00 95.44 306 ASP A N 1
ATOM 2554 C CA . ASP A 1 306 ? 6.460 -9.143 0.515 1.00 95.44 306 ASP A CA 1
ATOM 2555 C C . ASP A 1 306 ? 6.172 -8.285 1.760 1.00 95.44 306 ASP A C 1
ATOM 2557 O O . ASP A 1 306 ? 5.780 -8.828 2.793 1.00 95.44 306 ASP A O 1
ATOM 2561 N N . LEU A 1 307 ? 6.262 -6.953 1.644 1.00 95.38 307 LEU A N 1
ATOM 2562 C CA . LEU A 1 307 ? 5.921 -6.025 2.733 1.00 95.38 307 LEU A CA 1
ATOM 2563 C C . LEU A 1 307 ? 4.436 -6.102 3.119 1.00 95.38 307 LEU A C 1
ATOM 2565 O O . LEU A 1 307 ? 4.097 -6.137 4.303 1.00 95.38 307 LEU A O 1
ATOM 2569 N N . LEU A 1 308 ? 3.542 -6.168 2.128 1.00 96.81 308 LEU A N 1
ATOM 2570 C CA . LEU A 1 308 ? 2.107 -6.318 2.366 1.00 96.81 308 LEU A CA 1
ATOM 2571 C C . LEU A 1 308 ? 1.781 -7.673 2.997 1.00 96.81 308 LEU A C 1
ATOM 2573 O O . LEU A 1 308 ? 0.937 -7.739 3.885 1.00 96.81 308 LEU A O 1
ATOM 2577 N N . ASP A 1 309 ? 2.438 -8.762 2.582 1.00 95.94 309 ASP A N 1
ATOM 2578 C CA . ASP A 1 309 ? 2.225 -10.075 3.198 1.00 95.94 309 ASP A CA 1
ATOM 2579 C C . ASP A 1 309 ? 2.603 -10.062 4.690 1.00 95.94 309 ASP A C 1
ATOM 2581 O O . ASP A 1 309 ? 1.900 -10.672 5.499 1.00 95.94 309 ASP A O 1
ATOM 2585 N N . GLU A 1 310 ? 3.673 -9.358 5.069 1.00 95.94 310 GLU A N 1
ATOM 2586 C CA . GLU A 1 310 ? 4.077 -9.169 6.467 1.00 95.94 310 GLU A CA 1
ATOM 2587 C C . GLU A 1 310 ? 3.074 -8.324 7.266 1.00 95.94 310 GLU A C 1
ATOM 2589 O O . GLU A 1 310 ? 2.642 -8.763 8.334 1.00 95.94 310 GLU A O 1
ATOM 2594 N N . ASP A 1 311 ? 2.629 -7.177 6.743 1.00 96.50 311 ASP A N 1
ATOM 2595 C CA . ASP A 1 311 ? 1.615 -6.342 7.412 1.00 96.50 311 ASP A CA 1
ATOM 2596 C C . ASP A 1 311 ? 0.277 -7.090 7.559 1.00 96.50 311 ASP A C 1
ATOM 2598 O O . ASP A 1 311 ? -0.358 -7.058 8.608 1.00 96.50 311 ASP A O 1
ATOM 2602 N N . LEU A 1 312 ? -0.120 -7.884 6.560 1.00 97.81 312 LEU A N 1
ATOM 2603 C CA . LEU A 1 312 ? -1.330 -8.710 6.625 1.00 97.81 312 LEU A CA 1
ATOM 2604 C C . LEU A 1 312 ? -1.256 -9.827 7.673 1.00 97.81 312 LEU A C 1
ATOM 2606 O O . LEU A 1 312 ? -2.287 -10.195 8.237 1.00 97.81 312 LEU A O 1
ATOM 2610 N N . LYS A 1 313 ? -0.068 -10.396 7.932 1.00 97.00 313 LYS A N 1
ATOM 2611 C CA . LYS A 1 313 ? 0.130 -11.321 9.067 1.00 97.00 313 LYS A CA 1
ATOM 2612 C C . LYS A 1 313 ? -0.115 -10.596 10.386 1.00 97.00 313 LYS A C 1
ATOM 2614 O O . LYS A 1 313 ? -0.890 -11.093 11.195 1.00 97.00 313 LYS A O 1
ATOM 2619 N N . ASP A 1 314 ? 0.497 -9.427 10.558 1.00 96.88 314 ASP A N 1
ATOM 2620 C CA . ASP A 1 314 ? 0.344 -8.604 11.762 1.00 96.88 314 ASP A CA 1
ATOM 2621 C C . ASP A 1 314 ? -1.125 -8.222 12.002 1.00 96.88 314 ASP A C 1
ATOM 2623 O O . ASP A 1 314 ? -1.626 -8.374 13.115 1.00 96.88 314 ASP A O 1
ATOM 2627 N N . ILE A 1 315 ? -1.858 -7.838 10.951 1.00 97.69 315 ILE A N 1
ATOM 2628 C CA . ILE A 1 315 ? -3.294 -7.545 11.046 1.00 97.69 315 ILE A CA 1
ATOM 2629 C C . ILE A 1 315 ? -4.090 -8.776 11.503 1.00 97.69 315 ILE A C 1
ATOM 2631 O O . ILE A 1 315 ? -4.942 -8.675 12.385 1.00 97.69 315 ILE A O 1
ATOM 2635 N N . LEU A 1 316 ? -3.831 -9.949 10.918 1.00 97.44 316 LEU A N 1
ATOM 2636 C CA . LEU A 1 316 ? -4.529 -11.183 11.289 1.00 97.44 316 LEU A CA 1
ATOM 2637 C C . LEU A 1 316 ? -4.236 -11.609 12.736 1.00 97.44 316 LEU A C 1
ATOM 2639 O O . LEU A 1 316 ? -5.143 -12.096 13.414 1.00 97.44 316 LEU A O 1
ATOM 2643 N N . ASP A 1 317 ? -3.006 -11.421 13.211 1.00 96.75 317 ASP A N 1
ATOM 2644 C CA . ASP A 1 317 ? -2.635 -11.683 14.603 1.00 96.75 317 ASP A CA 1
ATOM 2645 C C . ASP A 1 317 ? -3.335 -10.700 15.556 1.00 96.75 317 ASP A C 1
ATOM 2647 O O . ASP A 1 317 ? -3.841 -11.094 16.610 1.00 96.75 317 ASP A O 1
ATOM 2651 N N . GLU A 1 318 ? -3.444 -9.433 15.161 1.00 96.00 318 GLU A N 1
ATOM 2652 C CA . GLU A 1 318 ? -4.147 -8.396 15.915 1.00 96.00 318 GLU A CA 1
ATOM 2653 C C . GLU A 1 318 ? -5.655 -8.660 16.016 1.00 96.00 318 GLU A C 1
ATOM 2655 O O . GLU A 1 318 ? -6.236 -8.482 17.087 1.00 96.00 318 GLU A O 1
ATOM 2660 N N . ILE A 1 319 ? -6.279 -9.180 14.953 1.00 96.38 319 ILE A N 1
ATOM 2661 C CA . ILE A 1 319 ? -7.669 -9.658 14.988 1.00 96.38 319 ILE A CA 1
ATOM 2662 C C . ILE A 1 319 ? -7.849 -10.712 16.087 1.00 96.38 319 ILE A C 1
ATOM 2664 O O . ILE A 1 319 ? -8.769 -10.607 16.894 1.00 96.38 319 ILE A O 1
ATOM 2668 N N . VAL A 1 320 ? -6.950 -11.700 16.171 1.00 94.94 320 VAL A N 1
ATOM 2669 C CA . VAL A 1 320 ? -7.019 -12.754 17.201 1.00 94.94 320 VAL A CA 1
ATOM 2670 C C . VAL A 1 320 ? -6.865 -12.175 18.611 1.00 94.94 320 VAL A C 1
ATOM 2672 O O . VAL A 1 320 ? -7.480 -12.669 19.558 1.00 94.94 320 VAL A O 1
ATOM 2675 N N . LEU A 1 321 ? -6.047 -11.134 18.783 1.00 93.75 321 LEU A N 1
ATOM 2676 C CA . LEU A 1 321 ? -5.924 -10.435 20.064 1.00 93.75 321 LEU A CA 1
ATOM 2677 C C . LEU A 1 321 ? -7.209 -9.685 20.424 1.00 93.75 321 LEU A C 1
ATOM 2679 O O . LEU A 1 321 ? -7.635 -9.741 21.575 1.00 93.75 321 LEU A O 1
ATOM 2683 N N . THR A 1 322 ? -7.843 -9.023 19.458 1.00 93.12 322 THR A N 1
ATOM 2684 C CA . THR A 1 322 ? -9.099 -8.300 19.684 1.00 93.12 322 THR A CA 1
ATOM 2685 C C . THR A 1 322 ? -10.257 -9.243 19.999 1.00 93.12 322 THR A C 1
ATOM 2687 O O . THR A 1 322 ? -10.944 -9.012 20.988 1.00 93.12 322 THR A O 1
ATOM 2690 N N . GLU A 1 323 ? -10.395 -10.361 19.277 1.00 91.19 323 GLU A N 1
ATOM 2691 C CA . GLU A 1 323 ? -11.384 -11.414 19.575 1.00 91.19 323 GLU A CA 1
ATOM 2692 C C . GLU A 1 323 ? -11.245 -11.917 21.031 1.00 91.19 323 GLU A C 1
ATOM 2694 O O . GLU A 1 323 ? -12.230 -12.136 21.735 1.00 91.19 323 GLU A O 1
ATOM 2699 N N . ARG A 1 324 ? -10.010 -12.061 21.535 1.00 89.94 324 ARG A N 1
ATOM 2700 C CA . ARG A 1 324 ? -9.760 -12.463 22.933 1.00 89.94 324 ARG A CA 1
ATOM 2701 C C . ARG A 1 324 ? -10.163 -11.400 23.948 1.00 89.94 324 ARG A C 1
ATOM 2703 O O . ARG A 1 324 ? -10.577 -11.761 25.048 1.00 89.94 324 ARG A O 1
ATOM 2710 N N . ASP A 1 325 ? -9.963 -10.125 23.637 1.00 88.94 325 ASP A N 1
ATOM 2711 C CA . ASP A 1 325 ? -10.284 -9.027 24.551 1.00 88.94 325 ASP A CA 1
ATOM 2712 C C . ASP A 1 325 ? -11.783 -8.717 24.564 1.00 88.94 325 ASP A C 1
ATOM 2714 O O . ASP A 1 325 ? -12.330 -8.427 25.624 1.00 88.94 325 ASP A O 1
ATOM 2718 N N . GLU A 1 326 ? -12.462 -8.896 23.434 1.00 85.56 326 GLU A N 1
ATOM 2719 C CA . GLU A 1 326 ? -13.920 -8.837 23.327 1.00 85.56 326 GLU A CA 1
ATOM 2720 C C . GLU A 1 326 ? -14.592 -9.877 24.239 1.00 85.56 326 GLU A C 1
ATOM 2722 O O . GLU A 1 326 ? -15.434 -9.526 25.064 1.00 85.56 326 GLU A O 1
ATOM 2727 N N . ILE A 1 327 ? -14.124 -11.133 24.210 1.00 84.75 327 ILE A N 1
ATOM 2728 C CA . ILE A 1 327 ? -14.617 -12.198 25.104 1.00 84.75 327 ILE A CA 1
ATOM 2729 C C . ILE A 1 327 ? -14.422 -11.835 26.585 1.00 84.75 327 ILE A C 1
ATOM 2731 O O . ILE A 1 327 ? -15.276 -12.145 27.417 1.00 84.75 327 ILE A O 1
ATOM 2735 N N . LYS A 1 328 ? -13.301 -11.195 26.943 1.00 84.25 328 LYS A N 1
ATOM 2736 C CA . LYS A 1 328 ? -13.066 -10.750 28.327 1.00 84.25 328 LYS A CA 1
ATOM 2737 C C . LYS A 1 328 ? -14.015 -9.624 28.722 1.00 84.25 328 LYS A C 1
ATOM 2739 O O . LYS A 1 328 ? -14.478 -9.629 29.857 1.00 84.25 328 LYS A O 1
ATOM 2744 N N . ASN A 1 329 ? -14.285 -8.680 27.820 1.00 79.31 329 ASN A N 1
ATOM 2745 C CA . ASN A 1 329 ? -15.166 -7.552 28.106 1.00 79.31 329 ASN A CA 1
ATOM 2746 C C . ASN A 1 329 ? -16.614 -8.015 28.328 1.00 79.31 329 ASN A C 1
ATOM 2748 O O . ASN A 1 329 ? -17.241 -7.630 29.307 1.00 79.31 329 ASN A O 1
ATOM 2752 N N . GLU A 1 330 ? -17.103 -8.956 27.516 1.00 76.25 330 GLU A N 1
ATOM 2753 C CA . GLU A 1 330 ? -18.436 -9.551 27.703 1.00 76.25 330 GLU A CA 1
ATOM 2754 C C . GLU A 1 330 ? -18.587 -10.271 29.047 1.00 76.25 330 GLU A C 1
ATOM 2756 O O . GLU A 1 330 ? -19.638 -10.208 29.684 1.00 76.25 330 GLU A O 1
ATOM 2761 N N . GLN A 1 331 ? -17.530 -10.941 29.512 1.00 71.75 331 GLN A N 1
ATOM 2762 C CA . GLN A 1 331 ? -17.529 -11.569 30.834 1.00 71.75 331 GLN A CA 1
ATOM 2763 C C . GLN A 1 331 ? -17.601 -10.544 31.975 1.00 71.75 331 GLN A C 1
ATOM 2765 O O . GLN A 1 331 ? -18.112 -10.874 33.046 1.00 71.75 331 GLN A O 1
ATOM 2770 N N . ILE A 1 332 ? -17.099 -9.324 31.760 1.00 71.25 332 ILE A N 1
ATOM 2771 C CA . ILE A 1 332 ? -17.158 -8.228 32.733 1.00 71.25 332 ILE A CA 1
ATOM 2772 C C . ILE A 1 332 ? -18.553 -7.593 32.724 1.00 71.25 332 ILE A C 1
ATOM 2774 O O . ILE A 1 332 ? -19.162 -7.523 33.790 1.00 71.25 332 ILE A O 1
ATOM 2778 N N . ASP A 1 333 ? -19.104 -7.242 31.558 1.00 63.12 333 ASP A N 1
ATOM 2779 C CA . ASP A 1 333 ? -20.438 -6.626 31.441 1.00 63.12 333 ASP A CA 1
ATOM 2780 C C . ASP A 1 333 ? -21.538 -7.507 32.057 1.00 63.12 333 ASP A C 1
ATOM 2782 O O . ASP A 1 333 ? -22.361 -7.031 32.839 1.00 63.12 333 ASP A O 1
ATOM 2786 N N . LEU A 1 334 ? -21.500 -8.824 31.812 1.00 63.03 334 LEU A N 1
ATOM 2787 C CA . LEU A 1 334 ? -22.431 -9.777 32.433 1.00 63.03 334 LEU A CA 1
ATOM 2788 C C . LEU A 1 334 ? -22.327 -9.792 33.969 1.00 63.03 334 LEU A C 1
ATOM 2790 O O . LEU A 1 334 ? -23.319 -10.023 34.657 1.00 63.03 334 LEU A O 1
ATOM 2794 N N . SER A 1 335 ? -21.137 -9.538 34.522 1.00 59.47 335 SER A N 1
ATOM 2795 C CA . SER A 1 335 ? -20.921 -9.491 35.972 1.00 59.47 335 SER A CA 1
ATOM 2796 C C . SER A 1 335 ? -21.360 -8.165 36.611 1.00 59.47 335 SER A C 1
ATOM 2798 O O . SER A 1 335 ? -21.731 -8.145 37.788 1.00 59.47 335 SER A O 1
ATOM 2800 N N . GLU A 1 336 ? -21.354 -7.066 35.851 1.00 54.81 336 GLU A N 1
ATOM 2801 C CA . GLU A 1 336 ? -21.797 -5.746 36.312 1.00 54.81 336 GLU A CA 1
ATOM 2802 C C . GLU A 1 336 ? -23.326 -5.594 36.256 1.00 54.81 336 GLU A C 1
ATOM 2804 O O . GLU A 1 336 ? -23.920 -5.031 37.184 1.00 54.81 336 GLU A O 1
ATOM 2809 N N . ASP A 1 337 ? -23.982 -6.175 35.248 1.00 49.91 337 ASP A N 1
ATOM 2810 C CA . ASP A 1 337 ? -25.442 -6.123 35.079 1.00 49.91 337 ASP A CA 1
ATOM 2811 C C . ASP A 1 337 ? -26.187 -6.963 36.147 1.00 49.91 337 ASP A C 1
ATOM 2813 O O . ASP A 1 337 ? -27.246 -6.580 36.662 1.00 49.91 337 ASP A O 1
ATOM 2817 N N . GLU A 1 338 ? -25.575 -8.063 36.611 1.00 51.88 338 GLU A N 1
ATOM 2818 C CA . GLU A 1 338 ? -26.026 -8.798 37.806 1.00 51.88 338 GLU A CA 1
ATOM 2819 C C . GLU A 1 338 ? -25.878 -7.967 39.101 1.00 51.88 338 GLU A C 1
ATOM 2821 O O . GLU A 1 338 ? -26.656 -8.127 40.047 1.00 51.88 338 GLU A O 1
ATOM 2826 N N . GLY A 1 339 ? -24.907 -7.048 39.156 1.00 48.69 339 GLY A N 1
ATOM 2827 C CA . GLY A 1 339 ? -24.658 -6.168 40.302 1.00 48.69 339 GLY A CA 1
ATOM 2828 C C . GLY A 1 339 ? -25.595 -4.956 40.387 1.00 48.69 339 GLY A C 1
ATOM 2829 O O . GLY A 1 339 ? -25.886 -4.479 41.491 1.00 48.69 339 GLY A O 1
ATOM 2830 N N . LEU A 1 340 ? -26.090 -4.467 39.246 1.00 43.84 340 LEU A N 1
ATOM 2831 C CA . LEU A 1 340 ? -27.044 -3.354 39.149 1.00 43.84 340 LEU A CA 1
ATOM 2832 C C . LEU A 1 340 ? -28.492 -3.807 39.385 1.00 43.84 340 LEU A C 1
ATOM 2834 O O . LEU A 1 340 ? -29.213 -3.138 40.130 1.00 43.84 340 LEU A O 1
ATOM 2838 N N . ASN A 1 341 ? -28.885 -4.986 38.891 1.00 38.75 341 ASN A N 1
ATOM 2839 C CA . ASN A 1 341 ? -30.198 -5.579 39.193 1.00 38.75 341 ASN A CA 1
ATOM 2840 C C . ASN A 1 341 ? -30.374 -5.963 40.675 1.00 38.75 341 ASN A C 1
ATOM 2842 O O . ASN A 1 341 ? -31.497 -6.077 41.158 1.00 38.75 341 ASN A O 1
ATOM 2846 N N . ALA A 1 342 ? -29.286 -6.102 41.437 1.00 42.03 342 ALA A N 1
ATOM 2847 C CA . ALA A 1 342 ? -29.353 -6.301 42.885 1.00 42.03 342 ALA A CA 1
ATOM 2848 C C . ALA A 1 342 ? -29.598 -4.999 43.680 1.00 42.03 342 ALA A C 1
ATOM 2850 O O . ALA A 1 342 ? -29.946 -5.063 44.861 1.00 42.03 342 ALA A O 1
ATOM 2851 N N . LYS A 1 343 ? -29.420 -3.815 43.071 1.00 37.53 343 LYS A N 1
ATOM 2852 C CA . LYS A 1 343 ? -29.516 -2.509 43.757 1.00 37.53 343 LYS A CA 1
ATOM 2853 C C . LYS A 1 343 ? -30.825 -1.750 43.523 1.00 37.53 343 LYS A C 1
ATOM 2855 O O . LYS A 1 343 ? -31.085 -0.806 44.262 1.00 37.53 343 LYS A O 1
ATOM 2860 N N . SER A 1 344 ? -31.668 -2.162 42.578 1.00 34.25 344 SER A N 1
ATOM 2861 C CA . SER A 1 344 ? -32.978 -1.539 42.309 1.00 34.25 344 SER A CA 1
ATOM 2862 C C . SER A 1 344 ? -34.138 -2.093 43.158 1.00 34.25 344 SER A C 1
ATOM 2864 O O . SER A 1 344 ? -35.270 -1.648 42.996 1.00 34.25 344 SER A O 1
ATOM 2866 N N . THR A 1 345 ? -33.871 -2.997 44.112 1.00 33.97 345 THR A N 1
ATOM 2867 C CA . THR A 1 345 ? -34.892 -3.631 44.983 1.00 33.97 345 THR A CA 1
ATOM 2868 C C . THR A 1 345 ? -34.792 -3.279 46.472 1.00 33.97 345 THR A C 1
ATOM 2870 O O . THR A 1 345 ? -35.296 -4.019 47.314 1.00 33.97 345 THR A O 1
ATOM 2873 N N . VAL A 1 346 ? -34.165 -2.158 46.839 1.00 33.41 346 VAL A N 1
ATOM 2874 C CA . VAL A 1 346 ? -34.254 -1.663 48.224 1.00 33.41 346 VAL A CA 1
ATOM 2875 C C . VAL A 1 346 ? -35.379 -0.639 48.304 1.00 33.41 346 VAL A C 1
ATOM 2877 O O . VAL A 1 346 ? -35.188 0.542 48.026 1.00 33.41 346 VAL A O 1
ATOM 2880 N N . GLU A 1 347 ? -36.565 -1.144 48.643 1.00 30.52 347 GLU A N 1
ATOM 2881 C CA . GLU A 1 347 ? -37.732 -0.364 49.042 1.00 30.52 347 GLU A CA 1
ATOM 2882 C C . GLU A 1 347 ? -37.367 0.620 50.162 1.00 30.52 347 GLU A C 1
ATOM 2884 O O . GLU A 1 347 ? -36.827 0.256 51.209 1.00 30.52 347 GLU A O 1
ATOM 2889 N N . GLU A 1 348 ? -37.685 1.888 49.923 1.00 29.11 348 GLU A N 1
ATOM 2890 C CA . GLU A 1 348 ? -37.676 2.957 50.908 1.00 29.11 348 GLU A CA 1
ATOM 2891 C C . GLU A 1 348 ? -38.966 2.830 51.743 1.00 29.11 348 GLU A C 1
ATOM 2893 O O . GLU A 1 348 ? -40.070 3.091 51.262 1.00 29.11 348 GLU A O 1
ATOM 2898 N N . GLU A 1 349 ? -38.850 2.366 52.992 1.00 28.16 349 GLU A N 1
ATOM 2899 C CA . GLU A 1 349 ? -39.971 2.298 53.937 1.00 28.16 349 GLU A CA 1
ATOM 2900 C C . GLU A 1 349 ? -40.495 3.711 54.262 1.00 28.16 349 GLU A C 1
ATOM 2902 O O . GLU A 1 349 ? -39.936 4.432 55.093 1.00 28.16 349 GLU A O 1
ATOM 2907 N N . ALA A 1 350 ? -41.620 4.099 53.656 1.00 27.27 350 ALA A N 1
ATOM 2908 C CA . ALA A 1 350 ? -42.381 5.284 54.041 1.00 27.27 350 ALA A CA 1
ATOM 2909 C C . ALA A 1 350 ? -43.580 4.912 54.937 1.00 27.27 350 ALA A C 1
ATOM 2911 O O . ALA A 1 350 ? -44.455 4.128 54.569 1.00 27.27 350 ALA A O 1
ATOM 2912 N N . LYS A 1 351 ? -43.632 5.516 56.133 1.00 27.66 351 LYS A N 1
ATOM 2913 C CA . LYS A 1 351 ? -44.764 5.458 57.078 1.00 27.66 351 LYS A CA 1
ATOM 2914 C C . LYS A 1 351 ? -46.020 6.172 56.535 1.00 27.66 351 LYS A C 1
ATOM 2916 O O . LYS A 1 351 ? -45.898 7.106 55.745 1.00 27.66 351 LYS A O 1
ATOM 2921 N N . PRO A 1 352 ? -47.227 5.785 56.998 1.00 28.59 352 PRO A N 1
ATOM 2922 C CA . PRO A 1 352 ? -48.484 6.115 56.335 1.00 28.59 352 PRO A CA 1
ATOM 2923 C C . PRO A 1 352 ? -49.017 7.499 56.724 1.00 28.59 352 PRO A C 1
ATOM 2925 O O . PRO A 1 352 ? -48.978 7.882 57.894 1.00 28.59 352 PRO A O 1
ATOM 2928 N N . SER A 1 353 ? -49.617 8.209 55.765 1.00 26.47 353 SER A N 1
ATOM 2929 C CA . SER A 1 353 ? -50.606 9.246 56.070 1.00 26.47 353 SER A CA 1
ATOM 2930 C C . SER A 1 353 ? -51.803 9.162 55.123 1.00 26.47 353 SER A C 1
ATOM 2932 O O . SER A 1 353 ? -51.672 8.925 53.923 1.00 26.47 353 SER A O 1
ATOM 2934 N N . GLU A 1 354 ? -52.984 9.277 55.721 1.00 26.88 354 GLU A N 1
ATOM 2935 C CA . GLU A 1 354 ? -54.303 9.203 55.103 1.00 26.88 354 GLU A CA 1
ATOM 2936 C C . GLU A 1 354 ? -54.582 10.424 54.212 1.00 26.88 354 GLU A C 1
ATOM 2938 O O . GLU A 1 354 ? -54.337 11.550 54.645 1.00 26.88 354 GLU A O 1
ATOM 2943 N N . ARG A 1 355 ? -55.223 10.223 53.046 1.00 25.58 355 ARG A N 1
ATOM 2944 C CA . ARG A 1 355 ? -56.514 10.851 52.670 1.00 25.58 355 ARG A CA 1
ATOM 2945 C C . ARG A 1 355 ? -56.893 10.657 51.189 1.00 25.58 355 ARG A C 1
ATOM 2947 O O . ARG A 1 355 ? -56.200 11.085 50.281 1.00 25.58 355 ARG A O 1
ATOM 2954 N N . SER A 1 356 ? -58.099 10.106 51.027 1.00 23.95 356 SER A N 1
ATOM 2955 C CA . SER A 1 356 ? -59.187 10.495 50.111 1.00 23.95 356 SER A CA 1
ATOM 2956 C C . SER A 1 356 ? -59.057 10.464 48.569 1.00 23.95 356 SER A C 1
ATOM 2958 O O . SER A 1 356 ? -58.516 11.379 47.965 1.00 23.95 356 SER A O 1
ATOM 2960 N N . VAL A 1 357 ? -59.858 9.543 47.999 1.00 23.94 357 VAL A N 1
ATOM 2961 C CA . VAL A 1 357 ? -60.970 9.753 47.030 1.00 23.94 357 VAL A CA 1
ATOM 2962 C C . VAL A 1 357 ? -60.695 9.821 45.505 1.00 23.94 357 VAL A C 1
ATOM 2964 O O . VAL A 1 357 ? -59.954 10.655 45.011 1.00 23.94 357 VAL A O 1
ATOM 2967 N N . ALA A 1 358 ? -61.523 9.014 44.809 1.00 22.91 358 ALA A N 1
ATOM 2968 C CA . ALA A 1 358 ? -62.094 9.126 43.451 1.00 22.91 358 ALA A CA 1
ATOM 2969 C C . ALA A 1 358 ? -61.372 8.504 42.234 1.00 22.91 358 ALA A C 1
ATOM 2971 O O . ALA A 1 358 ? -60.578 9.132 41.549 1.00 22.91 358 ALA A O 1
ATOM 2972 N N . VAL A 1 359 ? -61.794 7.268 41.924 1.00 25.14 359 VAL A N 1
ATOM 2973 C CA . VAL A 1 359 ? -62.534 6.848 40.706 1.00 25.14 359 VAL A CA 1
ATOM 2974 C C . VAL A 1 359 ? -62.215 7.582 39.392 1.00 25.14 359 VAL A C 1
ATOM 2976 O O . VAL A 1 359 ? -62.579 8.740 39.249 1.00 25.14 359 VAL A O 1
ATOM 2979 N N . MET A 1 360 ? -61.772 6.830 38.374 1.00 27.89 360 MET A N 1
ATOM 2980 C CA . MET A 1 360 ? -62.516 6.626 37.113 1.00 27.89 360 MET A CA 1
ATOM 2981 C C . MET A 1 360 ? -62.004 5.380 36.378 1.00 27.89 360 MET A C 1
ATOM 2983 O O . MET A 1 360 ? -60.840 5.276 36.009 1.00 27.89 360 MET A O 1
ATOM 2987 N N . ALA A 1 361 ? -62.917 4.433 36.173 1.00 23.02 361 ALA A N 1
ATOM 2988 C CA . ALA A 1 361 ? -62.771 3.285 35.291 1.00 23.02 361 ALA A CA 1
ATOM 2989 C C . ALA A 1 361 ? -63.389 3.609 33.926 1.00 23.02 361 ALA A C 1
ATOM 2991 O O . ALA A 1 361 ? -64.407 4.303 33.891 1.00 23.02 361 ALA A O 1
ATOM 2992 N N . ARG A 1 362 ? -62.849 3.027 32.845 1.00 27.95 362 ARG A N 1
ATOM 2993 C CA . ARG A 1 362 ? -63.588 2.316 31.775 1.00 27.95 362 ARG A CA 1
ATOM 2994 C C . ARG A 1 362 ? -62.616 1.711 30.732 1.00 27.95 362 ARG A C 1
ATOM 2996 O O . ARG A 1 362 ? -61.449 2.082 30.734 1.00 27.95 362 ARG A O 1
ATOM 3003 N N . PRO A 1 363 ? -63.055 0.705 29.947 1.00 28.95 363 PRO A N 1
ATOM 3004 C CA . PRO A 1 363 ? -62.359 -0.577 29.820 1.00 28.95 363 PRO A CA 1
ATOM 3005 C C . PRO A 1 363 ? -61.889 -0.865 28.387 1.00 28.95 363 PRO A C 1
ATOM 3007 O O . PRO A 1 363 ? -62.446 -0.309 27.445 1.00 28.95 363 PRO A O 1
ATOM 3010 N N . VAL A 1 364 ? -60.959 -1.809 28.207 1.00 27.88 364 VAL A N 1
ATOM 3011 C CA . VAL A 1 364 ? -60.768 -2.497 26.917 1.00 27.88 364 VAL A CA 1
ATOM 3012 C C . VAL A 1 364 ? -60.481 -3.984 27.160 1.00 27.88 364 VAL A C 1
ATOM 3014 O O . VAL A 1 364 ? -59.862 -4.363 28.151 1.00 27.88 364 VAL A O 1
ATOM 3017 N N . GLU A 1 365 ? -61.059 -4.798 26.284 1.00 24.55 365 GLU A N 1
ATOM 3018 C CA . GLU A 1 365 ? -61.363 -6.225 26.369 1.00 24.55 365 GLU A CA 1
ATOM 3019 C C . GLU A 1 365 ? -60.145 -7.166 26.316 1.00 24.55 365 GLU A C 1
ATOM 3021 O O . GLU A 1 365 ? -59.177 -6.937 25.595 1.00 24.55 365 GLU A O 1
ATOM 3026 N N . PHE A 1 366 ? -60.247 -8.291 27.035 1.00 25.53 366 PHE A N 1
ATOM 3027 C CA . PHE A 1 366 ? -59.323 -9.423 26.945 1.00 25.53 366 PHE A CA 1
ATOM 3028 C C . PHE A 1 366 ? -59.668 -10.317 25.745 1.00 25.53 366 PHE A C 1
ATOM 3030 O O . PHE A 1 366 ? -60.707 -10.978 25.737 1.00 25.53 366 PHE A O 1
ATOM 3037 N N . VAL A 1 367 ? -58.749 -10.419 24.784 1.00 28.23 367 VAL A N 1
ATOM 3038 C CA . VAL A 1 367 ? -58.723 -11.500 23.788 1.00 28.23 367 VAL A CA 1
ATOM 3039 C C . VAL A 1 367 ? -57.854 -12.634 24.340 1.00 28.23 367 VAL A C 1
ATOM 3041 O O . VAL A 1 367 ? -56.681 -12.432 24.642 1.00 28.23 367 VAL A O 1
ATOM 3044 N N . LYS A 1 368 ? -58.430 -13.832 24.495 1.00 30.41 368 LYS A N 1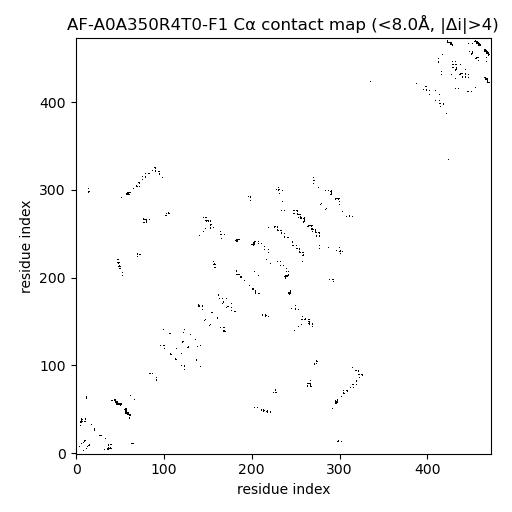
ATOM 3045 C CA . LYS A 1 368 ? -57.698 -15.062 24.846 1.00 30.41 368 LYS A CA 1
ATOM 3046 C C . LYS A 1 368 ? -56.977 -15.625 23.613 1.00 30.41 368 LYS A C 1
ATOM 3048 O O . LYS A 1 368 ? -57.652 -15.837 22.606 1.00 30.41 368 LYS A O 1
ATOM 3053 N N . PRO A 1 369 ? -55.686 -15.988 23.694 1.00 29.03 369 PRO A N 1
ATOM 3054 C CA . PRO A 1 369 ? -55.070 -16.893 22.729 1.00 29.03 369 PRO A CA 1
ATOM 3055 C C . PRO A 1 369 ? -55.346 -18.362 23.085 1.00 29.03 369 PRO A C 1
ATOM 3057 O O . PRO A 1 369 ? -55.334 -18.751 24.252 1.00 29.03 369 PRO A O 1
ATOM 3060 N N . GLN A 1 370 ? -55.625 -19.147 22.047 1.00 27.77 370 GLN A N 1
ATOM 3061 C CA . GLN A 1 370 ? -55.913 -20.581 22.053 1.00 27.77 370 GLN A CA 1
ATOM 3062 C C . GLN A 1 370 ? -54.675 -21.432 22.389 1.00 27.77 370 GLN A C 1
ATOM 3064 O O . GLN A 1 370 ? -53.559 -21.097 21.998 1.00 27.77 370 GLN A O 1
ATOM 3069 N N . GLU A 1 371 ? -54.896 -22.567 23.054 1.00 30.11 371 GLU A N 1
ATOM 3070 C CA . GLU A 1 371 ? -53.906 -23.637 23.245 1.00 30.11 371 GLU A CA 1
ATOM 3071 C C . GLU A 1 371 ? -53.638 -24.398 21.930 1.00 30.11 371 GLU A C 1
ATOM 3073 O O . GLU A 1 371 ? -54.598 -24.757 21.239 1.00 30.11 371 GLU A O 1
ATOM 3078 N N . PRO A 1 372 ? -52.377 -24.746 21.607 1.00 30.38 372 PRO A N 1
ATOM 3079 C CA . PRO A 1 372 ? -52.074 -25.816 20.668 1.00 30.38 372 PRO A CA 1
ATOM 3080 C C . PRO A 1 372 ? -51.740 -27.150 21.369 1.00 30.38 372 PRO A C 1
ATOM 3082 O O . PRO A 1 372 ? -50.963 -27.225 22.316 1.00 30.38 372 PRO A O 1
ATOM 3085 N N . SER A 1 373 ? -52.362 -28.191 20.812 1.00 28.27 373 SER A N 1
ATOM 3086 C CA . SER A 1 373 ? -52.304 -29.644 21.056 1.00 28.27 373 SER A CA 1
ATOM 3087 C C . SER A 1 373 ? -50.885 -30.268 21.071 1.00 28.27 373 SER A C 1
ATOM 3089 O O . SER A 1 373 ? -49.982 -29.721 20.434 1.00 28.27 373 SER A O 1
ATOM 3091 N N . PRO A 1 374 ? -50.668 -31.434 21.730 1.00 30.69 374 PRO A N 1
ATOM 3092 C CA . PRO A 1 374 ? -49.339 -31.955 22.042 1.00 30.69 374 PRO A CA 1
ATOM 3093 C C . PRO A 1 374 ? -48.723 -32.761 20.890 1.00 30.69 374 PRO A C 1
ATOM 3095 O O . PRO A 1 374 ? -49.352 -33.663 20.338 1.00 30.69 374 PRO A O 1
ATOM 3098 N N . TYR A 1 375 ? -47.450 -32.494 20.591 1.00 28.48 375 TYR A N 1
ATOM 3099 C CA . TYR A 1 375 ? -46.577 -33.400 19.843 1.00 28.48 375 TYR A CA 1
ATOM 3100 C C . TYR A 1 375 ? -45.648 -34.120 20.829 1.00 28.48 375 TYR A C 1
ATOM 3102 O O . TYR A 1 375 ? -44.896 -33.486 21.566 1.00 28.48 375 TYR A O 1
ATOM 3110 N N . ILE A 1 376 ? -45.721 -35.453 20.846 1.00 31.05 376 ILE A N 1
ATOM 3111 C CA . ILE A 1 376 ? -44.819 -36.351 21.573 1.00 31.05 376 ILE A CA 1
ATOM 3112 C C . ILE A 1 376 ? -43.880 -37.002 20.555 1.00 31.05 376 ILE A C 1
ATOM 3114 O O . ILE A 1 376 ? -44.355 -37.622 19.608 1.00 31.05 376 ILE A O 1
ATOM 3118 N N . GLY A 1 377 ? -42.575 -36.944 20.840 1.00 25.95 377 GLY A N 1
ATOM 3119 C CA . GLY A 1 377 ? -41.618 -37.995 20.490 1.00 25.95 377 GLY A CA 1
ATOM 3120 C C . GLY A 1 377 ? -40.577 -37.646 19.428 1.00 25.95 377 GLY A C 1
ATOM 3121 O O . GLY A 1 377 ? -40.829 -37.841 18.250 1.00 25.95 377 GLY A O 1
ATOM 3122 N N . GLU A 1 378 ? -39.382 -37.241 19.866 1.00 25.80 378 GLU A N 1
ATOM 3123 C CA . GLU A 1 378 ? -38.152 -38.024 19.651 1.00 25.80 378 GLU A CA 1
ATOM 3124 C C . GLU A 1 378 ? -37.033 -37.498 20.566 1.00 25.80 378 GLU A C 1
ATOM 3126 O O . GLU A 1 378 ? -36.550 -36.374 20.452 1.00 25.80 378 GLU A O 1
ATOM 3131 N N . SER A 1 379 ? -36.675 -38.321 21.552 1.00 28.86 379 SER A N 1
ATOM 3132 C CA . SER A 1 379 ? -35.646 -38.070 22.554 1.00 28.86 379 SER A CA 1
ATOM 3133 C C . SER A 1 379 ? -34.287 -38.558 22.056 1.00 28.86 379 SER A C 1
ATOM 3135 O O . SER A 1 379 ? -34.051 -39.763 22.016 1.00 28.86 379 SER A O 1
ATOM 3137 N N . ASN A 1 380 ? -33.377 -37.630 21.773 1.00 25.31 380 ASN A N 1
ATOM 3138 C CA . ASN A 1 380 ? -31.937 -37.874 21.797 1.00 25.31 380 ASN A CA 1
ATOM 3139 C C . ASN A 1 380 ? -31.335 -36.909 22.821 1.00 25.31 380 ASN A C 1
ATOM 3141 O O . ASN A 1 380 ? -31.067 -35.747 22.531 1.00 25.31 380 ASN A O 1
ATOM 3145 N N . VAL A 1 381 ? -31.215 -37.390 24.059 1.00 26.88 381 VAL A N 1
ATOM 3146 C CA . VAL A 1 381 ? -30.637 -36.645 25.180 1.00 26.88 381 VAL A CA 1
ATOM 3147 C C . VAL A 1 381 ? -29.115 -36.714 25.062 1.00 26.88 381 VAL A C 1
ATOM 3149 O O . VAL A 1 381 ? -28.497 -37.689 25.478 1.00 26.88 381 VAL A O 1
ATOM 3152 N N . ALA A 1 382 ? -28.516 -35.669 24.498 1.00 24.05 382 ALA A N 1
ATOM 3153 C CA . ALA A 1 382 ? -27.184 -35.220 24.884 1.00 24.05 382 ALA A CA 1
ATOM 3154 C C . ALA A 1 382 ? -27.400 -34.136 25.950 1.00 24.05 382 ALA A C 1
ATOM 3156 O O . ALA A 1 382 ? -28.184 -33.214 25.727 1.00 24.05 382 ALA A O 1
ATOM 3157 N N . LEU A 1 383 ? -26.822 -34.324 27.139 1.00 28.72 383 LEU A N 1
ATOM 3158 C CA . LEU A 1 383 ? -27.127 -33.551 28.348 1.00 28.72 383 LEU A CA 1
ATOM 3159 C C . LEU A 1 383 ? -27.136 -32.024 28.084 1.00 28.72 383 LEU A C 1
ATOM 3161 O O . LEU A 1 383 ? -26.133 -31.489 27.615 1.00 28.72 383 LEU A O 1
ATOM 3165 N N . PRO A 1 384 ? -28.255 -31.328 28.368 1.00 33.66 384 PRO A N 1
ATOM 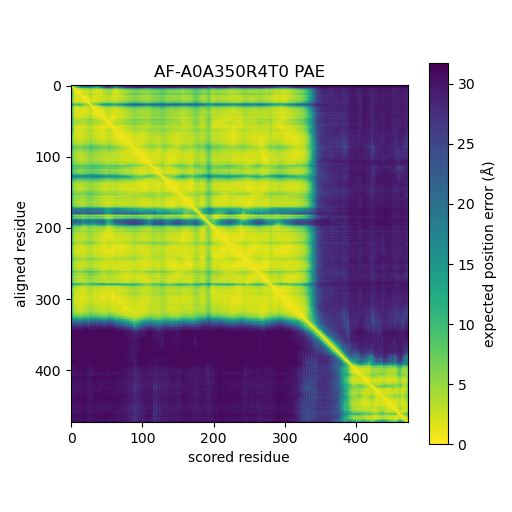3166 C CA . PRO A 1 384 ? -28.445 -29.923 28.037 1.00 33.66 384 PRO A CA 1
ATOM 3167 C C . PRO A 1 384 ? -28.044 -29.003 29.200 1.00 33.66 384 PRO A C 1
ATOM 3169 O O . PRO A 1 384 ? -28.232 -29.340 30.364 1.00 33.66 384 PRO A O 1
ATOM 3172 N N . VAL A 1 385 ? -27.516 -27.831 28.842 1.00 32.16 385 VAL A N 1
ATOM 3173 C CA . VAL A 1 385 ? -27.662 -26.520 29.508 1.00 32.16 385 VAL A CA 1
ATOM 3174 C C . VAL A 1 385 ? -28.046 -26.563 30.996 1.00 32.16 385 VAL A C 1
ATOM 3176 O O . VAL A 1 385 ? -29.194 -26.827 31.344 1.00 32.16 385 VAL A O 1
ATOM 3179 N N . PHE A 1 386 ? -27.106 -26.198 31.873 1.00 36.38 386 PHE A N 1
ATOM 3180 C CA . PHE A 1 386 ? -27.379 -26.001 33.298 1.00 36.38 386 PHE A CA 1
ATOM 3181 C C . PHE A 1 386 ? -28.321 -24.799 33.509 1.00 36.38 386 PHE A C 1
ATOM 3183 O O . PHE A 1 386 ? -27.938 -23.673 33.181 1.00 36.38 386 PHE A O 1
ATOM 3190 N N . PRO A 1 387 ? -29.532 -24.990 34.063 1.00 36.28 387 PRO A N 1
ATOM 3191 C CA . PRO A 1 387 ? -30.442 -23.888 34.335 1.00 36.28 387 PRO A CA 1
ATOM 3192 C C . PRO A 1 387 ? -29.983 -23.098 35.568 1.00 36.28 387 PRO A C 1
ATOM 3194 O O . PRO A 1 387 ? -29.632 -23.660 36.608 1.00 36.28 387 PRO A O 1
ATOM 3197 N N . ALA A 1 388 ? -30.006 -21.771 35.458 1.00 36.62 388 ALA A N 1
ATOM 3198 C CA . ALA A 1 388 ? -29.804 -20.876 36.586 1.00 36.62 388 ALA A CA 1
ATOM 3199 C C . ALA A 1 388 ? -30.990 -20.991 37.565 1.00 36.62 388 ALA A C 1
ATOM 3201 O O . ALA A 1 388 ? -32.135 -20.754 37.188 1.00 36.62 388 ALA A O 1
ATOM 3202 N N . GLY A 1 389 ? -30.700 -21.341 38.823 1.00 47.91 389 GLY A N 1
ATOM 3203 C CA . GLY A 1 389 ? -31.677 -21.399 39.917 1.00 47.91 389 GLY A CA 1
ATOM 3204 C C . GLY A 1 389 ? -32.372 -22.756 40.067 1.00 47.91 389 GLY A C 1
ATOM 3205 O O . GLY A 1 389 ? -33.531 -22.911 39.692 1.00 47.91 389 GLY A O 1
ATOM 3206 N N . LEU A 1 390 ? -31.682 -23.737 40.656 1.00 46.88 390 LEU A N 1
ATOM 3207 C CA . LEU A 1 390 ? -32.286 -25.021 41.030 1.00 46.88 390 LEU A CA 1
ATOM 3208 C C . LEU A 1 390 ? -33.159 -24.871 42.287 1.00 46.88 390 LEU A C 1
ATOM 3210 O O . LEU A 1 390 ? -32.765 -24.226 43.259 1.00 46.88 390 LEU A O 1
ATOM 3214 N N . LYS A 1 391 ? -34.338 -25.505 42.276 1.00 48.72 391 LYS A N 1
ATOM 3215 C CA . LYS A 1 391 ? -35.140 -25.755 43.483 1.00 48.72 391 LYS A CA 1
ATOM 3216 C C . LYS A 1 391 ? -34.464 -26.877 44.281 1.00 48.72 391 LYS A C 1
ATOM 3218 O O . LYS A 1 391 ? -33.960 -27.825 43.686 1.00 48.72 391 LYS A O 1
ATOM 3223 N N . GLU A 1 392 ? -34.489 -26.813 45.615 1.00 50.97 392 GLU A N 1
ATOM 3224 C CA . GLU A 1 392 ? -33.811 -27.778 46.511 1.00 50.97 392 GLU A CA 1
ATOM 3225 C C . GLU A 1 392 ? -34.160 -29.259 46.238 1.00 50.97 392 GLU A C 1
ATOM 3227 O O . GLU A 1 392 ? -33.375 -30.144 46.565 1.00 50.97 392 GLU A O 1
ATOM 3232 N N . GLN A 1 393 ? -35.301 -29.543 45.598 1.00 51.97 393 GLN A N 1
ATOM 3233 C CA . GLN A 1 393 ? -35.759 -30.903 45.283 1.00 51.97 393 GLN A CA 1
ATOM 3234 C C . GLN A 1 393 ? -35.021 -31.571 44.102 1.00 51.97 393 GLN A C 1
ATOM 3236 O O . GLN A 1 393 ? -35.030 -32.797 44.019 1.00 51.97 393 GLN A O 1
ATOM 3241 N N . ASP A 1 394 ? -34.334 -30.813 43.236 1.00 62.88 394 ASP A N 1
ATOM 3242 C CA . ASP A 1 394 ? -33.647 -31.348 42.042 1.00 62.88 394 ASP A CA 1
ATOM 3243 C C . ASP A 1 394 ? -32.151 -31.650 42.278 1.00 62.88 394 ASP A C 1
ATOM 3245 O O . ASP A 1 394 ? -31.506 -32.351 41.493 1.00 62.88 394 ASP A O 1
ATOM 3249 N N . VAL A 1 395 ? -31.587 -31.162 43.389 1.00 66.31 395 VAL A N 1
ATOM 3250 C CA . VAL A 1 395 ? -30.158 -31.292 43.724 1.00 66.31 395 VAL A CA 1
ATOM 3251 C C . VAL A 1 395 ? -29.769 -32.753 43.972 1.00 66.31 395 VAL A C 1
ATOM 3253 O O . VAL A 1 395 ? -28.711 -33.202 43.532 1.00 66.31 395 VAL A O 1
ATOM 3256 N N . GLU A 1 396 ? -30.628 -33.535 44.627 1.00 72.81 396 GLU A N 1
ATOM 3257 C CA . GLU A 1 396 ? -30.302 -34.915 45.010 1.00 72.81 396 GLU A CA 1
ATOM 3258 C C . GLU A 1 396 ? -30.246 -35.874 43.802 1.00 72.81 396 GLU A C 1
ATOM 3260 O O . GLU A 1 396 ? -29.435 -36.807 43.774 1.00 72.81 396 GLU A O 1
ATOM 3265 N N . GLY A 1 397 ? -31.018 -35.587 42.746 1.00 70.62 397 GLY A N 1
ATOM 3266 C CA . GLY A 1 397 ? -30.928 -36.290 41.463 1.00 70.62 397 GLY A CA 1
ATOM 3267 C C . GLY A 1 397 ? -29.608 -36.016 40.734 1.00 70.62 397 GLY A C 1
ATOM 3268 O O . GLY A 1 397 ? -28.969 -36.943 40.234 1.00 70.62 397 GLY A O 1
ATOM 3269 N N . ILE A 1 398 ? -29.147 -34.760 40.746 1.00 72.62 398 ILE A N 1
ATOM 3270 C CA . ILE A 1 398 ? -27.871 -34.350 40.136 1.00 72.62 398 ILE A CA 1
ATOM 3271 C C . ILE A 1 398 ? -26.686 -34.965 40.888 1.00 72.62 398 ILE A C 1
ATOM 3273 O O . ILE A 1 398 ? -25.746 -35.455 40.266 1.00 72.62 398 ILE A O 1
ATOM 3277 N N . VAL A 1 399 ? -26.743 -35.006 42.222 1.00 78.31 399 VAL A N 1
ATOM 3278 C CA . VAL A 1 399 ? -25.707 -35.645 43.050 1.00 78.31 399 VAL A CA 1
ATOM 3279 C C . VAL A 1 399 ? -25.591 -37.136 42.746 1.00 78.31 399 VAL A C 1
ATOM 3281 O O . VAL A 1 399 ? -24.479 -37.649 42.642 1.00 78.31 399 VAL A O 1
ATOM 3284 N N . THR A 1 400 ? -26.720 -37.826 42.575 1.00 77.00 400 THR A N 1
ATOM 3285 C CA . THR A 1 400 ? -26.726 -39.258 42.245 1.00 77.00 400 THR A CA 1
ATOM 3286 C C . THR A 1 400 ? -26.084 -39.499 40.878 1.00 77.00 400 THR A C 1
ATOM 3288 O O . THR A 1 400 ? -25.173 -40.315 40.771 1.00 77.00 400 THR A O 1
ATOM 3291 N N . ASN A 1 401 ? -26.453 -38.705 39.869 1.00 75.44 401 ASN A N 1
ATOM 3292 C CA . ASN A 1 401 ? -25.854 -38.770 38.534 1.00 75.44 401 ASN A CA 1
ATOM 3293 C C . ASN A 1 401 ? -24.339 -38.471 38.563 1.00 75.44 401 ASN A C 1
ATOM 3295 O O . ASN A 1 401 ? -23.542 -39.214 37.997 1.00 75.44 401 ASN A O 1
ATOM 3299 N N . LEU A 1 402 ? -23.903 -37.450 39.309 1.00 77.75 402 LEU A N 1
ATOM 3300 C CA . LEU A 1 402 ? -22.479 -37.121 39.455 1.00 77.75 402 LEU A CA 1
ATOM 3301 C C . LEU A 1 402 ? -21.665 -38.255 40.089 1.00 77.75 402 LEU A C 1
ATOM 3303 O O . LEU A 1 402 ? -20.524 -38.474 39.687 1.00 77.75 402 LEU A O 1
ATOM 3307 N N . LEU A 1 403 ? -22.231 -38.972 41.062 1.00 82.06 403 LEU A N 1
ATOM 3308 C CA . LEU A 1 403 ? -21.573 -40.121 41.689 1.00 82.06 403 LEU A CA 1
ATOM 3309 C C . LEU A 1 403 ? -21.539 -41.349 40.767 1.00 82.06 403 LEU A C 1
ATOM 3311 O O . LEU A 1 403 ? -20.597 -42.135 40.849 1.00 82.06 403 LEU A O 1
ATOM 3315 N N . GLU A 1 404 ? -22.524 -41.504 39.881 1.00 76.56 404 GLU A N 1
ATOM 3316 C CA . GLU A 1 404 ? -22.537 -42.555 38.857 1.00 76.56 404 GLU A CA 1
ATOM 3317 C C . GLU A 1 404 ? -21.505 -42.291 37.751 1.00 76.56 404 GLU A C 1
ATOM 3319 O O . GLU A 1 404 ? -20.773 -43.202 37.363 1.00 76.56 404 GLU A O 1
ATOM 3324 N N . VAL A 1 405 ? -21.396 -41.044 37.279 1.00 73.06 405 VAL A N 1
ATOM 3325 C CA . VAL A 1 405 ? -20.423 -40.646 36.246 1.00 73.06 405 VAL A CA 1
ATOM 3326 C C . VAL A 1 405 ? -18.998 -40.578 36.811 1.00 73.06 405 VAL A C 1
ATOM 3328 O O . VAL A 1 405 ? -18.041 -40.930 36.119 1.00 73.06 405 VAL A O 1
ATOM 3331 N N . TYR A 1 406 ? -18.837 -40.179 38.079 1.00 79.75 406 TYR A N 1
ATOM 3332 C CA . TYR A 1 406 ? -17.539 -40.046 38.748 1.00 79.75 406 TYR A CA 1
ATOM 3333 C C . TYR A 1 406 ? -17.507 -40.798 40.095 1.00 79.75 406 TYR A C 1
ATOM 3335 O O . TYR A 1 406 ? -17.586 -40.176 41.159 1.00 79.75 406 TYR A O 1
ATOM 3343 N N . PRO A 1 407 ? -17.287 -42.130 40.088 1.00 77.94 407 PRO A N 1
ATOM 3344 C CA . PRO A 1 407 ? -17.331 -42.971 41.295 1.00 77.94 407 PRO A CA 1
ATOM 3345 C C . PRO A 1 407 ? -16.280 -42.635 42.362 1.00 77.94 407 PRO A C 1
ATOM 3347 O O . PRO A 1 407 ? -16.365 -43.087 43.502 1.00 77.94 407 PRO A O 1
ATOM 3350 N N . TYR A 1 408 ? -15.254 -41.868 41.991 1.00 79.81 408 TYR A N 1
ATOM 3351 C CA . TYR A 1 408 ? -14.185 -41.422 42.882 1.00 79.81 408 TYR A CA 1
ATOM 3352 C C . TYR A 1 408 ? -14.536 -40.144 43.664 1.00 79.81 408 TYR A C 1
ATOM 3354 O O . TYR A 1 408 ? -13.770 -39.737 44.541 1.00 79.81 408 TYR A O 1
ATOM 3362 N N . LEU A 1 409 ? -15.668 -39.497 43.360 1.00 84.06 409 LEU A N 1
ATOM 3363 C CA . LEU A 1 409 ? -16.120 -38.284 44.032 1.00 84.06 409 LEU A CA 1
ATOM 3364 C C . LEU A 1 409 ? -16.809 -38.628 45.362 1.00 84.06 409 LEU A C 1
ATOM 3366 O O . LEU A 1 409 ? -17.597 -39.567 45.455 1.00 84.06 409 LEU A O 1
ATOM 3370 N N . LYS A 1 410 ? -16.540 -37.862 46.426 1.00 85.88 410 LYS A N 1
ATOM 3371 C CA . LYS A 1 410 ? -17.275 -38.020 47.694 1.00 85.88 410 LYS A CA 1
ATOM 3372 C C . LYS A 1 410 ? -18.641 -37.345 47.602 1.00 85.88 410 LYS A C 1
ATOM 3374 O O . LYS A 1 410 ? -18.768 -36.293 46.984 1.00 85.88 410 LYS A O 1
ATOM 3379 N N . ARG A 1 411 ? -19.645 -37.872 48.315 1.00 81.31 411 ARG A N 1
ATOM 3380 C CA . ARG A 1 411 ? -21.005 -37.296 48.331 1.00 81.31 411 ARG A CA 1
ATOM 3381 C C . ARG A 1 411 ? -21.028 -35.808 48.707 1.00 81.31 411 ARG A C 1
ATOM 3383 O O . ARG A 1 411 ? -21.762 -35.059 48.085 1.00 81.31 411 ARG A O 1
ATOM 3390 N N . THR A 1 412 ? -20.190 -35.368 49.647 1.00 83.88 412 THR A N 1
ATOM 3391 C CA . THR A 1 412 ? -20.075 -33.947 50.038 1.00 83.88 412 THR A CA 1
ATOM 3392 C C . THR A 1 412 ? -19.469 -33.068 48.940 1.00 83.88 412 THR A C 1
ATOM 3394 O O . THR A 1 412 ? -19.844 -31.914 48.784 1.00 83.88 412 THR A O 1
ATOM 3397 N N . GLN A 1 413 ? -18.552 -33.609 48.134 1.00 85.44 413 GLN A N 1
ATOM 3398 C CA . GLN A 1 413 ? -17.967 -32.902 46.989 1.00 85.44 413 GLN A CA 1
ATOM 3399 C C . GLN A 1 413 ? -18.976 -32.790 45.841 1.00 85.44 413 GLN A C 1
ATOM 3401 O O . GLN A 1 413 ? -19.092 -31.731 45.232 1.00 85.44 413 GLN A O 1
ATOM 3406 N N . ALA A 1 414 ? -19.726 -33.866 45.585 1.00 84.31 414 ALA A N 1
ATOM 3407 C CA . ALA A 1 414 ? -20.799 -33.895 44.596 1.00 84.31 414 ALA A CA 1
ATOM 3408 C C . ALA A 1 414 ? -21.943 -32.945 44.972 1.00 84.31 414 ALA A C 1
ATOM 3410 O O . ALA A 1 414 ? -22.408 -32.189 44.126 1.00 84.31 414 ALA A O 1
ATOM 3411 N N . HIS A 1 415 ? -22.354 -32.950 46.244 1.00 86.31 415 HIS A N 1
ATOM 3412 C CA . HIS A 1 415 ? -23.393 -32.066 46.770 1.00 86.31 415 HIS A CA 1
ATOM 3413 C C . HIS A 1 415 ? -22.986 -30.598 46.670 1.00 86.31 415 HIS A C 1
ATOM 3415 O O . HIS A 1 415 ? -23.712 -29.795 46.087 1.00 86.31 415 HIS A O 1
ATOM 3421 N N . PHE A 1 416 ? -21.778 -30.263 47.130 1.00 83.69 416 PHE A N 1
ATOM 3422 C CA . PHE A 1 416 ? -21.281 -28.902 47.004 1.00 83.69 416 PHE A CA 1
ATOM 3423 C C . PHE A 1 416 ? -21.193 -28.459 45.539 1.00 83.69 416 PHE A C 1
ATOM 3425 O O . PHE A 1 416 ? -21.642 -27.361 45.226 1.00 83.69 416 PHE A O 1
ATOM 3432 N N . TYR A 1 417 ? -20.671 -29.303 44.639 1.00 83.31 417 TYR A N 1
ATOM 3433 C CA . TYR A 1 417 ? -20.591 -28.978 43.213 1.00 83.31 417 TYR A CA 1
ATOM 3434 C C . TYR A 1 417 ? -21.976 -28.776 42.592 1.00 83.31 417 TYR A C 1
ATOM 3436 O O . TYR A 1 417 ? -22.171 -27.788 41.897 1.00 83.31 417 TYR A O 1
ATOM 3444 N N . ALA A 1 418 ? -22.952 -29.638 42.892 1.00 80.50 418 ALA A N 1
ATOM 3445 C CA . ALA A 1 418 ? -24.320 -29.512 42.384 1.00 80.50 418 ALA A CA 1
ATOM 3446 C C . ALA A 1 418 ? -24.997 -28.195 42.812 1.00 80.50 418 ALA A C 1
ATOM 3448 O O . ALA A 1 418 ? -25.754 -27.612 42.040 1.00 80.50 418 ALA A O 1
ATOM 3449 N N . CYS A 1 419 ? -24.691 -27.696 44.013 1.00 74.00 419 CYS A N 1
ATOM 3450 C CA . CYS A 1 419 ? -25.186 -26.405 44.500 1.00 74.00 419 CYS A CA 1
ATOM 3451 C C . CYS A 1 419 ? -24.354 -25.202 44.005 1.00 74.00 419 CYS A C 1
ATOM 3453 O O . CYS A 1 419 ? -24.863 -24.084 43.935 1.00 74.00 419 CYS A O 1
ATOM 3455 N N . HIS A 1 420 ? -23.081 -25.416 43.652 1.00 76.88 420 HIS A N 1
ATOM 3456 C CA . HIS A 1 420 ? -22.091 -24.367 43.373 1.00 76.88 420 HIS A CA 1
ATOM 3457 C C . HIS A 1 420 ? -21.375 -24.572 42.032 1.00 76.88 420 HIS A C 1
ATOM 3459 O O . HIS A 1 420 ? -20.154 -24.422 41.934 1.00 76.88 420 HIS A O 1
ATOM 3465 N N . CYS A 1 421 ? -22.132 -24.911 40.987 1.00 70.88 421 CYS A N 1
ATOM 3466 C CA . CYS A 1 421 ? -21.645 -25.063 39.613 1.00 70.88 421 CYS A CA 1
ATOM 3467 C C . CYS A 1 421 ? -22.023 -23.889 38.694 1.00 70.88 421 CYS A C 1
ATOM 3469 O O . CYS A 1 421 ? -21.885 -23.996 37.477 1.00 70.88 421 CYS A O 1
ATOM 3471 N N . THR A 1 422 ? -22.506 -22.765 39.237 1.00 70.75 422 THR A N 1
ATOM 3472 C CA . THR A 1 422 ? -22.876 -21.599 38.422 1.00 70.75 422 THR A CA 1
ATOM 3473 C C . THR A 1 422 ? -21.631 -20.960 37.805 1.00 70.75 422 THR A C 1
ATOM 3475 O O . THR A 1 422 ? -20.766 -20.442 38.517 1.00 70.75 422 THR A O 1
ATOM 3478 N N . ILE A 1 423 ? -21.545 -20.990 36.475 1.00 66.31 423 ILE A N 1
ATOM 3479 C CA . ILE A 1 423 ? -20.447 -20.394 35.705 1.00 66.31 423 ILE A CA 1
ATOM 3480 C C . ILE A 1 423 ? -20.383 -18.889 36.009 1.00 66.31 423 ILE A C 1
ATOM 3482 O O . ILE A 1 423 ? -21.411 -18.227 36.099 1.00 66.31 423 ILE A O 1
ATOM 3486 N N . GLY A 1 424 ? -19.176 -18.365 36.234 1.00 59.41 424 GLY A N 1
ATOM 3487 C CA . GLY A 1 424 ? -18.943 -16.965 36.620 1.00 59.41 424 GLY A CA 1
ATOM 3488 C C . GLY A 1 424 ? -18.904 -16.718 38.134 1.00 59.41 424 GLY A C 1
ATOM 3489 O O . GLY A 1 424 ? -18.262 -15.768 38.584 1.00 59.41 424 GLY A O 1
ATOM 3490 N N . LYS A 1 425 ? -19.469 -17.606 38.965 1.00 72.38 425 LYS A N 1
ATOM 3491 C CA . LYS A 1 425 ? -19.401 -17.463 40.429 1.00 72.38 425 LYS A CA 1
ATOM 3492 C C . LYS A 1 425 ? -18.110 -18.022 41.018 1.00 72.38 425 LYS A C 1
ATOM 3494 O O . LYS A 1 425 ? -17.468 -18.923 40.487 1.00 72.38 425 LYS A O 1
ATOM 3499 N N . HIS A 1 426 ? -17.717 -17.405 42.123 1.00 80.75 426 HIS A N 1
ATOM 3500 C CA . HIS A 1 426 ? -16.431 -17.589 42.774 1.00 80.75 426 HIS A CA 1
ATOM 3501 C C . HIS A 1 426 ? -16.666 -18.144 44.172 1.00 80.75 426 HIS A C 1
ATOM 3503 O O . HIS A 1 426 ? -17.262 -17.476 45.021 1.00 80.75 426 HIS A O 1
ATOM 3509 N N . TYR A 1 427 ? -16.179 -19.354 44.418 1.00 83.44 427 TYR A N 1
ATOM 3510 C CA . TYR A 1 427 ? -16.404 -20.055 45.672 1.00 83.44 427 TYR A CA 1
ATOM 3511 C C . TYR A 1 427 ? -15.127 -20.135 46.494 1.00 83.44 427 TYR A C 1
ATOM 3513 O O . TYR A 1 427 ? -14.013 -20.188 45.978 1.00 83.44 427 TYR A O 1
ATOM 3521 N N . THR A 1 428 ? -15.274 -20.114 47.809 1.00 87.56 428 THR A N 1
ATOM 3522 C CA . THR A 1 428 ? -14.161 -20.077 48.757 1.00 87.56 428 THR A CA 1
ATOM 3523 C C . THR A 1 428 ? -14.209 -21.281 49.682 1.00 87.56 428 THR A C 1
ATOM 3525 O O . THR A 1 428 ? -15.268 -21.832 49.971 1.00 87.56 428 THR A O 1
ATOM 3528 N N . ILE A 1 429 ? -13.052 -21.638 50.244 1.00 87.00 429 ILE A N 1
ATOM 3529 C CA . ILE A 1 429 ? -12.946 -22.712 51.249 1.00 87.00 429 ILE A CA 1
ATOM 3530 C C . ILE A 1 429 ? -13.884 -22.441 52.438 1.00 87.00 429 ILE A C 1
ATOM 3532 O O . ILE A 1 429 ? -14.439 -23.363 53.030 1.00 87.00 429 ILE A O 1
ATOM 3536 N N . SER A 1 430 ? -14.089 -21.168 52.788 1.00 80.56 430 SER A N 1
ATOM 3537 C CA . SER A 1 430 ? -14.988 -20.765 53.871 1.00 80.56 430 SER A CA 1
ATOM 3538 C C . SER A 1 430 ? -16.466 -21.042 53.573 1.00 80.56 430 SER A C 1
ATOM 3540 O O . SER A 1 430 ? -17.193 -21.342 54.515 1.00 80.56 430 SER A O 1
ATOM 3542 N N . GLN A 1 431 ? -16.898 -20.966 52.308 1.00 81.12 431 GLN A N 1
ATOM 3543 C CA . GLN A 1 431 ? -18.267 -21.314 51.898 1.00 81.12 431 GLN A CA 1
ATOM 3544 C C . GLN A 1 431 ? -18.483 -22.826 51.972 1.00 81.12 431 GLN A C 1
ATOM 3546 O O . GLN A 1 431 ? -19.369 -23.258 52.702 1.00 81.12 431 GLN A O 1
ATOM 3551 N N . PHE A 1 432 ? -17.570 -23.619 51.396 1.00 85.19 432 PHE A N 1
ATOM 3552 C CA . PHE A 1 432 ? -17.603 -25.085 51.507 1.00 85.19 432 PHE A CA 1
ATOM 3553 C C . PHE A 1 432 ? -17.668 -25.548 52.963 1.00 85.19 432 PHE A C 1
ATOM 3555 O O . PHE A 1 432 ? -18.468 -26.400 53.339 1.00 85.19 432 PHE A O 1
ATOM 3562 N N . LYS A 1 433 ? -16.844 -24.940 53.823 1.00 86.06 433 LYS A N 1
ATOM 3563 C CA . LYS A 1 433 ? -16.836 -25.229 55.258 1.00 86.06 433 LYS A CA 1
ATOM 3564 C C . LYS A 1 433 ? -18.202 -24.972 55.911 1.00 86.06 433 LYS A C 1
ATOM 3566 O O . LYS A 1 433 ? -18.590 -25.723 56.802 1.00 86.06 433 LYS A O 1
ATOM 3571 N N . LYS A 1 434 ? -18.882 -23.888 55.521 1.00 82.00 434 LYS A N 1
ATOM 3572 C CA . LYS A 1 434 ? -20.145 -23.439 56.121 1.00 82.00 434 LYS A CA 1
ATOM 3573 C C . LYS A 1 434 ? -21.326 -24.302 55.678 1.00 82.00 434 LYS A C 1
ATOM 3575 O O . LYS A 1 434 ? -22.172 -24.599 56.511 1.00 82.00 434 LYS A O 1
ATOM 3580 N N . GLU A 1 435 ? -21.374 -24.688 54.410 1.00 79.62 435 GLU A N 1
ATOM 3581 C CA . GLU A 1 435 ? -22.504 -25.429 53.831 1.00 79.62 435 GLU A CA 1
ATOM 3582 C C . GLU A 1 435 ? -22.429 -26.925 54.119 1.00 79.62 435 GLU A C 1
ATOM 3584 O O . GLU A 1 435 ? -23.410 -27.508 54.564 1.00 79.62 435 GLU A O 1
ATOM 3589 N N . GLU A 1 436 ? -21.248 -27.530 53.982 1.00 81.44 436 GLU A N 1
ATOM 3590 C CA . GLU A 1 436 ? -21.060 -28.964 54.247 1.00 81.44 436 GLU A CA 1
ATOM 3591 C C . GLU A 1 436 ? -20.746 -29.261 55.725 1.00 81.44 436 GLU A C 1
ATOM 3593 O O . GLU A 1 436 ? -20.558 -30.414 56.110 1.00 81.44 436 GLU A O 1
ATOM 3598 N N . ASN A 1 437 ? -20.661 -28.223 56.566 1.00 81.88 437 ASN A N 1
ATOM 3599 C CA . ASN A 1 437 ? -20.371 -28.306 58.000 1.00 81.88 437 ASN A CA 1
ATOM 3600 C C . ASN A 1 437 ? -19.132 -29.170 58.337 1.00 81.88 437 ASN A C 1
ATOM 3602 O O . ASN A 1 437 ? -19.162 -30.045 59.205 1.00 81.88 437 ASN A O 1
ATOM 3606 N N . VAL A 1 438 ? -18.019 -28.924 57.639 1.00 84.75 438 VAL A N 1
ATOM 3607 C CA . VAL A 1 438 ? -16.757 -29.671 57.800 1.00 84.75 438 VAL A CA 1
ATOM 3608 C C . VAL A 1 438 ? -15.644 -28.830 58.437 1.00 84.75 438 VAL A C 1
ATOM 3610 O O . VAL A 1 438 ? -15.716 -27.605 58.533 1.00 84.75 438 VAL A O 1
ATOM 3613 N N . ALA A 1 439 ? -14.558 -29.475 58.874 1.00 82.75 439 ALA A N 1
ATOM 3614 C CA . ALA A 1 439 ? -13.355 -28.772 59.320 1.00 82.75 439 ALA A CA 1
ATOM 3615 C C . ALA A 1 439 ? -12.656 -28.050 58.149 1.00 82.75 439 ALA A C 1
ATOM 3617 O O . ALA A 1 439 ? -12.759 -28.461 56.994 1.00 82.75 439 ALA A O 1
ATOM 3618 N N . TYR A 1 440 ? -11.900 -26.984 58.443 1.00 82.88 440 TYR A N 1
ATOM 3619 C CA . TYR A 1 440 ? -11.240 -26.173 57.407 1.00 82.88 440 TYR A CA 1
ATOM 3620 C C . TYR A 1 440 ? -10.280 -26.991 56.531 1.00 82.88 440 TYR A C 1
ATOM 3622 O O . TYR A 1 440 ? -10.288 -26.836 55.314 1.00 82.88 440 TYR A O 1
ATOM 3630 N N . GLU A 1 441 ? -9.499 -27.895 57.128 1.00 81.56 441 GLU A N 1
ATOM 3631 C CA . GLU A 1 441 ? -8.554 -28.731 56.377 1.00 81.56 441 GLU A CA 1
ATOM 3632 C C . GLU A 1 441 ? -9.276 -29.718 55.446 1.00 81.56 441 GLU A C 1
ATOM 3634 O O . GLU A 1 441 ? -8.846 -29.960 54.319 1.00 81.56 441 GLU A O 1
ATOM 3639 N N . THR A 1 442 ? -10.439 -30.219 55.869 1.00 83.38 442 THR A N 1
ATOM 3640 C CA . THR A 1 442 ? -11.313 -31.076 55.056 1.00 83.38 442 THR A CA 1
ATOM 3641 C C . THR A 1 442 ? -11.960 -30.300 53.907 1.00 83.38 442 THR A C 1
ATOM 3643 O O . THR A 1 442 ? -12.026 -30.810 52.790 1.00 83.38 442 THR A O 1
ATOM 3646 N N . ALA A 1 443 ? -12.391 -29.057 54.144 1.00 84.62 443 ALA A N 1
ATOM 3647 C CA . ALA A 1 443 ? -12.902 -28.177 53.092 1.00 84.62 443 ALA A CA 1
ATOM 3648 C C . ALA A 1 443 ? -11.809 -27.831 52.072 1.00 84.62 443 ALA A C 1
ATOM 3650 O O . ALA A 1 443 ? -12.033 -27.905 50.868 1.00 84.62 443 ALA A O 1
ATOM 3651 N N . ARG A 1 444 ? -10.602 -27.501 52.546 1.00 87.31 444 ARG A N 1
ATOM 3652 C CA . ARG A 1 444 ? -9.458 -27.167 51.693 1.00 87.31 444 ARG A CA 1
ATOM 3653 C C . ARG A 1 444 ? -9.082 -28.331 50.784 1.00 87.31 444 ARG A C 1
ATOM 3655 O O . ARG A 1 444 ? -9.030 -28.150 49.576 1.00 87.31 444 ARG A O 1
ATOM 3662 N N . THR A 1 445 ? -8.864 -29.510 51.360 1.00 87.56 445 THR A N 1
ATOM 3663 C CA . THR A 1 445 ? -8.509 -30.718 50.597 1.00 87.56 445 THR A CA 1
ATOM 3664 C C . THR A 1 445 ? -9.608 -31.121 49.616 1.00 87.56 445 THR A C 1
ATOM 3666 O O . THR A 1 445 ? -9.300 -31.567 48.518 1.00 87.56 445 THR A O 1
ATOM 3669 N N . SER A 1 446 ? -10.883 -30.913 49.962 1.00 87.06 446 SER A N 1
ATOM 3670 C CA . SER A 1 446 ? -12.005 -31.194 49.056 1.00 87.06 446 SER A CA 1
ATOM 3671 C C . SER A 1 446 ? -12.078 -30.219 47.880 1.00 87.06 446 SER A C 1
ATOM 3673 O O . SER A 1 446 ? -12.289 -30.658 46.754 1.00 87.06 446 SER A O 1
ATOM 3675 N N . MET A 1 447 ? -11.858 -28.923 48.117 1.00 86.06 447 MET A N 1
ATOM 3676 C CA . MET A 1 447 ? -11.820 -27.909 47.056 1.00 86.06 447 MET A CA 1
ATOM 3677 C C . MET A 1 447 ? -10.588 -28.059 46.158 1.00 86.06 447 MET A C 1
ATOM 3679 O O . MET A 1 447 ? -10.702 -27.934 44.942 1.00 86.06 447 MET A O 1
ATOM 3683 N N . ASP A 1 448 ? -9.428 -28.377 46.739 1.00 86.69 448 ASP A N 1
ATOM 3684 C CA . ASP A 1 448 ? -8.207 -28.676 45.986 1.00 86.69 448 ASP A CA 1
ATOM 3685 C C . ASP A 1 448 ? -8.402 -29.922 45.109 1.00 86.69 448 ASP A C 1
ATOM 3687 O O . ASP A 1 448 ? -8.114 -29.877 43.917 1.00 86.69 448 ASP A O 1
ATOM 3691 N N . PHE A 1 449 ? -9.003 -30.986 45.652 1.00 87.25 449 PHE A N 1
ATOM 3692 C CA . PHE A 1 449 ? -9.323 -32.199 44.897 1.00 87.25 449 PHE A CA 1
ATOM 3693 C C . PHE A 1 449 ? -10.281 -31.929 43.730 1.00 87.25 449 PHE A C 1
ATOM 3695 O O . PHE A 1 449 ? -10.066 -32.412 42.619 1.00 87.25 449 PHE A O 1
ATOM 3702 N N . LEU A 1 450 ? -11.336 -31.144 43.960 1.00 84.81 450 LEU A N 1
ATOM 3703 C CA . LEU A 1 450 ? -12.273 -30.752 42.910 1.00 84.81 450 LEU A CA 1
ATOM 3704 C C . LEU A 1 450 ? -11.584 -29.914 41.818 1.00 84.81 450 LEU A C 1
ATOM 3706 O O . LEU A 1 450 ? -11.892 -30.075 40.637 1.00 84.81 450 LEU A O 1
ATOM 3710 N N . ALA A 1 451 ? -10.626 -29.060 42.187 1.00 86.06 451 ALA A N 1
ATOM 3711 C CA . ALA A 1 451 ? -9.856 -28.278 41.227 1.00 86.06 451 ALA A CA 1
ATOM 3712 C C . ALA A 1 451 ? -8.877 -29.135 40.407 1.00 86.06 451 ALA A C 1
ATOM 3714 O O . ALA A 1 451 ? -8.846 -29.032 39.185 1.00 86.06 451 ALA A O 1
ATOM 3715 N N . GLU A 1 452 ? -8.128 -30.028 41.057 1.00 83.75 452 GLU A N 1
ATOM 3716 C CA . GLU A 1 452 ? -7.190 -30.952 40.399 1.00 83.75 452 GLU A CA 1
ATOM 3717 C C . GLU A 1 452 ? -7.890 -31.881 39.409 1.00 83.75 452 GLU A C 1
ATOM 3719 O O . GLU A 1 452 ? -7.371 -32.157 38.331 1.00 83.75 452 GLU A O 1
ATOM 3724 N N . ASN A 1 453 ? -9.099 -32.326 39.751 1.00 78.19 453 ASN A N 1
ATOM 3725 C CA . ASN A 1 453 ? -9.895 -33.166 38.869 1.00 78.19 453 ASN A CA 1
ATOM 3726 C C . ASN A 1 453 ? -10.602 -32.371 37.771 1.00 78.19 453 ASN A C 1
ATOM 3728 O O . ASN A 1 453 ? -11.272 -33.001 36.962 1.00 78.19 453 ASN A O 1
ATOM 3732 N N . GLY A 1 454 ? -10.461 -31.037 37.729 1.00 78.50 454 GLY A N 1
ATOM 3733 C CA . GLY A 1 454 ? -10.946 -30.145 36.673 1.00 78.50 454 GLY A CA 1
ATOM 3734 C C . GLY A 1 454 ? -12.400 -29.688 36.820 1.00 78.50 454 GLY A C 1
ATOM 3735 O O . GLY A 1 454 ? -13.040 -29.411 35.808 1.00 78.50 454 GLY A O 1
ATOM 3736 N N . PHE A 1 455 ? -12.996 -29.756 38.014 1.00 80.31 455 PHE A N 1
ATOM 3737 C CA . PHE A 1 455 ? -14.352 -29.234 38.266 1.00 80.31 455 PHE A CA 1
ATOM 3738 C C . PHE A 1 455 ? -14.321 -27.726 38.544 1.00 80.31 455 PHE A C 1
ATOM 3740 O O . PHE A 1 455 ? -15.256 -27.010 38.190 1.00 80.31 455 PHE A O 1
ATOM 3747 N N . TYR A 1 456 ? -13.222 -27.240 39.130 1.00 84.88 456 TYR A N 1
ATOM 3748 C CA . TYR A 1 456 ? -12.970 -25.823 39.382 1.00 84.88 456 TYR A CA 1
ATOM 3749 C C . TYR A 1 456 ? -11.573 -25.404 38.913 1.00 84.88 456 TYR A C 1
ATOM 3751 O O . TYR A 1 456 ? -10.638 -26.196 38.908 1.00 84.88 456 TYR A O 1
ATOM 3759 N N . SER A 1 457 ? -11.414 -24.126 38.589 1.00 81.62 457 SER A N 1
ATOM 3760 C CA . SER A 1 457 ? -10.122 -23.469 38.423 1.00 81.62 457 SER A CA 1
ATOM 3761 C C . SER A 1 457 ? -9.771 -22.735 39.712 1.00 81.62 457 SER A C 1
ATOM 3763 O O . SER A 1 457 ? -10.578 -21.958 40.227 1.00 81.62 457 SER A O 1
ATOM 3765 N N . LYS A 1 458 ? -8.579 -22.998 40.256 1.00 88.19 458 LYS A N 1
ATOM 3766 C CA . LYS A 1 458 ? -8.097 -22.401 41.506 1.00 88.19 458 LYS A CA 1
ATOM 3767 C C . LYS A 1 458 ? -7.243 -21.169 41.214 1.00 88.19 458 LYS A C 1
ATOM 3769 O O . LYS A 1 458 ? -6.164 -21.281 40.637 1.00 88.19 458 LYS A O 1
ATOM 3774 N N . THR A 1 459 ? -7.658 -20.011 41.713 1.00 83.88 459 THR A N 1
ATOM 3775 C CA . THR A 1 459 ? -6.911 -18.747 41.628 1.00 83.88 459 THR A CA 1
ATOM 3776 C C . THR A 1 459 ? -6.724 -18.120 43.009 1.00 83.88 459 THR A C 1
ATOM 3778 O O . THR A 1 459 ? -7.509 -18.318 43.940 1.00 83.88 459 THR A O 1
ATOM 3781 N N . LYS A 1 460 ? -5.625 -17.378 43.191 1.00 83.44 460 LYS A N 1
ATOM 3782 C CA . LYS A 1 460 ? -5.338 -16.660 44.439 1.00 83.44 460 LYS A CA 1
ATOM 3783 C C . LYS A 1 460 ? -5.668 -15.185 44.254 1.00 83.44 460 LYS A C 1
ATOM 3785 O O . LYS A 1 460 ? -4.994 -14.497 43.495 1.00 83.44 460 LYS A O 1
ATOM 3790 N N . VAL A 1 461 ? -6.660 -14.695 44.991 1.00 77.00 461 VAL A N 1
ATOM 3791 C CA . VAL A 1 461 ? -7.048 -13.280 44.985 1.00 77.00 461 VAL A CA 1
ATOM 3792 C C . VAL A 1 461 ? -6.655 -12.668 46.326 1.00 77.00 461 VAL A C 1
ATOM 3794 O O . VAL A 1 461 ? -7.169 -13.041 47.386 1.00 77.00 461 VAL A O 1
ATOM 3797 N N . ARG A 1 462 ? -5.695 -11.734 46.292 1.00 78.19 462 ARG A N 1
ATOM 3798 C CA . ARG A 1 462 ? -5.047 -11.148 47.480 1.00 78.19 462 ARG A CA 1
ATOM 3799 C C . ARG A 1 462 ? -4.470 -12.244 48.402 1.00 78.19 462 ARG A C 1
ATOM 3801 O O . ARG A 1 462 ? -3.491 -12.896 48.048 1.00 78.19 462 ARG A O 1
ATOM 3808 N N . ASN A 1 463 ? -5.100 -12.485 49.557 1.00 75.06 463 ASN A N 1
ATOM 3809 C CA . ASN A 1 463 ? -4.678 -13.468 50.567 1.00 75.06 463 ASN A CA 1
ATOM 3810 C C . ASN A 1 463 ? -5.617 -14.686 50.688 1.00 75.06 463 ASN A C 1
ATOM 3812 O O . ASN A 1 463 ? -5.502 -15.439 51.654 1.00 75.06 463 ASN A O 1
ATOM 3816 N N . LYS A 1 464 ? -6.550 -14.899 49.748 1.00 78.06 464 LYS A N 1
ATOM 3817 C CA . LYS A 1 464 ? -7.509 -16.020 49.786 1.00 78.06 464 LYS A CA 1
ATOM 3818 C C . LYS A 1 464 ? -7.490 -16.823 48.482 1.00 78.06 464 LYS A C 1
ATOM 3820 O O . LYS A 1 464 ? -7.241 -16.271 47.413 1.00 78.06 464 LYS A O 1
ATOM 3825 N N . PHE A 1 465 ? -7.754 -18.126 48.587 1.00 81.19 465 PHE A N 1
ATOM 3826 C CA . PHE A 1 465 ? -7.974 -19.000 47.433 1.00 81.19 465 PHE A CA 1
ATOM 3827 C C . PHE A 1 465 ? -9.447 -18.990 47.038 1.00 81.19 465 PHE A C 1
ATOM 3829 O O . PHE A 1 465 ? -10.323 -19.102 47.903 1.00 81.19 465 PHE A O 1
ATOM 3836 N N . VAL A 1 466 ? -9.679 -18.859 45.739 1.00 85.94 466 VAL A N 1
ATOM 3837 C CA . VAL A 1 466 ? -10.987 -18.789 45.102 1.00 85.94 466 VAL A CA 1
ATOM 3838 C C . VAL A 1 466 ? -11.048 -19.856 44.011 1.00 85.94 466 VAL A C 1
ATOM 3840 O O . VAL A 1 466 ? -10.039 -20.147 43.368 1.00 85.94 466 VAL A O 1
ATOM 3843 N N . TYR A 1 467 ? -12.216 -20.466 43.854 1.00 86.25 467 TYR A N 1
ATOM 3844 C CA . TYR A 1 467 ? -12.469 -21.588 42.965 1.00 86.25 467 TYR A CA 1
ATOM 3845 C C . TYR A 1 467 ? -13.641 -21.240 42.055 1.00 86.25 467 TYR A C 1
ATOM 3847 O O . TYR A 1 467 ? -14.740 -20.974 42.546 1.00 86.25 467 TYR A O 1
ATOM 3855 N N . SER A 1 468 ? -13.411 -21.254 40.747 1.00 84.25 468 SER A N 1
ATOM 3856 C CA . SER A 1 468 ? -14.426 -20.916 39.741 1.00 84.25 468 SER A CA 1
ATOM 3857 C C . SER A 1 468 ? -14.788 -22.167 38.936 1.00 84.25 468 SER A C 1
ATOM 3859 O O . SER A 1 468 ? -13.862 -22.833 38.470 1.00 84.25 468 SER A O 1
ATOM 3861 N N . PRO A 1 469 ? -16.075 -22.543 38.795 1.00 82.19 469 PRO A N 1
ATOM 3862 C CA . PRO A 1 469 ? -16.468 -23.740 38.052 1.00 82.19 469 PRO A CA 1
ATOM 3863 C C . PRO A 1 469 ? -15.936 -23.711 36.621 1.00 82.19 469 PRO A C 1
ATOM 3865 O O . PRO A 1 469 ? -16.023 -22.683 35.948 1.00 82.19 469 PRO A O 1
ATOM 3868 N N . VAL A 1 470 ? -15.393 -24.833 36.153 1.00 77.75 470 VAL A N 1
ATOM 3869 C CA . VAL A 1 470 ? -14.935 -24.970 34.765 1.00 77.75 470 VAL A CA 1
ATOM 3870 C C . VAL A 1 470 ? -16.072 -25.580 33.941 1.00 77.75 470 VAL A C 1
ATOM 3872 O O . VAL A 1 470 ? -16.550 -26.656 34.312 1.00 77.75 470 VAL A O 1
ATOM 3875 N N . PRO A 1 471 ? -16.520 -24.933 32.847 1.00 60.84 471 PRO A N 1
ATOM 3876 C CA . PRO A 1 471 ? -17.512 -25.522 31.958 1.00 60.84 471 PRO A CA 1
ATOM 3877 C C . PRO A 1 471 ? -16.933 -26.788 31.325 1.00 60.84 471 PRO A C 1
ATOM 3879 O O . PRO A 1 471 ? -15.863 -26.762 30.715 1.00 60.84 471 PRO A O 1
ATOM 3882 N N . ARG A 1 472 ? -17.639 -27.904 31.501 1.00 52.66 472 ARG A N 1
ATOM 3883 C CA . ARG A 1 472 ? -17.333 -29.167 30.832 1.00 52.66 472 ARG A CA 1
ATOM 3884 C C . ARG A 1 472 ? -18.344 -29.374 29.719 1.00 52.66 472 ARG A C 1
ATOM 3886 O O . ARG A 1 472 ? -19.542 -29.325 29.987 1.00 52.66 472 ARG A O 1
ATOM 3893 N N . TYR A 1 473 ? -17.827 -29.548 28.508 1.00 41.81 473 TYR A N 1
ATOM 3894 C CA . TYR A 1 473 ? -18.594 -29.930 27.327 1.00 41.81 473 TYR A CA 1
ATOM 3895 C C . TYR A 1 473 ? -18.797 -31.439 27.281 1.00 41.81 473 TYR A C 1
ATOM 3897 O O . TYR A 1 473 ? -17.847 -32.161 27.675 1.00 41.81 473 TYR A O 1
#

Radius of gyration: 33.82 Å; Cα contacts (8 Å, |Δi|>4): 492; chains: 1; bounding box: 95×68×83 Å

Mean predicted aligned error: 15.96 Å

Sequence (473 aa):
MPTQDIGIRWSEEKYATKDEVRDAYNMSMIDNIWKQIIDYRRLYTKTLDLHNIDRTPYMVVVTQTIQLKVASVERRLSRILVKTHDMKAYGKELFAKRRYAKTIEVLDSNYKTNISQEMVSHLLDEDLSTIPSQYSLIYNYIRTLKYYASGHYTDIIDYRLLESILKQIQGVSFDNLTLEKEYREEEIETSHYYQNNYVYKAAPIERIADMIDELCNFVRESDLSPVIKAIVANYYLNYVKPFDYLNEEANALFAKICLGHFDFDEASMYLNFEKIVFDTDEKLNKISVECQKTLDLTYYVNYILDLLDEDLKDILDEIVLTERDEIKNEQIDLSEDEGLNAKSTVEEEAKPSERSVAVMARPVEFVKPQEPSPYIGESNVALPVFPAGLKEQDVEGIVTNLLEVYPYLKRTQAHFYACHCTIGKHYTISQFKKEENVAYETARTSMDFLAENGFYSKTKVRNKFVYSPVPRY